Protein AF-0000000067813697 (afdb_homodimer)

Structure (mmCIF, N/CA/C/O backbone):
data_AF-0000000067813697-model_v1
#
loop_
_entity.id
_entity.type
_entity.pdbx_description
1 polymer 'Organic solute transporter alpha-like protein'
#
loop_
_atom_site.group_PDB
_atom_site.id
_atom_site.type_symbol
_atom_site.label_atom_id
_atom_site.label_alt_id
_atom_site.label_comp_id
_atom_site.label_asym_id
_atom_site.label_entity_id
_atom_site.label_seq_id
_atom_site.pdbx_PDB_ins_code
_atom_site.Cartn_x
_atom_site.Cartn_y
_atom_site.Cartn_z
_atom_site.occupancy
_atom_site.B_iso_or_equiv
_atom_site.auth_seq_id
_atom_site.auth_comp_id
_atom_site.auth_asym_id
_atom_site.auth_atom_id
_atom_site.pdbx_PDB_model_num
ATOM 1 N N . MET A 1 1 ? 22.531 -57.906 7.117 1 17.55 1 MET A N 1
ATOM 2 C CA . MET A 1 1 ? 21.922 -58.031 5.801 1 17.55 1 MET A CA 1
ATOM 3 C C . MET A 1 1 ? 20.828 -57 5.613 1 17.55 1 MET A C 1
ATOM 5 O O . MET A 1 1 ? 20.312 -56.812 4.508 1 17.55 1 MET A O 1
ATOM 9 N N . ASN A 1 2 ? 20.125 -56.25 6.594 1 17.3 2 ASN A N 1
ATOM 10 C CA . ASN A 1 2 ? 18.922 -55.75 7.266 1 17.3 2 ASN A CA 1
ATOM 11 C C . ASN A 1 2 ? 18.562 -54.344 6.824 1 17.3 2 ASN A C 1
ATOM 13 O O . ASN A 1 2 ? 17.484 -53.844 7.16 1 17.3 2 ASN A O 1
ATOM 17 N N . LEU A 1 3 ? 19.25 -53.344 6.809 1 18.72 3 LEU A N 1
ATOM 18 C CA . LEU A 1 3 ? 18.547 -52.094 6.641 1 18.72 3 LEU A CA 1
ATOM 19 C C . LEU A 1 3 ? 17.75 -52.062 5.344 1 18.72 3 LEU A C 1
ATOM 21 O O . LEU A 1 3 ? 17.531 -51 4.754 1 18.72 3 LEU A O 1
ATOM 25 N N . SER A 1 4 ? 17.453 -53.219 4.527 1 19.92 4 SER A N 1
ATOM 26 C CA . SER A 1 4 ? 16.812 -53.812 3.367 1 19.92 4 SER A CA 1
ATOM 27 C C . SER A 1 4 ? 15.289 -53.75 3.492 1 19.92 4 SER A C 1
ATOM 29 O O . SER A 1 4 ? 14.57 -54.438 2.752 1 19.92 4 SER A O 1
ATOM 31 N N . GLY A 1 5 ? 14.844 -53.625 4.676 1 22.17 5 GLY A N 1
ATOM 32 C CA . GLY A 1 5 ? 13.461 -54.062 4.797 1 22.17 5 GLY A CA 1
ATOM 33 C C . GLY A 1 5 ? 12.523 -53.344 3.838 1 22.17 5 GLY A C 1
ATOM 34 O O . GLY A 1 5 ? 12.875 -52.312 3.281 1 22.17 5 GLY A O 1
ATOM 35 N N . GLU A 1 6 ? 11.195 -53.625 3.752 1 22.59 6 GLU A N 1
ATOM 36 C CA . GLU A 1 6 ? 10.055 -53.594 2.846 1 22.59 6 GLU A CA 1
ATOM 37 C C . GLU A 1 6 ? 9.703 -52.156 2.465 1 22.59 6 GLU A C 1
ATOM 39 O O . GLU A 1 6 ? 9.531 -51.281 3.338 1 22.59 6 GLU A O 1
ATOM 44 N N . ALA A 1 7 ? 9.844 -51.594 1.177 1 24.41 7 ALA A N 1
ATOM 45 C CA . ALA A 1 7 ? 9.766 -50.625 0.086 1 24.41 7 ALA A CA 1
ATOM 46 C C . ALA A 1 7 ? 8.352 -50.062 -0.049 1 24.41 7 ALA A C 1
ATOM 48 O O . ALA A 1 7 ? 7.641 -50.406 -1 1 24.41 7 ALA A O 1
ATOM 49 N N . SER A 1 8 ? 7.457 -50.188 0.995 1 22.78 8 SER A N 1
ATOM 50 C CA . SER A 1 8 ? 6.062 -49.875 0.677 1 22.78 8 SER A CA 1
ATOM 51 C C . SER A 1 8 ? 5.918 -48.469 0.104 1 22.78 8 SER A C 1
ATOM 53 O O . SER A 1 8 ? 6.492 -47.531 0.632 1 22.78 8 SER A O 1
ATOM 55 N N . SER A 1 9 ? 5.43 -48.312 -1.157 1 23.55 9 SER A N 1
ATOM 56 C CA . SER A 1 9 ? 5.176 -47.469 -2.305 1 23.55 9 SER A CA 1
ATOM 57 C C . SER A 1 9 ? 4.203 -46.344 -1.948 1 23.55 9 SER A C 1
ATOM 59 O O . SER A 1 9 ? 3.012 -46.406 -2.252 1 23.55 9 SER A O 1
ATOM 61 N N . GLY A 1 10 ? 4.027 -45.938 -0.74 1 24.36 10 GLY A N 1
ATOM 62 C CA . GLY A 1 10 ? 2.861 -45.094 -0.57 1 24.36 10 GLY A CA 1
ATOM 63 C C . GLY A 1 10 ? 2.85 -43.906 -1.509 1 24.36 10 GLY A C 1
ATOM 64 O O . GLY A 1 10 ? 3.895 -43.5 -2.031 1 24.36 10 GLY A O 1
ATOM 65 N N . PRO A 1 11 ? 1.588 -43.688 -2.141 1 23.92 11 PRO A N 1
ATOM 66 C CA . PRO A 1 11 ? 1.279 -42.75 -3.234 1 23.92 11 PRO A CA 1
ATOM 67 C C . PRO A 1 11 ? 1.659 -41.312 -2.912 1 23.92 11 PRO A C 1
ATOM 69 O O . PRO A 1 11 ? 1.279 -40.781 -1.861 1 23.92 11 PRO A O 1
ATOM 72 N N . ARG A 1 12 ? 2.793 -40.969 -3.17 1 27.22 12 ARG A N 1
ATOM 73 C CA . ARG A 1 12 ? 3.248 -39.594 -3.131 1 27.22 12 ARG A CA 1
ATOM 74 C C . ARG A 1 12 ? 2.312 -38.688 -3.926 1 27.22 12 ARG A C 1
ATOM 76 O O . ARG A 1 12 ? 2.254 -38.781 -5.156 1 27.22 12 ARG A O 1
ATOM 83 N N . VAL A 1 13 ? 1.025 -38.531 -3.389 1 24.64 13 VAL A N 1
ATOM 84 C CA . VAL A 1 13 ? 0.105 -37.625 -4.074 1 24.64 13 VAL A CA 1
ATOM 85 C C . VAL A 1 13 ? 0.775 -36.281 -4.293 1 24.64 13 VAL A C 1
ATOM 87 O O . VAL A 1 13 ? 1.085 -35.562 -3.332 1 24.64 13 VAL A O 1
ATOM 90 N N . LEU A 1 14 ? 1.676 -36.375 -5.176 1 24.73 14 LEU A N 1
ATOM 91 C CA . LEU A 1 14 ? 2.291 -35.188 -5.777 1 24.73 14 LEU A CA 1
ATOM 92 C C . LEU A 1 14 ? 1.232 -34.188 -6.195 1 24.73 14 LEU A C 1
ATOM 94 O O . LEU A 1 14 ? 0.343 -34.5 -6.988 1 24.73 14 LEU A O 1
ATOM 98 N N . THR A 1 15 ? 0.686 -33.469 -5.277 1 25.2 15 THR A N 1
ATOM 99 C CA . THR A 1 15 ? -0.407 -32.562 -5.57 1 25.2 15 THR A CA 1
ATOM 100 C C . THR A 1 15 ? -0.08 -31.688 -6.789 1 25.2 15 THR A C 1
ATOM 102 O O . THR A 1 15 ? 0.97 -31.047 -6.836 1 25.2 15 THR A O 1
ATOM 105 N N . ALA A 1 16 ? -0.652 -32.188 -7.941 1 25.67 16 ALA A N 1
ATOM 106 C CA . ALA A 1 16 ? -0.717 -31.672 -9.305 1 25.67 16 ALA A CA 1
ATOM 107 C C . ALA A 1 16 ? -1.112 -30.203 -9.32 1 25.67 16 ALA A C 1
ATOM 109 O O . ALA A 1 16 ? -2.129 -29.812 -8.734 1 25.67 16 ALA A O 1
ATOM 110 N N . ARG A 1 17 ? -0.302 -29.422 -9.453 1 29.8 17 ARG A N 1
ATOM 111 C CA . ARG A 1 17 ? -0.852 -28.156 -9.891 1 29.8 17 ARG A CA 1
ATOM 112 C C . ARG A 1 17 ? -1.782 -28.328 -11.086 1 29.8 17 ARG A C 1
ATOM 114 O O . ARG A 1 17 ? -2.986 -28.078 -10.984 1 29.8 17 ARG A O 1
ATOM 121 N N . HIS A 1 18 ? -1.394 -28 -12.445 1 27.27 18 HIS A N 1
ATOM 122 C CA . HIS A 1 18 ? -2.293 -27.953 -13.594 1 27.27 18 HIS A CA 1
ATOM 123 C C . HIS A 1 18 ? -2.57 -29.359 -14.125 1 27.27 18 HIS A C 1
ATOM 125 O O . HIS A 1 18 ? -1.678 -30 -14.68 1 27.27 18 HIS A O 1
ATOM 131 N N . ILE A 1 19 ? -3.215 -30.312 -13.609 1 26.94 19 ILE A N 1
ATOM 132 C CA . ILE A 1 19 ? -3.627 -31.5 -14.352 1 26.94 19 ILE A CA 1
ATOM 133 C C . ILE A 1 19 ? -4.598 -31.094 -15.461 1 26.94 19 ILE A C 1
ATOM 135 O O . ILE A 1 19 ? -5.68 -30.578 -15.188 1 26.94 19 ILE A O 1
ATOM 139 N N . SER A 1 20 ? -4.125 -30.703 -16.688 1 27.98 20 SER A N 1
ATOM 140 C CA . SER A 1 20 ? -5.02 -30.922 -17.812 1 27.98 20 SER A CA 1
ATOM 141 C C . SER A 1 20 ? -5.527 -32.344 -17.844 1 27.98 20 SER A C 1
ATOM 143 O O . SER A 1 20 ? -4.758 -33.281 -18.094 1 27.98 20 SER A O 1
ATOM 145 N N . ALA A 1 21 ? -6.418 -32.75 -17 1 28.11 21 ALA A N 1
ATOM 146 C CA . ALA A 1 21 ? -7.035 -34.062 -17.203 1 28.11 21 ALA A CA 1
ATOM 147 C C . ALA A 1 21 ? -7.734 -34.125 -18.562 1 28.11 21 ALA A C 1
ATOM 149 O O . ALA A 1 21 ? -8.773 -33.5 -18.766 1 28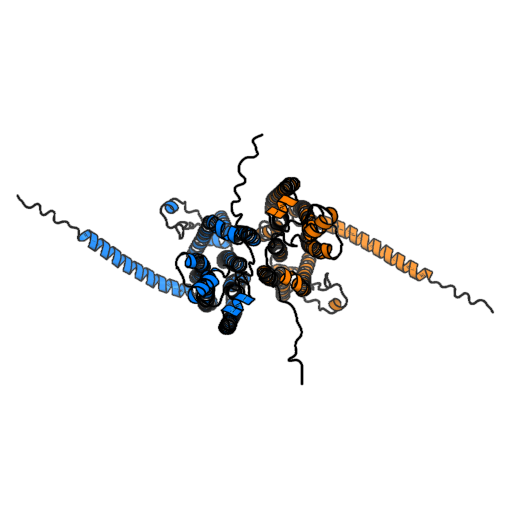.11 21 ALA A O 1
ATOM 150 N N . ASP A 1 22 ? -7.059 -34.156 -19.703 1 28.73 22 ASP A N 1
ATOM 151 C CA . ASP A 1 22 ? -7.668 -34.781 -20.875 1 28.73 22 ASP A CA 1
ATOM 152 C C . ASP A 1 22 ? -8.133 -36.188 -20.578 1 28.73 22 ASP A C 1
ATOM 154 O O . ASP A 1 22 ? -7.543 -37.156 -21.047 1 28.73 22 ASP A O 1
ATOM 158 N N . ILE A 1 23 ? -8.508 -36.594 -19.375 1 30.86 23 ILE A N 1
ATOM 159 C CA . ILE A 1 23 ? -9.07 -37.938 -19.484 1 30.86 23 ILE A CA 1
ATOM 160 C C . ILE A 1 23 ? -10.297 -37.938 -20.391 1 30.86 23 ILE A C 1
ATOM 162 O O . ILE A 1 23 ? -11.273 -37.25 -20.094 1 30.86 23 ILE A O 1
ATOM 166 N N . SER A 1 24 ? -10.117 -38.188 -21.656 1 28.62 24 SER A N 1
ATOM 167 C CA . SER A 1 24 ? -11.18 -38.75 -22.484 1 28.62 24 SER A CA 1
ATOM 168 C C . SER A 1 24 ? -12.047 -39.719 -21.688 1 28.62 24 SER A C 1
ATOM 170 O O . SER A 1 24 ? -11.703 -40.906 -21.531 1 28.62 24 SER A O 1
ATOM 172 N N . LEU A 1 25 ? -12.562 -39.375 -20.516 1 31.81 25 LEU A N 1
ATOM 173 C CA . LEU A 1 25 ? -13.484 -40.406 -20.047 1 31.81 25 LEU A CA 1
ATOM 174 C C . LEU A 1 25 ? -14.555 -40.719 -21.094 1 31.81 25 LEU A C 1
ATOM 176 O O . LEU A 1 25 ? -14.992 -39.812 -21.812 1 31.81 25 LEU A O 1
ATOM 180 N N . PRO A 1 26 ? -14.797 -42 -21.344 1 29.08 26 PRO A N 1
ATOM 181 C CA . PRO A 1 26 ? -15.836 -42.5 -22.266 1 29.08 26 PRO A CA 1
ATOM 182 C C . PRO A 1 26 ? -17.172 -41.781 -22.078 1 29.08 26 PRO A C 1
ATOM 184 O O . PRO A 1 26 ? -17.406 -41.188 -21.016 1 29.08 26 PRO A O 1
ATOM 187 N N . GLU A 1 27 ? -18.219 -41.656 -23.125 1 32.56 27 GLU A N 1
ATOM 188 C CA . GLU A 1 27 ? -19.547 -41.156 -23.406 1 32.56 27 GLU A CA 1
ATOM 189 C C . GLU A 1 27 ? -20.5 -41.375 -22.234 1 32.56 27 GLU A C 1
ATOM 191 O O . GLU A 1 27 ? -21.578 -40.781 -22.172 1 32.56 27 GLU A O 1
ATOM 196 N N . THR A 1 28 ? -20.578 -42.562 -21.594 1 30.47 28 THR A N 1
ATOM 197 C CA . THR A 1 28 ? -21.781 -43 -20.906 1 30.47 28 THR A CA 1
ATOM 198 C C . THR A 1 28 ? -22.141 -42.094 -19.75 1 30.47 28 THR A C 1
ATOM 200 O O . THR A 1 28 ? -23.297 -41.75 -19.562 1 30.47 28 THR A O 1
ATOM 203 N N . ASN A 1 29 ? -21.719 -42.406 -18.391 1 31.47 29 ASN A N 1
ATOM 204 C CA . ASN A 1 29 ? -22.422 -41.906 -17.203 1 31.47 29 ASN A CA 1
ATOM 205 C C . ASN A 1 29 ? -22.188 -40.438 -17 1 31.47 29 ASN A C 1
ATOM 207 O O . ASN A 1 29 ? -21.109 -40 -16.609 1 31.47 29 ASN A O 1
ATOM 211 N N . ASN A 1 30 ? -22.828 -39.469 -17.688 1 33.41 30 ASN A N 1
ATOM 212 C CA . ASN A 1 30 ? -23.031 -38.062 -17.922 1 33.41 30 ASN A CA 1
ATOM 213 C C . ASN A 1 30 ? -23.047 -37.281 -16.625 1 33.41 30 ASN A C 1
ATOM 215 O O . ASN A 1 30 ? -22.625 -36.125 -16.578 1 33.41 30 ASN A O 1
ATOM 219 N N . GLU A 1 31 ? -23.984 -37.594 -15.734 1 36.78 31 GLU A N 1
ATOM 220 C CA . GLU A 1 31 ? -24.281 -36.969 -14.445 1 36.78 31 GLU A CA 1
ATOM 221 C C . GLU A 1 31 ? -23.062 -36.969 -13.539 1 36.78 31 GLU A C 1
ATOM 223 O O . GLU A 1 31 ? -22.828 -36 -12.805 1 36.78 31 GLU A O 1
ATOM 228 N N . ILE A 1 32 ? -22.453 -38.125 -13.281 1 36.19 32 ILE A N 1
ATOM 229 C CA . ILE A 1 32 ? -21.281 -38.312 -12.438 1 36.19 32 ILE A CA 1
ATOM 230 C C . ILE A 1 32 ? -20.141 -37.438 -12.938 1 36.19 32 ILE A C 1
ATOM 232 O O . ILE A 1 32 ? -19.312 -36.969 -12.141 1 36.19 32 ILE A O 1
ATOM 236 N N . ASN A 1 33 ? -19.984 -37.25 -14.258 1 35.66 33 ASN A N 1
ATOM 237 C CA . ASN A 1 33 ? -18.938 -36.5 -14.945 1 35.66 33 ASN A CA 1
ATOM 238 C C . ASN A 1 33 ? -19.062 -35 -14.68 1 35.66 33 ASN A C 1
ATOM 240 O O . ASN A 1 33 ? -18.047 -34.281 -14.656 1 35.66 33 ASN A O 1
ATOM 244 N N . SER A 1 34 ? -20.281 -34.594 -14.734 1 38.66 34 SER A N 1
ATOM 245 C CA . SER A 1 34 ? -20.484 -33.188 -14.422 1 38.66 34 SER A CA 1
ATOM 246 C C . SER A 1 34 ? -20.031 -32.844 -13.008 1 38.66 34 SER A C 1
ATOM 248 O O . SER A 1 34 ? -19.547 -31.75 -12.742 1 38.66 34 SER A O 1
ATOM 250 N N . THR A 1 35 ? -20.453 -33.656 -12.039 1 41.22 35 THR A N 1
ATOM 251 C CA . THR A 1 35 ? -20.031 -33.5 -10.648 1 41.22 35 THR A CA 1
ATOM 252 C C . THR A 1 35 ? -18.516 -33.656 -10.539 1 41.22 35 THR A C 1
ATOM 254 O O . THR A 1 35 ? -17.875 -32.969 -9.719 1 41.22 35 THR A O 1
ATOM 257 N N . LEU A 1 36 ? -17.953 -34.656 -11.156 1 41.72 36 LEU A N 1
ATOM 258 C CA . LEU A 1 36 ? -16.516 -34.875 -11.148 1 41.72 36 LEU A CA 1
ATOM 259 C C . LEU A 1 36 ? -15.781 -33.75 -11.844 1 41.72 36 LEU A C 1
ATOM 261 O O . LEU A 1 36 ? -14.672 -33.375 -11.438 1 41.72 36 LEU A O 1
ATOM 265 N N . LEU A 1 37 ? -16.328 -33.344 -12.953 1 43.16 37 LEU A N 1
ATOM 266 C CA . LEU A 1 37 ? -15.734 -32.25 -13.688 1 43.16 37 LEU A CA 1
ATOM 267 C C . LEU A 1 37 ? -15.766 -30.953 -12.859 1 43.16 37 LEU A C 1
ATOM 269 O O . LEU A 1 37 ? -14.836 -30.141 -12.938 1 43.16 37 LEU A O 1
ATOM 273 N N . CYS A 1 38 ? -16.953 -30.75 -12.336 1 49.84 38 CYS A N 1
ATOM 274 C CA . CYS A 1 38 ? -17.031 -29.609 -11.43 1 49.84 38 CYS A CA 1
ATOM 275 C C . CYS A 1 38 ? -15.961 -29.703 -10.344 1 49.84 38 CYS A C 1
ATOM 277 O O . CYS A 1 38 ? -15.383 -28.688 -9.945 1 49.84 38 CYS A O 1
ATOM 279 N N . HIS A 1 39 ? -16.016 -30.938 -9.734 1 45.53 39 HIS A N 1
ATOM 280 C CA . HIS A 1 39 ? -15.047 -31.109 -8.656 1 45.53 39 HIS A CA 1
ATOM 281 C C . HIS A 1 39 ? -13.617 -31.109 -9.18 1 45.53 39 HIS A C 1
ATOM 283 O O . HIS A 1 39 ? -12.672 -30.969 -8.406 1 45.53 39 HIS A O 1
ATOM 289 N N . SER A 1 40 ? -13.602 -31.672 -10.359 1 42.97 40 SER A N 1
ATOM 290 C CA . SER A 1 40 ? -12.234 -31.688 -10.875 1 42.97 40 SER A CA 1
ATOM 291 C C . SER A 1 40 ? -11.719 -30.281 -11.125 1 42.97 40 SER A C 1
ATOM 293 O O . SER A 1 40 ? -10.523 -30.078 -11.344 1 42.97 40 SER A O 1
ATOM 295 N N . TYR A 1 41 ? -12.75 -29.359 -11.523 1 48.66 41 TYR A N 1
ATOM 296 C CA . TYR A 1 41 ? -12.18 -28.047 -11.781 1 48.66 41 TYR A CA 1
ATOM 297 C C . TYR A 1 41 ? -11.688 -27.406 -10.492 1 48.66 41 TYR A C 1
ATOM 299 O O . TYR A 1 41 ? -12.367 -27.453 -9.461 1 48.66 41 TYR A O 1
ATOM 307 N N . ASP A 1 42 ? -10.391 -27.109 -10.594 1 59.94 42 ASP A N 1
ATOM 308 C CA . ASP A 1 42 ? -9.391 -26.609 -9.656 1 59.94 42 ASP A CA 1
ATOM 309 C C . ASP A 1 42 ? -9.906 -25.375 -8.906 1 59.94 42 ASP A C 1
ATOM 311 O O . ASP A 1 42 ? -10.727 -24.625 -9.438 1 59.94 42 ASP A O 1
ATOM 315 N N . GLN A 1 43 ? -10.125 -25.516 -7.605 1 65.19 43 GLN A N 1
ATOM 316 C CA . GLN A 1 43 ? -10.359 -24.406 -6.703 1 65.19 43 GLN A CA 1
ATOM 317 C C . GLN A 1 43 ? -9.711 -23.125 -7.223 1 65.19 43 GLN A C 1
ATOM 319 O O . GLN A 1 43 ? -10.055 -22.016 -6.797 1 65.19 43 GLN A O 1
ATOM 324 N N . ASP A 1 44 ? -9.023 -23.359 -8.359 1 72.38 44 ASP A N 1
ATOM 325 C CA . ASP A 1 44 ? -8.32 -22.234 -8.938 1 72.38 44 ASP A CA 1
ATOM 326 C C . ASP A 1 44 ? -8.242 -22.344 -10.461 1 72.38 44 ASP A C 1
ATOM 328 O O . ASP A 1 44 ? -7.164 -22.547 -11.023 1 72.38 44 ASP A O 1
ATOM 332 N N . PRO A 1 45 ? -9.461 -22.094 -11.07 1 78 45 PRO A N 1
ATOM 333 C CA . PRO A 1 45 ? -9.484 -22.266 -12.523 1 78 45 PRO A CA 1
ATOM 334 C C . PRO A 1 45 ? -8.742 -21.156 -13.258 1 78 45 PRO A C 1
ATOM 336 O O . PRO A 1 45 ? -8.664 -20.031 -12.766 1 78 45 PRO A O 1
ATOM 339 N N . ASP A 1 46 ? -8.227 -21.531 -14.453 1 82 46 ASP A N 1
ATOM 340 C CA . ASP A 1 46 ? -7.625 -20.531 -15.32 1 82 46 ASP A CA 1
ATOM 341 C C . ASP A 1 46 ? -8.695 -19.719 -16.047 1 82 46 ASP A C 1
ATOM 343 O O . ASP A 1 46 ? -9.867 -20.109 -16.062 1 82 46 ASP A O 1
ATOM 347 N N . PHE A 1 47 ? -8.297 -18.656 -16.641 1 85.44 47 PHE A N 1
ATOM 348 C CA . PHE A 1 47 ? -9.219 -17.719 -17.266 1 85.44 47 PHE A CA 1
ATOM 349 C C . PHE A 1 47 ? -9.969 -18.375 -18.422 1 85.44 47 PHE A C 1
ATOM 351 O O . PHE A 1 47 ? -11.172 -18.172 -18.578 1 85.44 47 PHE A O 1
ATOM 358 N N . GLU A 1 48 ? -9.289 -19.141 -19.203 1 81.12 48 GLU A N 1
ATOM 359 C CA . GLU A 1 48 ? -9.906 -19.734 -20.391 1 81.12 48 GLU A CA 1
ATOM 360 C C . GLU A 1 48 ? -10.992 -20.734 -20 1 81.12 48 GLU A C 1
ATOM 362 O O . GLU A 1 48 ? -12.086 -20.719 -20.562 1 81.12 48 GLU A O 1
ATOM 367 N N . THR A 1 49 ? -10.617 -21.578 -19.047 1 80.81 49 THR A N 1
ATOM 368 C CA . THR A 1 49 ? -11.578 -22.562 -18.594 1 80.81 49 THR A CA 1
ATOM 369 C C . THR A 1 49 ? -12.758 -21.891 -17.891 1 80.81 49 THR A C 1
ATOM 371 O O . THR A 1 49 ? -13.906 -22.297 -18.062 1 80.81 49 THR A O 1
ATOM 374 N N . TYR A 1 50 ? -12.438 -20.891 -17.141 1 85.88 50 TYR A N 1
ATOM 375 C CA . TYR A 1 50 ? -13.453 -20.125 -16.438 1 85.88 50 TYR A CA 1
ATOM 376 C C . TYR A 1 50 ? -14.383 -19.422 -17.422 1 85.88 50 TYR A C 1
ATOM 378 O O . TYR A 1 50 ? -15.602 -19.453 -17.266 1 85.88 50 TYR A O 1
ATOM 386 N N . PHE A 1 51 ? -13.805 -18.828 -18.453 1 85.88 51 PHE A N 1
ATOM 387 C CA . PHE A 1 51 ? -14.578 -18.125 -19.469 1 85.88 51 PHE A CA 1
ATOM 388 C C . PHE A 1 51 ? -15.453 -19.078 -20.25 1 85.88 51 PHE A C 1
ATOM 390 O O . PHE A 1 51 ? -16.609 -18.766 -20.578 1 85.88 51 PHE A O 1
ATOM 397 N N . ALA A 1 52 ? -14.883 -20.234 -20.516 1 81.81 52 ALA A N 1
ATOM 398 C CA . ALA A 1 52 ? -15.633 -21.25 -21.25 1 81.81 52 ALA A CA 1
ATOM 399 C C . ALA A 1 52 ? -16.797 -21.781 -20.406 1 81.81 52 ALA A C 1
ATOM 401 O O . ALA A 1 52 ? -17.859 -22.125 -20.953 1 81.81 52 ALA A O 1
ATOM 402 N N . ALA A 1 53 ? -16.562 -21.844 -19.156 1 81.31 53 ALA A N 1
ATOM 403 C CA . ALA A 1 53 ? -17.609 -22.328 -18.266 1 81.31 53 ALA A CA 1
ATOM 404 C C . ALA A 1 53 ? -18.75 -21.328 -18.156 1 81.31 53 ALA A C 1
ATOM 406 O O . ALA A 1 53 ? -19.922 -21.719 -18.062 1 81.31 53 ALA A O 1
ATOM 407 N N . LEU A 1 54 ? -18.453 -20.078 -18.156 1 85.94 54 LEU A N 1
ATOM 408 C CA . LEU A 1 54 ? -19.469 -19.031 -18.016 1 85.94 54 LEU A CA 1
ATOM 409 C C . LEU A 1 54 ? -20.141 -18.75 -19.344 1 85.94 54 LEU A C 1
ATOM 411 O O . LEU A 1 54 ? -21.281 -18.25 -19.375 1 85.94 54 LEU A O 1
ATOM 415 N N . GLN A 1 55 ? -19.469 -19.047 -20.422 1 82.94 55 GLN A N 1
ATOM 416 C CA . GLN A 1 55 ? -19.969 -18.844 -21.766 1 82.94 55 GLN A CA 1
ATOM 417 C C . GLN A 1 55 ? -20.453 -17.406 -21.969 1 82.94 55 GLN A C 1
ATOM 419 O O . GLN A 1 55 ? -19.703 -16.453 -21.75 1 82.94 55 GLN A O 1
ATOM 424 N N . THR A 1 56 ? -21.766 -17.281 -22.438 1 80.12 56 THR A N 1
ATOM 425 C CA . THR A 1 56 ? -22.297 -15.969 -22.781 1 80.12 56 THR A CA 1
ATOM 426 C C . THR A 1 56 ? -22.5 -15.133 -21.516 1 80.12 56 THR A C 1
ATOM 428 O O . THR A 1 56 ? -22.438 -13.898 -21.562 1 80.12 56 THR A O 1
ATOM 431 N N . TYR A 1 57 ? -22.625 -15.734 -20.422 1 86.5 57 TYR A N 1
ATOM 432 C CA . TYR A 1 57 ? -22.859 -15.008 -19.188 1 86.5 57 TYR A CA 1
ATOM 433 C C . TYR A 1 57 ? -21.625 -14.25 -18.75 1 86.5 57 TYR A C 1
ATOM 435 O O . TYR A 1 57 ? -21.703 -13.273 -18 1 86.5 57 TYR A O 1
ATOM 443 N N . ALA A 1 58 ? -20.484 -14.695 -19.234 1 88.81 58 ALA A N 1
ATOM 444 C CA . ALA A 1 58 ? -19.234 -14.055 -18.844 1 88.81 58 ALA A CA 1
ATOM 445 C C . ALA A 1 58 ? -19.203 -12.602 -19.312 1 88.81 58 ALA A C 1
ATOM 447 O O . ALA A 1 58 ? -18.922 -11.695 -18.531 1 88.81 58 ALA A O 1
ATOM 448 N N . TRP A 1 59 ? -19.594 -12.344 -20.562 1 90.75 59 TRP A N 1
ATOM 449 C CA . TRP A 1 59 ? -19.531 -11 -21.125 1 90.75 59 TRP A CA 1
ATOM 450 C C . TRP A 1 59 ? -20.531 -10.07 -20.438 1 90.75 59 TRP A C 1
ATOM 452 O O . TRP A 1 59 ? -20.234 -8.891 -20.219 1 90.75 59 TRP A O 1
ATOM 462 N N . VAL A 1 60 ? -21.625 -10.562 -20.109 1 91.75 60 VAL A N 1
ATOM 463 C CA . VAL A 1 60 ? -22.641 -9.758 -19.438 1 91.75 60 VAL A CA 1
ATOM 464 C C . VAL A 1 60 ? -22.172 -9.391 -18.031 1 91.75 60 VAL A C 1
ATOM 466 O O . VAL A 1 60 ? -22.25 -8.227 -17.641 1 91.75 60 VAL A O 1
ATOM 469 N N . ILE A 1 61 ? -21.641 -10.352 -17.344 1 93.31 61 ILE A N 1
ATOM 470 C CA . ILE A 1 61 ? -21.188 -10.133 -15.977 1 93.31 61 ILE A CA 1
ATOM 471 C C . ILE A 1 61 ? -20.016 -9.148 -15.969 1 93.31 61 ILE A C 1
ATOM 473 O O . ILE A 1 61 ? -19.969 -8.219 -15.164 1 93.31 61 ILE A O 1
ATOM 477 N N . PHE A 1 62 ? -19.062 -9.352 -16.922 1 95.06 62 PHE A N 1
ATOM 478 C CA . PHE A 1 62 ? -17.891 -8.492 -17 1 95.06 62 PHE A CA 1
ATOM 479 C C . PHE A 1 62 ? -18.281 -7.07 -17.375 1 95.06 62 PHE A C 1
ATOM 481 O O . PHE A 1 62 ? -17.797 -6.105 -16.781 1 95.06 62 PHE A O 1
ATOM 488 N N . ALA A 1 63 ? -19.188 -6.945 -18.312 1 94.56 63 ALA A N 1
ATOM 489 C CA . ALA A 1 63 ? -19.641 -5.629 -18.75 1 94.56 63 ALA A CA 1
ATOM 490 C C . ALA A 1 63 ? -20.406 -4.906 -17.656 1 94.56 63 ALA A C 1
ATOM 492 O O . ALA A 1 63 ? -20.188 -3.717 -17.406 1 94.56 63 ALA A O 1
ATOM 493 N N . CYS A 1 64 ? -21.297 -5.586 -17.047 1 94.81 64 CYS A N 1
ATOM 494 C CA . CYS A 1 64 ? -22.047 -5 -15.953 1 94.81 64 CYS A CA 1
ATOM 495 C C . CYS A 1 64 ? -21.109 -4.566 -14.828 1 94.81 64 CYS A C 1
ATOM 497 O O . CYS A 1 64 ? -21.281 -3.494 -14.242 1 94.81 64 CYS A O 1
ATOM 499 N N . GLY A 1 65 ? -20.172 -5.445 -14.516 1 96.56 65 GLY A N 1
ATOM 500 C CA . GLY A 1 65 ? -19.188 -5.086 -13.5 1 96.56 65 GLY A CA 1
ATOM 501 C C . GLY A 1 65 ? -18.406 -3.836 -13.844 1 96.56 65 GLY A C 1
ATOM 502 O O . GLY A 1 65 ? -18.172 -2.984 -12.984 1 96.56 65 GLY A O 1
ATOM 503 N N . LEU A 1 66 ? -18.047 -3.764 -15.078 1 97.06 66 LEU A N 1
ATOM 504 C CA . LEU A 1 66 ? -17.297 -2.605 -15.539 1 97.06 66 LEU A CA 1
ATOM 505 C C . LEU A 1 66 ? -18.141 -1.337 -15.453 1 97.06 66 LEU A C 1
ATOM 507 O O . LEU A 1 66 ? -17.641 -0.282 -15.055 1 97.06 66 LEU A O 1
ATOM 511 N N . VAL A 1 67 ? -19.328 -1.409 -15.836 1 97.12 67 VAL A N 1
ATOM 512 C CA . VAL A 1 67 ? -20.234 -0.263 -15.781 1 97.12 67 VAL A CA 1
ATOM 513 C C . VAL A 1 67 ? -20.391 0.199 -14.336 1 97.12 67 VAL A C 1
ATOM 515 O O . VAL A 1 67 ? -20.328 1.396 -14.047 1 97.12 67 VAL A O 1
ATOM 518 N N . VAL A 1 68 ? -20.594 -0.762 -13.453 1 97.56 68 VAL A N 1
ATOM 519 C CA . VAL A 1 68 ? -20.75 -0.432 -12.039 1 97.56 68 VAL A CA 1
ATOM 520 C C . VAL A 1 68 ? -19.484 0.249 -11.523 1 97.56 68 VAL A C 1
ATOM 522 O O . VAL A 1 68 ? -19.562 1.244 -10.797 1 97.56 68 VAL A O 1
ATOM 525 N N . LEU A 1 69 ? -18.344 -0.276 -11.891 1 97.88 69 LEU A N 1
ATOM 526 C CA . LEU A 1 69 ? -17.078 0.322 -11.477 1 97.88 69 LEU A CA 1
ATOM 527 C C . LEU A 1 69 ? -16.953 1.746 -12.008 1 97.88 69 LEU A C 1
ATOM 529 O O . LEU A 1 69 ? -16.516 2.648 -11.281 1 97.88 69 LEU A O 1
ATOM 533 N N . LEU A 1 70 ? -17.328 1.963 -13.234 1 97.88 70 LEU A N 1
ATOM 534 C CA . LEU A 1 70 ? -17.234 3.293 -13.82 1 97.88 70 LEU A CA 1
ATOM 535 C C . LEU A 1 70 ? -18.172 4.27 -13.109 1 97.88 70 LEU A C 1
ATOM 537 O O . LEU A 1 70 ? -17.828 5.434 -12.914 1 97.88 70 LEU A O 1
ATOM 541 N N . ILE A 1 71 ? -19.312 3.799 -12.742 1 97.75 71 ILE A N 1
ATOM 542 C CA . ILE A 1 71 ? -20.25 4.633 -11.992 1 97.75 71 ILE A CA 1
ATOM 543 C C . ILE A 1 71 ? -19.641 5.004 -10.641 1 97.75 71 ILE A C 1
ATOM 545 O O . ILE A 1 71 ? -19.734 6.156 -10.211 1 97.75 71 ILE A O 1
ATOM 549 N N . ILE A 1 72 ? -19.016 4.07 -9.992 1 98.12 72 ILE A N 1
ATOM 550 C CA . ILE A 1 72 ? -18.406 4.316 -8.695 1 98.12 72 ILE A CA 1
ATOM 551 C C . ILE A 1 72 ? -17.266 5.305 -8.844 1 98.12 72 ILE A C 1
ATOM 553 O O . ILE A 1 72 ? -17.078 6.191 -8 1 98.12 72 ILE A O 1
ATOM 557 N N . CYS A 1 73 ? -16.469 5.133 -9.898 1 97.38 73 CYS A N 1
ATOM 558 C CA . CYS A 1 73 ? -15.391 6.074 -10.164 1 97.38 73 CYS A CA 1
ATOM 559 C C . CYS A 1 73 ? -15.938 7.477 -10.406 1 97.38 73 CYS A C 1
ATOM 561 O O . CYS A 1 73 ? -15.383 8.461 -9.922 1 97.38 73 CYS A O 1
ATOM 563 N N . ALA A 1 74 ? -17.016 7.57 -11.141 1 97 74 ALA A N 1
ATOM 564 C CA . ALA A 1 74 ? -17.656 8.867 -11.375 1 97 74 ALA A CA 1
ATOM 565 C C . ALA A 1 74 ? -18.156 9.477 -10.078 1 97 74 ALA A C 1
ATOM 567 O O . ALA A 1 74 ? -17.984 10.672 -9.828 1 97 74 ALA A O 1
ATOM 568 N N . LEU A 1 75 ? -18.766 8.688 -9.305 1 96.88 75 LEU A N 1
ATOM 569 C CA . LEU A 1 75 ? -19.266 9.164 -8.016 1 96.88 75 LEU A CA 1
ATOM 570 C C . LEU A 1 75 ? -18.109 9.633 -7.133 1 96.88 75 LEU A C 1
ATOM 572 O O . LEU A 1 75 ? -18.266 10.586 -6.367 1 96.88 75 LEU A O 1
ATOM 576 N N . TYR A 1 76 ? -17 8.953 -7.184 1 96.81 76 TYR A N 1
ATOM 577 C CA . TYR A 1 76 ? -15.805 9.359 -6.434 1 96.81 76 TYR A CA 1
ATOM 578 C C . TYR A 1 76 ? -15.383 10.773 -6.812 1 96.81 76 TYR A C 1
ATOM 580 O O . TYR A 1 76 ? -15.148 11.609 -5.938 1 96.81 76 TYR A O 1
ATOM 588 N N . ILE A 1 77 ? -15.359 11.016 -8.102 1 95.06 77 ILE A N 1
ATOM 589 C CA . ILE A 1 77 ? -14.938 12.32 -8.586 1 95.06 77 ILE A CA 1
ATOM 590 C C . ILE A 1 77 ? -15.945 13.383 -8.156 1 95.06 77 ILE A C 1
ATOM 592 O O . ILE A 1 77 ? -15.562 14.461 -7.695 1 95.06 77 ILE A O 1
ATOM 596 N N . ILE A 1 78 ? -17.219 13.125 -8.25 1 94.56 78 ILE A N 1
ATOM 597 C CA . ILE A 1 78 ? -18.281 14.062 -7.887 1 94.56 78 ILE A CA 1
ATOM 598 C C . ILE A 1 78 ? -18.234 14.336 -6.387 1 94.56 78 ILE A C 1
ATOM 600 O O . ILE A 1 78 ? -18.359 15.484 -5.953 1 94.56 78 ILE A O 1
ATOM 604 N N . THR A 1 79 ? -18.047 13.305 -5.645 1 94.62 79 THR A N 1
ATOM 605 C CA . THR A 1 79 ? -18 13.453 -4.191 1 94.62 79 THR A CA 1
ATOM 606 C C . THR A 1 79 ? -16.766 14.25 -3.773 1 94.62 79 THR A C 1
ATOM 608 O O . THR A 1 79 ? -16.844 15.078 -2.861 1 94.62 79 THR A O 1
ATOM 611 N N . LEU A 1 80 ? -15.664 14 -4.434 1 93.31 80 LEU A N 1
ATOM 612 C CA . LEU A 1 80 ? -14.445 14.734 -4.125 1 93.31 80 LEU A CA 1
ATOM 613 C C . LEU A 1 80 ? -14.609 16.219 -4.438 1 93.31 80 LEU A C 1
ATOM 615 O O . LEU A 1 80 ? -14.148 17.078 -3.674 1 93.31 80 LEU A O 1
ATOM 619 N N . ARG A 1 81 ? -15.242 16.531 -5.469 1 91.19 81 ARG A N 1
ATOM 620 C CA . ARG A 1 81 ? -15.492 17.922 -5.836 1 91.19 81 ARG A CA 1
ATOM 621 C C . ARG A 1 81 ? -16.375 18.609 -4.797 1 91.19 81 ARG A C 1
ATOM 623 O O . ARG A 1 81 ? -16.141 19.766 -4.449 1 91.19 81 ARG A O 1
ATOM 630 N N . SER A 1 82 ? -17.25 17.922 -4.352 1 90.06 82 SER A N 1
ATOM 631 C CA . SER A 1 82 ? -18.125 18.469 -3.326 1 90.06 82 SER A CA 1
ATOM 632 C C . SER A 1 82 ? -17.406 18.609 -1.992 1 90.06 82 SER A C 1
ATOM 634 O O . SER A 1 82 ? -17.625 19.578 -1.26 1 90.06 82 SER A O 1
ATOM 636 N N . ALA A 1 83 ? -16.562 17.688 -1.688 1 90.25 83 ALA A N 1
ATOM 637 C CA . ALA A 1 83 ? -15.844 17.688 -0.415 1 90.25 83 ALA A CA 1
ATOM 638 C C . ALA A 1 83 ? -14.805 18.797 -0.372 1 90.25 83 ALA A C 1
ATOM 640 O O . ALA A 1 83 ? -14.469 19.312 0.701 1 90.25 83 ALA A O 1
ATOM 641 N N . VAL A 1 84 ? -14.273 19.141 -1.525 1 86.75 84 VAL A N 1
ATOM 642 C CA . VAL A 1 84 ? -13.25 20.172 -1.591 1 86.75 84 VAL A CA 1
ATOM 643 C C . VAL A 1 84 ? -13.828 21.5 -1.097 1 86.75 84 VAL A C 1
ATOM 645 O O . VAL A 1 84 ? -13.109 22.328 -0.522 1 86.75 84 VAL A O 1
ATOM 648 N N . LYS A 1 85 ? -15.062 21.734 -1.176 1 83.88 85 LYS A N 1
ATOM 649 C CA . LYS A 1 85 ? -15.711 22.984 -0.764 1 83.88 85 LYS A CA 1
ATOM 650 C C . LYS A 1 85 ? -15.734 23.109 0.756 1 83.88 85 LYS A C 1
ATOM 652 O O . LYS A 1 85 ? -15.609 24.219 1.292 1 83.88 85 LYS A O 1
ATOM 657 N N . HIS A 1 86 ? -15.797 21.969 1.391 1 80.94 86 HIS A N 1
ATOM 658 C CA . HIS A 1 86 ? -16.016 22.016 2.832 1 80.94 86 HIS A CA 1
ATOM 659 C C . HIS A 1 86 ? -14.773 21.562 3.59 1 80.94 86 HIS A C 1
ATOM 661 O O . HIS A 1 86 ? -14.586 21.922 4.758 1 80.94 86 HIS A O 1
ATOM 667 N N . TRP A 1 87 ? -13.93 20.766 2.973 1 80.62 87 TRP A N 1
ATOM 668 C CA . TRP A 1 87 ? -12.797 20.156 3.656 1 80.62 87 TRP A CA 1
ATOM 669 C C . TRP A 1 87 ? -11.492 20.484 2.951 1 80.62 87 TRP A C 1
ATOM 671 O O . TRP A 1 87 ? -10.625 19.625 2.789 1 80.62 87 TRP A O 1
ATOM 681 N N . ARG A 1 88 ? -11.234 21.609 2.635 1 76.88 88 ARG A N 1
ATOM 682 C CA . ARG A 1 88 ? -10.102 22.031 1.818 1 76.88 88 ARG A CA 1
ATOM 683 C C . ARG A 1 88 ? -8.773 21.719 2.514 1 76.88 88 ARG A C 1
ATOM 685 O O . ARG A 1 88 ? -7.832 21.25 1.881 1 76.88 88 ARG A O 1
ATOM 692 N N . ASP A 1 89 ? -8.688 21.922 3.83 1 73.44 89 ASP A N 1
ATOM 693 C CA . ASP A 1 89 ? -7.426 21.766 4.551 1 73.44 89 ASP A CA 1
ATOM 694 C C . ASP A 1 89 ? -7.062 20.297 4.727 1 73.44 89 ASP A C 1
ATOM 696 O O . ASP A 1 89 ? -5.891 19.969 4.91 1 73.44 89 ASP A O 1
ATOM 700 N N . GLN A 1 90 ? -8.086 19.438 4.617 1 80.25 90 GLN A N 1
ATOM 701 C CA . GLN A 1 90 ? -7.84 18.016 4.844 1 80.25 90 GLN A CA 1
ATOM 702 C C . GLN A 1 90 ? -8.266 17.188 3.637 1 80.25 90 GLN A C 1
ATOM 704 O O . GLN A 1 90 ? -8.656 16.016 3.781 1 80.25 90 GLN A O 1
ATOM 709 N N . ILE A 1 91 ? -8.18 17.719 2.502 1 83.5 91 ILE A N 1
ATOM 710 C CA . ILE A 1 91 ? -8.734 17.078 1.31 1 83.5 91 ILE A CA 1
ATOM 711 C C . ILE A 1 91 ? -7.922 15.828 0.975 1 83.5 91 ILE A C 1
ATOM 713 O O . ILE A 1 91 ? -8.469 14.852 0.451 1 83.5 91 ILE A O 1
ATOM 717 N N . HIS A 1 92 ? -6.633 15.805 1.3 1 80.38 92 HIS A N 1
ATOM 718 C CA . HIS A 1 92 ? -5.801 14.648 0.998 1 80.38 92 HIS A CA 1
ATOM 719 C C . HIS A 1 92 ? -6.246 13.43 1.798 1 80.38 92 HIS A C 1
ATOM 721 O O . HIS A 1 92 ? -6.258 12.305 1.277 1 80.38 92 HIS A O 1
ATOM 727 N N . HIS A 1 93 ? -6.598 13.625 3 1 87.69 93 HIS A N 1
ATOM 728 C CA . HIS A 1 93 ? -7.078 12.523 3.828 1 87.69 93 HIS A CA 1
ATOM 729 C C . HIS A 1 93 ? -8.453 12.055 3.371 1 87.69 93 HIS A C 1
ATOM 731 O O . HIS A 1 93 ? -8.719 10.852 3.312 1 87.69 93 HIS A O 1
ATOM 737 N N . VAL A 1 94 ? -9.258 13.016 3.002 1 91.19 94 VAL A N 1
ATOM 738 C CA . VAL A 1 94 ? -10.609 12.688 2.562 1 91.19 94 VAL A CA 1
ATOM 739 C C . VAL A 1 94 ? -10.555 11.945 1.231 1 91.19 94 VAL A C 1
ATOM 741 O O . VAL A 1 94 ? -11.305 10.984 1.017 1 91.19 94 VAL A O 1
ATOM 744 N N . ALA A 1 95 ? -9.664 12.359 0.422 1 92.06 95 ALA A N 1
ATOM 745 C CA . ALA A 1 95 ? -9.508 11.703 -0.875 1 92.06 95 ALA A CA 1
ATOM 746 C C . ALA A 1 95 ? -9.125 10.234 -0.71 1 92.06 95 ALA A C 1
ATOM 748 O O . ALA A 1 95 ? -9.625 9.367 -1.43 1 92.06 95 ALA A O 1
ATOM 749 N N . VAL A 1 96 ? -8.258 9.945 0.211 1 92 96 VAL A N 1
ATOM 750 C CA . VAL A 1 96 ? -7.824 8.57 0.449 1 92 96 VAL A CA 1
ATOM 751 C C . VAL A 1 96 ? -8.977 7.754 1.028 1 92 96 VAL A C 1
ATOM 753 O O . VAL A 1 96 ? -9.195 6.609 0.631 1 92 96 VAL A O 1
ATOM 756 N N . VAL A 1 97 ? -9.719 8.352 1.874 1 94.94 97 VAL A N 1
ATOM 757 C CA . VAL A 1 97 ? -10.836 7.656 2.508 1 94.94 97 VAL A CA 1
ATOM 758 C C . VAL A 1 97 ? -11.898 7.324 1.464 1 94.94 97 VAL A C 1
ATOM 760 O O . VAL A 1 97 ? -12.414 6.207 1.431 1 94.94 97 VAL A O 1
ATOM 763 N N . LEU A 1 98 ? -12.141 8.25 0.605 1 95.88 98 LEU A N 1
ATOM 764 C CA . LEU A 1 98 ? -13.18 8.047 -0.402 1 95.88 98 LEU A CA 1
ATOM 765 C C . LEU A 1 98 ? -12.703 7.098 -1.494 1 95.88 98 LEU A C 1
ATOM 767 O O . LEU A 1 98 ? -13.516 6.527 -2.227 1 95.88 98 LEU A O 1
ATOM 771 N N . SER A 1 99 ? -11.414 6.879 -1.616 1 95.81 99 SER A N 1
ATOM 772 C CA . SER A 1 99 ? -10.867 6.023 -2.666 1 95.81 99 SER A CA 1
ATOM 773 C C . SER A 1 99 ? -11.109 4.551 -2.357 1 95.81 99 SER A C 1
ATOM 775 O O . SER A 1 99 ? -10.906 3.689 -3.215 1 95.81 99 SER A O 1
ATOM 777 N N . ILE A 1 100 ? -11.594 4.223 -1.164 1 96.38 100 ILE A N 1
ATOM 778 C CA . ILE A 1 100 ? -11.82 2.836 -0.778 1 96.38 100 ILE A CA 1
ATOM 779 C C . ILE A 1 100 ? -12.898 2.225 -1.674 1 96.38 100 ILE A C 1
ATOM 781 O O . ILE A 1 100 ? -12.805 1.054 -2.051 1 96.38 100 ILE A O 1
ATOM 785 N N . TYR A 1 101 ? -13.844 3.014 -2.076 1 96.81 101 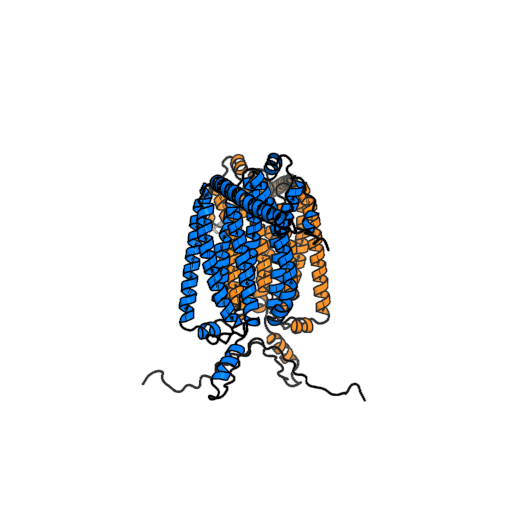TYR A N 1
ATOM 786 C CA . TYR A 1 101 ? -14.992 2.488 -2.809 1 96.81 101 TYR A CA 1
ATOM 787 C C . TYR A 1 101 ? -14.586 2.025 -4.203 1 96.81 101 TYR A C 1
ATOM 789 O O . TYR A 1 101 ? -14.789 0.865 -4.562 1 96.81 101 TYR A O 1
ATOM 797 N N . PRO A 1 102 ? -13.914 2.867 -4.934 1 96.88 102 PRO A N 1
ATOM 798 C CA . PRO A 1 102 ? -13.484 2.375 -6.246 1 96.88 102 PRO A CA 1
ATOM 799 C C . PRO A 1 102 ? -12.406 1.3 -6.148 1 96.88 102 PRO A C 1
ATOM 801 O O . PRO A 1 102 ? -12.352 0.396 -6.984 1 96.88 102 PRO A O 1
ATOM 804 N N . ILE A 1 103 ? -11.531 1.347 -5.195 1 96.88 103 ILE A N 1
ATOM 805 C CA . ILE A 1 103 ? -10.469 0.362 -5.066 1 96.88 103 ILE A CA 1
ATOM 806 C C . ILE A 1 103 ? -11.062 -1.004 -4.73 1 96.88 103 ILE A C 1
ATOM 808 O O . ILE A 1 103 ? -10.695 -2.012 -5.34 1 96.88 103 ILE A O 1
ATOM 812 N N . VAL A 1 104 ? -11.953 -1.029 -3.781 1 96.94 104 VAL A N 1
ATOM 813 C CA . VAL A 1 104 ? -12.586 -2.287 -3.393 1 96.94 104 VAL A CA 1
ATOM 814 C C . VAL A 1 104 ? -13.422 -2.828 -4.551 1 96.94 104 VAL A C 1
ATOM 816 O O . VAL A 1 104 ? -13.398 -4.027 -4.828 1 96.94 104 VAL A O 1
ATOM 819 N N . ALA A 1 105 ? -14.094 -1.966 -5.215 1 97.62 105 ALA A N 1
ATOM 820 C CA . ALA A 1 105 ? -14.891 -2.387 -6.359 1 97.62 105 ALA A CA 1
ATOM 821 C C . ALA A 1 105 ? -14.008 -2.916 -7.484 1 97.62 105 ALA A C 1
ATOM 823 O O . ALA A 1 105 ? -14.336 -3.924 -8.117 1 97.62 105 ALA A O 1
ATOM 824 N N . ALA A 1 106 ? -12.953 -2.242 -7.719 1 97 106 ALA A N 1
ATOM 825 C CA . ALA A 1 106 ? -12.023 -2.697 -8.742 1 97 106 ALA A CA 1
ATOM 826 C C . ALA A 1 106 ? -11.43 -4.059 -8.391 1 97 106 ALA A C 1
ATOM 828 O O . ALA A 1 106 ? -11.289 -4.926 -9.25 1 97 106 ALA A O 1
ATOM 829 N N . SER A 1 107 ? -11.047 -4.227 -7.156 1 96.69 107 SER A N 1
ATOM 830 C CA . SER A 1 107 ? -10.523 -5.512 -6.699 1 96.69 107 SER A CA 1
ATOM 831 C C . SER A 1 107 ? -11.555 -6.621 -6.863 1 96.69 107 SER A C 1
ATOM 833 O O . SER A 1 107 ? -11.219 -7.73 -7.277 1 96.69 107 SER A O 1
ATOM 835 N N . ALA A 1 108 ? -12.781 -6.281 -6.547 1 96.25 108 ALA A N 1
ATOM 836 C CA . ALA A 1 108 ? -13.852 -7.258 -6.711 1 96.25 108 ALA A CA 1
ATOM 837 C C . ALA A 1 108 ? -14.047 -7.625 -8.18 1 96.25 108 ALA A C 1
ATOM 839 O O . ALA A 1 108 ? -14.25 -8.797 -8.516 1 96.25 108 ALA A O 1
ATOM 840 N N . LEU A 1 109 ? -13.953 -6.688 -8.992 1 96.81 109 LEU A N 1
ATOM 841 C CA . LEU A 1 109 ? -14.094 -6.953 -10.414 1 96.81 109 LEU A CA 1
ATOM 842 C C . LEU A 1 109 ? -12.969 -7.852 -10.914 1 96.81 109 LEU A C 1
ATOM 844 O O . LEU A 1 109 ? -13.203 -8.766 -11.703 1 96.81 109 LEU A O 1
ATOM 848 N N . VAL A 1 110 ? -11.789 -7.598 -10.453 1 95.38 110 VAL A N 1
ATOM 849 C CA . VAL A 1 110 ? -10.648 -8.422 -10.852 1 95.38 110 VAL A CA 1
ATOM 850 C C . VAL A 1 110 ? -10.859 -9.859 -10.383 1 95.38 110 VAL A C 1
ATOM 852 O O . VAL A 1 110 ? -10.539 -10.805 -11.102 1 95.38 110 VAL A O 1
ATOM 855 N N . MET A 1 111 ? -11.43 -10 -9.203 1 93.69 111 MET A N 1
ATOM 856 C CA . MET A 1 111 ? -11.695 -11.336 -8.688 1 93.69 111 MET A CA 1
ATOM 857 C C . MET A 1 111 ? -12.773 -12.031 -9.5 1 93.69 111 MET A C 1
ATOM 859 O O . MET A 1 111 ? -12.773 -13.258 -9.625 1 93.69 111 MET A O 1
ATOM 863 N N . ILE A 1 112 ? -13.664 -11.266 -10.039 1 93.44 112 ILE A N 1
ATOM 864 C CA . ILE A 1 112 ? -14.727 -11.812 -10.875 1 93.44 112 ILE A CA 1
ATOM 865 C C . ILE A 1 112 ? -14.148 -12.266 -12.211 1 93.44 112 ILE A C 1
ATOM 867 O O . ILE A 1 112 ? -14.5 -13.336 -12.719 1 93.44 112 ILE A O 1
ATOM 871 N N . VAL A 1 113 ? -13.242 -11.484 -12.734 1 93.12 113 VAL A N 1
ATOM 872 C CA . VAL A 1 113 ? -12.727 -11.742 -14.078 1 93.12 113 VAL A CA 1
ATOM 873 C C . VAL A 1 113 ? -11.625 -12.805 -14.008 1 93.12 113 VAL A C 1
ATOM 875 O O . VAL A 1 113 ? -11.57 -13.695 -14.859 1 93.12 113 VAL A O 1
ATOM 878 N N . VAL A 1 114 ? -10.766 -12.703 -13.031 1 92.5 114 VAL A N 1
ATOM 879 C CA . VAL A 1 114 ? -9.641 -13.617 -12.875 1 92.5 114 VAL A CA 1
ATOM 880 C C . VAL A 1 114 ? -9.688 -14.258 -11.492 1 92.5 114 VAL A C 1
ATOM 882 O O . VAL A 1 114 ? -9.047 -13.773 -10.555 1 92.5 114 VAL A O 1
ATOM 885 N N . PRO A 1 115 ? -10.305 -15.383 -11.43 1 88.75 115 PRO A N 1
ATOM 886 C CA . PRO A 1 115 ? -10.461 -16.031 -10.125 1 88.75 115 PRO A CA 1
ATOM 887 C C . PRO A 1 115 ? -9.117 -16.406 -9.492 1 88.75 115 PRO A C 1
ATOM 889 O O . PRO A 1 115 ? -9 -16.453 -8.266 1 88.75 115 PRO A O 1
ATOM 892 N N . ARG A 1 116 ? -8.086 -16.594 -10.219 1 88.88 116 ARG A N 1
ATOM 893 C CA . ARG A 1 116 ? -6.781 -16.984 -9.695 1 88.88 116 ARG A CA 1
ATOM 894 C C . ARG A 1 116 ? -6.125 -15.828 -8.953 1 88.88 116 ARG A C 1
ATOM 896 O O . ARG A 1 116 ? -5.176 -16.031 -8.188 1 88.88 116 ARG A O 1
ATOM 903 N N . SER A 1 117 ? -6.621 -14.68 -9.188 1 90.5 117 SER A N 1
ATOM 904 C CA . SER A 1 117 ? -6.055 -13.508 -8.539 1 90.5 117 SER A CA 1
ATOM 905 C C . SER A 1 117 ? -6.859 -13.117 -7.305 1 90.5 117 SER A C 1
ATOM 907 O O . SER A 1 117 ? -6.777 -11.977 -6.836 1 90.5 117 SER A O 1
ATOM 909 N N . ARG A 1 118 ? -7.516 -13.984 -6.727 1 90.06 118 ARG A N 1
ATOM 910 C CA . ARG A 1 118 ? -8.406 -13.695 -5.605 1 90.06 118 ARG A CA 1
ATOM 911 C C . ARG A 1 118 ? -7.617 -13.18 -4.402 1 90.06 118 ARG A C 1
ATOM 913 O O . ARG A 1 118 ? -7.977 -12.164 -3.811 1 90.06 118 ARG A O 1
ATOM 920 N N . LEU A 1 119 ? -6.523 -13.844 -4.059 1 90.81 119 LEU A N 1
ATOM 921 C CA . LEU A 1 119 ? -5.797 -13.484 -2.846 1 90.81 119 LEU A CA 1
ATOM 922 C C . LEU A 1 119 ? -5.125 -12.125 -2.998 1 90.81 119 LEU A C 1
ATOM 924 O O . LEU A 1 119 ? -5.27 -11.258 -2.135 1 90.81 119 LEU A O 1
ATOM 928 N N . PRO A 1 120 ? -4.43 -11.875 -4.082 1 92.56 120 PRO A N 1
ATOM 929 C CA . PRO A 1 120 ? -3.83 -10.547 -4.219 1 92.56 120 PRO A CA 1
ATOM 930 C C . PRO A 1 120 ? -4.875 -9.43 -4.285 1 92.56 120 PRO A C 1
ATOM 932 O O . PRO A 1 120 ? -4.66 -8.344 -3.738 1 92.56 120 PRO A O 1
ATOM 935 N N . ALA A 1 121 ? -5.934 -9.672 -4.953 1 94.38 121 ALA A N 1
ATOM 936 C CA . ALA A 1 121 ? -6.984 -8.664 -5.039 1 94.38 121 ALA A CA 1
ATOM 937 C C . ALA A 1 121 ? -7.633 -8.43 -3.678 1 94.38 121 ALA A C 1
ATOM 939 O O . ALA A 1 121 ? -7.941 -7.293 -3.318 1 94.38 121 ALA A O 1
ATOM 940 N N . GLU A 1 122 ? -7.84 -9.453 -2.98 1 93.25 122 GLU A N 1
ATOM 941 C CA . GLU A 1 122 ? -8.352 -9.336 -1.618 1 93.25 122 GLU A CA 1
ATOM 942 C C . GLU A 1 122 ? -7.391 -8.547 -0.737 1 93.25 122 GLU A C 1
ATOM 944 O O . GLU A 1 122 ? -7.816 -7.711 0.065 1 93.25 122 GLU A O 1
ATOM 949 N N . ALA A 1 123 ? -6.137 -8.867 -0.879 1 94.19 123 ALA A N 1
ATOM 950 C CA . ALA A 1 123 ? -5.117 -8.172 -0.102 1 94.19 123 ALA A CA 1
ATOM 951 C C . ALA A 1 123 ? -5.16 -6.668 -0.369 1 94.19 123 ALA A C 1
ATOM 953 O O . ALA A 1 123 ? -5.059 -5.859 0.559 1 94.19 123 ALA A O 1
ATOM 954 N N . VAL A 1 124 ? -5.324 -6.305 -1.613 1 94.81 124 VAL A N 1
ATOM 955 C CA . VAL A 1 124 ? -5.363 -4.895 -1.985 1 94.81 124 VAL A CA 1
ATOM 956 C C . VAL A 1 124 ? -6.613 -4.238 -1.396 1 94.81 124 VAL A C 1
ATOM 958 O O . VAL A 1 124 ? -6.543 -3.133 -0.855 1 94.81 124 VAL A O 1
ATOM 961 N N . ALA A 1 125 ? -7.723 -4.887 -1.488 1 95.44 125 ALA A N 1
ATOM 962 C CA . ALA A 1 125 ? -8.969 -4.355 -0.952 1 95.44 125 ALA A CA 1
ATOM 963 C C . ALA A 1 125 ? -8.883 -4.164 0.56 1 95.44 125 ALA A C 1
ATOM 965 O O . ALA A 1 125 ? -9.234 -3.102 1.08 1 95.44 125 ALA A O 1
ATOM 966 N N . GLN A 1 126 ? -8.383 -5.137 1.221 1 93.81 126 GLN A N 1
ATOM 967 C CA . GLN A 1 126 ? -8.281 -5.078 2.676 1 93.81 126 GLN A CA 1
ATOM 968 C C . GLN A 1 126 ? -7.297 -3.998 3.115 1 93.81 126 GLN A C 1
ATOM 970 O O . GLN A 1 126 ? -7.562 -3.258 4.062 1 93.81 126 GLN A O 1
ATOM 975 N N . GLU A 1 127 ? -6.223 -3.951 2.455 1 94.5 127 GLU A N 1
ATOM 976 C CA . GLU A 1 127 ? -5.219 -2.953 2.816 1 94.5 127 GLU A CA 1
ATOM 977 C C . GLU A 1 127 ? -5.734 -1.539 2.566 1 94.5 127 GLU A C 1
ATOM 979 O O . GLU A 1 127 ? -5.418 -0.616 3.318 1 94.5 127 GLU A O 1
ATOM 984 N N . ALA A 1 128 ? -6.457 -1.389 1.477 1 95.25 128 ALA A N 1
ATOM 985 C CA . ALA A 1 128 ? -7.02 -0.074 1.18 1 95.25 128 ALA A CA 1
ATOM 986 C C . ALA A 1 128 ? -7.934 0.397 2.307 1 95.25 128 ALA A C 1
ATOM 988 O O . ALA A 1 128 ? -7.902 1.568 2.693 1 95.25 128 ALA A O 1
ATOM 989 N N . VAL A 1 129 ? -8.695 -0.479 2.852 1 95.62 129 VAL A N 1
ATOM 990 C CA . VAL A 1 129 ? -9.617 -0.124 3.926 1 95.62 129 VAL A CA 1
ATOM 991 C C . VAL A 1 129 ? -8.836 0.213 5.191 1 95.62 129 VAL A C 1
ATOM 993 O O . VAL A 1 129 ? -9.172 1.161 5.902 1 95.62 129 VAL A O 1
ATOM 996 N N . MET A 1 130 ? -7.781 -0.527 5.457 1 95.5 130 MET A N 1
ATOM 997 C CA . MET A 1 130 ? -6.973 -0.281 6.648 1 95.5 130 MET A CA 1
ATOM 998 C C . MET A 1 130 ? -6.266 1.066 6.555 1 95.5 130 MET A C 1
ATOM 1000 O O . MET A 1 130 ? -6.195 1.804 7.539 1 95.5 130 MET A O 1
ATOM 1004 N N . VAL A 1 131 ? -5.777 1.345 5.379 1 93.5 131 VAL A N 1
ATOM 1005 C CA . VAL A 1 131 ? -5.117 2.631 5.172 1 93.5 131 VAL A CA 1
ATOM 1006 C C . VAL A 1 131 ? -6.137 3.76 5.297 1 93.5 131 VAL A C 1
ATOM 1008 O O . VAL A 1 131 ? -5.84 4.812 5.863 1 93.5 131 VAL A O 1
ATOM 1011 N N . ALA A 1 132 ? -7.293 3.531 4.812 1 95.44 132 ALA A N 1
ATOM 1012 C CA . ALA A 1 132 ? -8.352 4.539 4.895 1 95.44 132 ALA A CA 1
ATOM 1013 C C . ALA A 1 132 ? -8.734 4.809 6.348 1 95.44 132 ALA A C 1
ATOM 1015 O O . ALA A 1 132 ? -9.023 5.949 6.719 1 95.44 132 ALA A O 1
ATOM 1016 N N . LEU A 1 133 ? -8.75 3.795 7.145 1 94.38 133 LEU A N 1
ATOM 1017 C CA . LEU A 1 133 ? -9.07 3.967 8.555 1 94.38 133 LEU A CA 1
ATOM 1018 C C . LEU A 1 133 ? -8.055 4.875 9.242 1 94.38 133 LEU A C 1
ATOM 1020 O O . LEU A 1 133 ? -8.422 5.715 10.07 1 94.38 133 LEU A O 1
ATOM 1024 N N . TYR A 1 134 ? -6.863 4.77 8.883 1 92.94 134 TYR A N 1
ATOM 1025 C CA . TYR A 1 134 ? -5.828 5.629 9.453 1 92.94 134 TYR A CA 1
ATOM 1026 C C . TYR A 1 134 ? -6.008 7.07 8.984 1 92.94 134 TYR A C 1
ATOM 1028 O O . TYR A 1 134 ? -5.871 8.008 9.773 1 92.94 134 TYR A O 1
ATOM 1036 N N . HIS A 1 135 ? -6.27 7.207 7.711 1 92.62 135 HIS A N 1
ATOM 1037 C CA . HIS A 1 135 ? -6.465 8.555 7.191 1 92.62 135 HIS A CA 1
ATOM 1038 C C . HIS A 1 135 ? -7.734 9.188 7.754 1 92.62 135 HIS A C 1
ATOM 1040 O O . HIS A 1 135 ? -7.805 10.406 7.918 1 92.62 135 HIS A O 1
ATOM 1046 N N . PHE A 1 136 ? -8.727 8.398 8.062 1 94.19 136 PHE A N 1
ATOM 1047 C CA . PHE A 1 136 ? -9.906 8.914 8.75 1 94.19 136 PHE A CA 1
ATOM 1048 C C . PHE A 1 136 ? -9.555 9.438 10.133 1 94.19 136 PHE A C 1
ATOM 1050 O O . PHE A 1 136 ? -9.992 10.523 10.523 1 94.19 136 PHE A O 1
ATOM 1057 N N . PHE A 1 137 ? -8.734 8.656 10.812 1 92.62 137 PHE A N 1
ATOM 1058 C CA . PHE A 1 137 ? -8.25 9.086 12.117 1 92.62 137 PHE A CA 1
ATOM 1059 C C . PHE A 1 137 ? -7.527 10.422 12.008 1 92.62 137 PHE A C 1
ATOM 1061 O O . PHE A 1 137 ? -7.789 11.336 12.789 1 92.62 137 PHE A O 1
ATOM 1068 N N . CYS A 1 138 ? -6.703 10.539 11.023 1 88.75 138 CYS A N 1
ATOM 1069 C CA . CYS A 1 138 ? -5.957 11.781 10.828 1 88.75 138 CYS A CA 1
ATOM 1070 C C . CYS A 1 138 ? -6.895 12.93 10.461 1 88.75 138 CYS A C 1
ATOM 1072 O O . CYS A 1 138 ? -6.672 14.07 10.875 1 88.75 138 CYS A O 1
ATOM 1074 N N . SER A 1 139 ? -7.906 12.602 9.695 1 90.44 139 SER A N 1
ATOM 1075 C CA . SER A 1 139 ? -8.875 13.625 9.305 1 90.44 139 SER A CA 1
ATOM 1076 C C . SER A 1 139 ? -9.648 14.148 10.508 1 90.44 139 SER A C 1
ATOM 1078 O O . SER A 1 139 ? -9.922 15.344 10.602 1 90.44 139 SER A O 1
ATOM 1080 N N . VAL A 1 140 ? -9.969 13.289 11.414 1 90.25 140 VAL A N 1
ATOM 1081 C CA . VAL A 1 140 ? -10.703 13.688 12.609 1 90.25 140 VAL A CA 1
ATOM 1082 C C . VAL A 1 140 ? -9.828 14.57 13.492 1 90.25 140 VAL A C 1
ATOM 1084 O O . VAL A 1 140 ? -10.289 15.586 14.016 1 90.25 140 VAL A O 1
ATOM 1087 N N . ILE A 1 141 ? -8.578 14.227 13.578 1 88.12 141 ILE A N 1
ATOM 1088 C CA . ILE A 1 141 ? -7.656 15.023 14.375 1 88.12 141 ILE A CA 1
ATOM 1089 C C . ILE A 1 141 ? -7.469 16.391 13.727 1 88.12 141 ILE A C 1
ATOM 1091 O O . ILE A 1 141 ? -7.43 17.422 14.422 1 88.12 141 ILE A O 1
ATOM 1095 N N . ALA A 1 142 ? -7.406 16.391 12.445 1 84.88 142 ALA A N 1
ATOM 1096 C CA . ALA A 1 142 ? -7.238 17.641 11.719 1 84.88 142 ALA A CA 1
ATOM 1097 C C . ALA A 1 142 ? -8.477 18.516 11.852 1 84.88 142 ALA A C 1
ATOM 1099 O O . ALA A 1 142 ? -8.375 19.75 11.93 1 84.88 142 ALA A O 1
ATOM 1100 N N . GLU A 1 143 ? -9.609 17.969 11.867 1 84.88 143 GLU A N 1
ATOM 1101 C CA . GLU A 1 143 ? -10.859 18.703 12.031 1 84.88 143 GLU A CA 1
ATOM 1102 C C . GLU A 1 143 ? -10.93 19.359 13.406 1 84.88 143 GLU A C 1
ATOM 1104 O O . GLU A 1 143 ? -11.578 20.406 13.562 1 84.88 143 GLU A O 1
ATOM 1109 N N . CYS A 1 144 ? -10.289 18.75 14.336 1 85.94 144 CYS A N 1
ATOM 1110 C CA . CYS A 1 144 ? -10.266 19.312 15.688 1 85.94 144 CYS A CA 1
ATOM 1111 C C . CYS A 1 144 ? -9.148 20.344 15.828 1 85.94 144 CYS A C 1
ATOM 1113 O O . CYS A 1 144 ? -8.875 20.812 16.938 1 85.94 144 CYS A O 1
ATOM 1115 N N . GLY A 1 145 ? -8.484 20.766 14.766 1 79.88 145 GLY A N 1
ATOM 1116 C CA . GLY A 1 145 ? -7.473 21.812 14.789 1 79.88 145 GLY A CA 1
ATOM 1117 C C . GLY A 1 145 ? -6.07 21.281 15.008 1 79.88 145 GLY A C 1
ATOM 1118 O O . GLY A 1 145 ? -5.141 22.062 15.258 1 79.88 145 GLY A O 1
ATOM 1119 N N . GLY A 1 146 ? -5.918 20 14.93 1 79.88 146 GLY A N 1
ATOM 1120 C CA . GLY A 1 146 ? -4.609 19.422 15.203 1 79.88 146 GLY A CA 1
ATOM 1121 C C . GLY A 1 146 ? -4.496 18.844 16.609 1 79.88 146 GLY A C 1
ATOM 1122 O O . GLY A 1 146 ? -5.441 18.922 17.391 1 79.88 146 GLY A O 1
ATOM 1123 N N . THR A 1 147 ? -3.412 18.297 16.922 1 82.06 147 THR A N 1
ATOM 1124 C CA . THR A 1 147 ? -3.209 17.594 18.188 1 82.06 147 THR A CA 1
ATOM 1125 C C . THR A 1 147 ? -3.197 18.594 19.359 1 82.06 147 THR A C 1
ATOM 1127 O O . THR A 1 147 ? -3.805 18.328 20.391 1 82.06 147 THR A O 1
ATOM 1130 N N . GLU A 1 148 ? -2.609 19.703 19.125 1 81.81 148 GLU A N 1
ATOM 1131 C CA . GLU A 1 148 ? -2.473 20.672 20.219 1 81.81 148 GLU A CA 1
ATOM 1132 C C . GLU A 1 148 ? -3.814 21.312 20.547 1 81.81 148 GLU A C 1
ATOM 1134 O O . GLU A 1 148 ? -4.191 21.391 21.719 1 81.81 148 GLU A O 1
ATOM 1139 N N . GLN A 1 149 ? -4.496 21.703 19.547 1 84.5 149 GLN A N 1
ATOM 1140 C CA . GLN A 1 149 ? -5.793 22.328 19.781 1 84.5 149 GLN A CA 1
ATOM 1141 C C . GLN A 1 149 ? -6.809 21.328 20.312 1 84.5 149 GLN A C 1
ATOM 1143 O O . GLN A 1 149 ? -7.668 21.688 21.125 1 84.5 149 GLN A O 1
ATOM 1148 N N . PHE A 1 150 ? -6.691 20.172 19.875 1 87.56 150 PHE A N 1
ATOM 1149 C CA . PHE A 1 150 ? -7.582 19.109 20.328 1 87.56 150 PHE A CA 1
ATOM 1150 C C . PHE A 1 150 ? -7.434 18.891 21.828 1 87.56 150 PHE A C 1
ATOM 1152 O O . PHE A 1 150 ? -8.43 18.797 22.562 1 87.56 150 PHE A O 1
ATOM 1159 N N . VAL A 1 151 ? -6.238 18.891 22.312 1 86.06 151 VAL A N 1
ATOM 1160 C CA . VAL A 1 151 ? -5.957 18.656 23.719 1 86.06 151 VAL A CA 1
ATOM 1161 C C . VAL A 1 151 ? -6.418 19.875 24.531 1 86.06 151 VAL A C 1
ATOM 1163 O O . VAL A 1 151 ? -6.973 19.719 25.625 1 86.06 151 VAL A O 1
ATOM 1166 N N . ARG A 1 152 ? -6.25 21 23.969 1 85.69 152 ARG A N 1
ATOM 1167 C CA . ARG A 1 152 ? -6.656 22.219 24.656 1 85.69 152 ARG A CA 1
ATOM 1168 C C . ARG A 1 152 ? -8.172 22.312 24.75 1 85.69 152 ARG A C 1
ATOM 1170 O O . ARG A 1 152 ? -8.711 22.688 25.797 1 85.69 152 ARG A O 1
ATOM 1177 N N . SER A 1 153 ? -8.703 21.953 23.688 1 83.94 153 SER A N 1
ATOM 1178 C CA . SER A 1 153 ? -10.156 22.062 23.656 1 83.94 153 SER A CA 1
ATOM 1179 C C . SER A 1 153 ? -10.812 21.016 24.547 1 83.94 153 SER A C 1
ATOM 1181 O O . SER A 1 153 ? -11.922 21.219 25.031 1 83.94 153 SER A O 1
ATOM 1183 N N . ALA A 1 154 ? -10.172 19.922 24.656 1 81.69 154 ALA A N 1
ATOM 1184 C CA . ALA A 1 154 ? -10.734 18.844 25.469 1 81.69 154 ALA A CA 1
ATOM 1185 C C . ALA A 1 154 ? -10.609 19.156 26.953 1 81.69 154 ALA A C 1
ATOM 1187 O O . ALA A 1 154 ? -11.336 18.578 27.781 1 81.69 154 ALA A O 1
ATOM 1188 N N . GLY A 1 155 ? -9.977 20.172 27.328 1 71.88 155 GLY A N 1
ATOM 1189 C CA . GLY A 1 155 ? -9.922 20.703 28.688 1 71.88 155 GLY A CA 1
ATOM 1190 C C . GLY A 1 155 ? -9.602 19.641 29.734 1 71.88 155 GLY A C 1
ATOM 1191 O O . GLY A 1 155 ? -10.188 19.641 30.812 1 71.88 155 GLY A O 1
ATOM 1192 N N . GLY A 1 156 ? -8.875 18.672 29.328 1 68.69 156 GLY A N 1
ATOM 1193 C CA . GLY A 1 156 ? -8.531 17.672 30.312 1 68.69 156 GLY A CA 1
ATOM 1194 C C . GLY A 1 156 ? -9.555 16.562 30.422 1 68.69 156 GLY A C 1
ATOM 1195 O O . GLY A 1 156 ? -9.648 15.883 31.453 1 68.69 156 GLY A O 1
ATOM 1196 N N . ALA A 1 157 ? -10.406 16.484 29.5 1 73.62 157 ALA A N 1
ATOM 1197 C CA . ALA A 1 157 ? -11.414 15.422 29.5 1 73.62 157 ALA A CA 1
ATOM 1198 C C . ALA A 1 157 ? -10.766 14.047 29.375 1 73.62 157 ALA A C 1
ATOM 1200 O O . ALA A 1 157 ? -9.633 13.938 28.891 1 73.62 157 ALA A O 1
ATOM 1201 N N . ASP A 1 158 ? -11.492 13.102 29.984 1 76.38 158 ASP A N 1
ATOM 1202 C CA . ASP A 1 158 ? -10.992 11.727 29.938 1 76.38 158 ASP A CA 1
ATOM 1203 C C . ASP A 1 158 ? -11.352 11.047 28.625 1 76.38 158 ASP A C 1
ATOM 1205 O O . ASP A 1 158 ? -12.398 11.336 28.031 1 76.38 158 ASP A O 1
ATOM 1209 N N . LEU A 1 159 ? -10.359 10.32 28.172 1 79 159 LEU A N 1
ATOM 1210 C CA . LEU A 1 159 ? -10.633 9.477 27.016 1 79 159 LEU A CA 1
ATOM 1211 C C . LEU A 1 159 ? -11.555 8.312 27.391 1 79 159 LEU A C 1
ATOM 1213 O O . LEU A 1 159 ? -11.312 7.625 28.375 1 79 159 LEU A O 1
ATOM 1217 N N . GLU A 1 160 ? -12.664 8.164 26.719 1 72.62 160 GLU A N 1
ATOM 1218 C CA . GLU A 1 160 ? -13.578 7.062 26.984 1 72.62 160 GLU A CA 1
ATOM 1219 C C . GLU A 1 160 ? -13.055 5.754 26.391 1 72.62 160 GLU A C 1
ATOM 1221 O O . GLU A 1 160 ? -13.094 5.559 25.172 1 72.62 160 GLU A O 1
ATOM 1226 N N . THR A 1 161 ? -12.43 4.992 27.188 1 74.06 161 THR A N 1
ATOM 1227 C CA . THR A 1 161 ? -11.852 3.73 26.734 1 74.06 161 THR A CA 1
ATOM 1228 C C . THR A 1 161 ? -12.914 2.635 26.703 1 74.06 161 THR A C 1
ATOM 1230 O O . THR A 1 161 ? -12.711 1.579 26.094 1 74.06 161 THR A O 1
ATOM 1233 N N . ARG A 1 162 ? -14.031 2.922 27.375 1 68.62 162 ARG A N 1
ATOM 1234 C CA . ARG A 1 162 ? -15.086 1.921 27.453 1 68.62 162 ARG A CA 1
ATOM 1235 C C . ARG A 1 162 ? -16.031 2.039 26.25 1 68.62 162 ARG A C 1
ATOM 1237 O O . ARG A 1 162 ? -17.219 2.32 26.406 1 68.62 162 ARG A O 1
ATOM 1244 N N . VAL A 1 163 ? -15.375 1.928 25.141 1 66 163 VAL A N 1
ATOM 1245 C CA . VAL A 1 163 ? -16.141 2.029 23.906 1 66 163 VAL A CA 1
ATOM 1246 C C . VAL A 1 163 ? -16.016 0.733 23.109 1 66 163 VAL A C 1
ATOM 1248 O O . VAL A 1 163 ? -15.18 -0.116 23.422 1 66 163 VAL A O 1
ATOM 1251 N N . MET A 1 164 ? -16.984 0.473 22.25 1 65.44 164 MET A N 1
ATOM 1252 C CA . MET A 1 164 ? -16.875 -0.684 21.375 1 65.44 164 MET A CA 1
ATOM 1253 C C . MET A 1 164 ? -15.539 -0.67 20.625 1 65.44 164 MET A C 1
ATOM 1255 O O . MET A 1 164 ? -15.039 0.395 20.266 1 65.44 164 MET A O 1
ATOM 1259 N N . PRO A 1 165 ? -14.891 -1.767 20.453 1 58.34 165 PRO A N 1
ATOM 1260 C CA . PRO A 1 165 ? -15.305 -3.16 20.625 1 58.34 165 PRO A CA 1
ATOM 1261 C C . PRO A 1 165 ? -15.055 -3.666 22.047 1 58.34 165 PRO A C 1
ATOM 1263 O O . PRO A 1 165 ? -15.453 -4.785 22.391 1 58.34 165 PRO A O 1
ATOM 1266 N N . CYS A 1 166 ? -14.305 -2.924 22.859 1 56.22 166 CYS A N 1
ATOM 1267 C CA . CYS A 1 166 ? -14.023 -3.387 24.219 1 56.22 166 CYS A CA 1
ATOM 1268 C C . CYS A 1 166 ? -15.211 -3.141 25.125 1 56.22 166 CYS A C 1
ATOM 1270 O O . CYS A 1 166 ? -15.273 -2.115 25.812 1 56.22 166 CYS A O 1
ATOM 1272 N N . CYS A 1 167 ? -16.344 -3.359 24.734 1 50.5 167 CYS A N 1
ATOM 1273 C CA . CYS A 1 167 ? -17.438 -3.012 25.641 1 50.5 167 CYS A CA 1
ATOM 1274 C C . CYS A 1 167 ? -17.438 -3.938 26.859 1 50.5 167 CYS A C 1
ATOM 1276 O O . CYS A 1 167 ? -18.344 -3.852 27.703 1 50.5 167 CYS A O 1
ATOM 1278 N N . CYS A 1 168 ? -16.578 -4.926 26.859 1 47.59 168 CYS A N 1
ATOM 1279 C CA . CYS A 1 168 ? -16.828 -5.961 27.859 1 47.59 168 CYS A CA 1
ATOM 1280 C C . CYS A 1 168 ? -16.266 -5.566 29.219 1 47.59 168 CYS A C 1
ATOM 1282 O O . CYS A 1 168 ? -15.508 -4.605 29.312 1 47.59 168 CYS A O 1
ATOM 1284 N N . TRP A 1 169 ? -16.641 -6.434 30.141 1 47 169 TRP A N 1
ATOM 1285 C CA . TRP A 1 169 ? -16.328 -6.41 31.562 1 47 169 TRP A CA 1
ATOM 1286 C C . TRP A 1 169 ? -14.844 -6.141 31.797 1 47 169 TRP A C 1
ATOM 1288 O O . TRP A 1 169 ? -14.477 -5.293 32.625 1 47 169 TRP A O 1
ATOM 1298 N N . PRO A 1 170 ? -14.055 -6.828 31.109 1 47.97 170 PRO A N 1
ATOM 1299 C CA . PRO A 1 170 ? -12.648 -6.586 31.453 1 47.97 170 PRO A CA 1
ATOM 1300 C C . PRO A 1 170 ? -12.164 -5.203 31.016 1 47.97 170 PRO A C 1
ATOM 1302 O O . PRO A 1 170 ? -11.094 -4.758 31.438 1 47.97 170 PRO A O 1
ATOM 1305 N N . CYS A 1 171 ? -12.734 -4.652 30.047 1 54.78 171 CYS A N 1
ATOM 1306 C CA . CYS A 1 171 ? -12.359 -3.322 29.578 1 54.78 171 CYS A CA 1
ATOM 1307 C C . CYS A 1 171 ? -12.727 -2.256 30.609 1 54.78 171 CYS A C 1
ATOM 1309 O O . CYS A 1 171 ? -12.344 -1.095 30.469 1 54.78 171 CYS A O 1
ATOM 1311 N N . CYS A 1 172 ? -13.688 -2.713 31.438 1 52.44 172 CYS A N 1
ATOM 1312 C CA . CYS A 1 172 ? -14.07 -1.802 32.531 1 52.44 172 CYS A CA 1
ATOM 1313 C C . CYS A 1 172 ? -12.867 -1.459 33.375 1 52.44 172 CYS A C 1
ATOM 1315 O O . CYS A 1 172 ? -12.891 -0.475 34.125 1 52.44 172 CYS A O 1
ATOM 1317 N N . VAL A 1 173 ? -11.906 -2.402 33.344 1 55.03 173 VAL A N 1
ATOM 1318 C CA . VAL A 1 173 ? -10.789 -2.18 34.25 1 55.03 173 VAL A CA 1
ATOM 1319 C C . VAL A 1 173 ? -9.766 -1.261 33.594 1 55.03 173 VAL A C 1
ATOM 1321 O O . VAL A 1 173 ? -8.836 -0.782 34.25 1 55.03 173 VAL A O 1
ATOM 1324 N N . ILE A 1 174 ? -10.047 -0.901 32.375 1 60.59 174 ILE A N 1
ATOM 1325 C CA . ILE A 1 174 ? -9.016 -0.109 31.719 1 60.59 174 ILE A CA 1
ATOM 1326 C C . ILE A 1 174 ? -9.156 1.356 32.125 1 60.59 174 ILE A C 1
ATOM 1328 O O . ILE A 1 174 ? -10.234 1.939 32 1 60.59 174 ILE A O 1
ATOM 1332 N N . PRO A 1 175 ? -8.125 1.848 32.812 1 65.38 175 PRO A N 1
ATOM 1333 C CA . PRO A 1 175 ? -8.156 3.246 33.25 1 65.38 175 PRO A CA 1
ATOM 1334 C C . PRO A 1 175 ? -8.445 4.211 32.125 1 65.38 175 PRO A C 1
ATOM 1336 O O . PRO A 1 175 ? -8.219 3.879 30.953 1 65.38 175 PRO A O 1
ATOM 1339 N N . ARG A 1 176 ? -9.258 5.203 32.375 1 71.38 176 ARG A N 1
ATOM 1340 C CA . ARG A 1 176 ? -9.539 6.281 31.438 1 71.38 176 ARG A CA 1
ATOM 1341 C C . ARG A 1 176 ? -8.438 7.336 31.453 1 71.38 176 ARG A C 1
ATOM 1343 O O . ARG A 1 176 ? -8.406 8.188 32.344 1 71.38 176 ARG A O 1
ATOM 1350 N N . PRO A 1 177 ? -7.59 7.215 30.5 1 74.81 177 PRO A N 1
ATOM 1351 C CA . PRO A 1 177 ? -6.52 8.211 30.484 1 74.81 177 PRO A CA 1
ATOM 1352 C C . PRO A 1 177 ? -7.008 9.602 30.062 1 74.81 177 PRO A C 1
ATOM 1354 O O . PRO A 1 177 ? -8.055 9.719 29.438 1 74.81 177 PRO A O 1
ATOM 1357 N N . LYS A 1 178 ? -6.352 10.602 30.594 1 79.5 178 LYS A N 1
ATOM 1358 C CA . LYS A 1 178 ? -6.641 11.977 30.188 1 79.5 178 LYS A CA 1
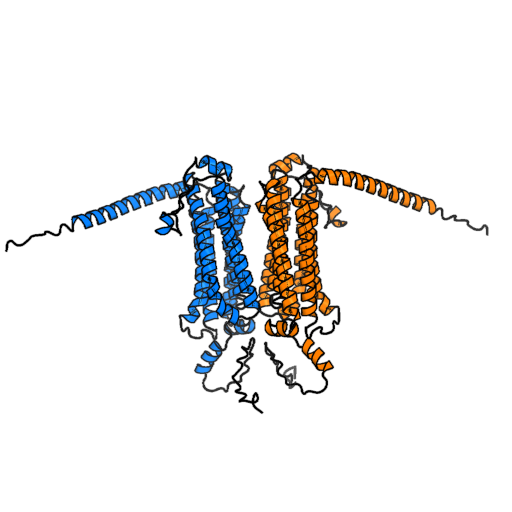ATOM 1359 C C . LYS A 1 178 ? -6.23 12.227 28.734 1 79.5 178 LYS A C 1
ATOM 1361 O O . LYS A 1 178 ? -5.316 11.578 28.234 1 79.5 178 LYS A O 1
ATOM 1366 N N . LEU A 1 179 ? -6.973 12.961 28.172 1 82.44 179 LEU A N 1
ATOM 1367 C CA . LEU A 1 179 ? -6.652 13.336 26.797 1 82.44 179 LEU A CA 1
ATOM 1368 C C . LEU A 1 179 ? -5.465 14.297 26.766 1 82.44 179 LEU A C 1
ATOM 1370 O O . LEU A 1 179 ? -5.625 15.492 26.984 1 82.44 179 LEU A O 1
ATOM 1374 N N . HIS A 1 180 ? -4.336 13.781 26.656 1 84.62 180 HIS A N 1
ATOM 1375 C CA . HIS A 1 180 ? -3.109 14.562 26.531 1 84.62 180 HIS A CA 1
ATOM 1376 C C . HIS A 1 180 ? -2.354 14.188 25.25 1 84.62 180 HIS A C 1
ATOM 1378 O O . HIS A 1 180 ? -2.787 13.305 24.516 1 84.62 180 HIS A O 1
ATOM 1384 N N . LYS A 1 181 ? -1.355 14.898 25.031 1 81.56 181 LYS A N 1
ATOM 1385 C CA . LYS A 1 181 ? -0.556 14.672 23.828 1 81.56 181 LYS A CA 1
ATOM 1386 C C . LYS A 1 181 ? -0.03 13.242 23.781 1 81.56 181 LYS A C 1
ATOM 1388 O O . LYS A 1 181 ? -0.025 12.617 22.719 1 81.56 181 LYS A O 1
ATOM 1393 N N . GLY A 1 182 ? 0.311 12.711 24.891 1 82 182 GLY A N 1
ATOM 1394 C CA . GLY A 1 182 ? 0.802 11.344 24.969 1 82 182 GLY A CA 1
ATOM 1395 C C . GLY A 1 182 ? -0.262 10.312 24.656 1 82 182 GLY A C 1
ATOM 1396 O O . GLY A 1 182 ? 0.006 9.328 23.969 1 82 182 GLY A O 1
ATOM 1397 N N . SER A 1 183 ? -1.387 10.547 25.188 1 85 183 SER A N 1
ATOM 1398 C CA . SER A 1 183 ? -2.484 9.617 24.938 1 85 183 SER A CA 1
ATOM 1399 C C . SER A 1 183 ? -2.896 9.633 23.469 1 85 183 SER A C 1
ATOM 1401 O O . SER A 1 183 ? -3.248 8.594 22.906 1 85 183 SER A O 1
ATOM 1403 N N . LEU A 1 184 ? -2.85 10.758 22.922 1 85.62 184 LEU A N 1
ATOM 1404 C CA . LEU A 1 184 ? -3.193 10.852 21.5 1 85.62 184 LEU A CA 1
ATOM 1405 C C . LEU A 1 184 ? -2.146 10.156 20.641 1 85.62 184 LEU A C 1
ATOM 1407 O O . LEU A 1 184 ? -2.479 9.562 19.609 1 85.62 184 LEU A O 1
ATOM 1411 N N . MET A 1 185 ? -0.971 10.227 21.078 1 84.25 185 MET A N 1
ATOM 1412 C CA . MET A 1 185 ? 0.094 9.523 20.375 1 84.25 185 MET A CA 1
ATOM 1413 C C . MET A 1 185 ? -0.108 8.016 20.453 1 84.25 185 MET A C 1
ATOM 1415 O O . MET A 1 185 ? 0.063 7.312 19.453 1 84.25 185 MET A O 1
ATOM 1419 N N . TRP A 1 186 ? -0.466 7.559 21.578 1 84.12 186 TRP A N 1
ATOM 1420 C CA . TRP A 1 186 ? -0.737 6.133 21.734 1 84.12 186 TRP A CA 1
ATOM 1421 C C . TRP A 1 186 ? -1.938 5.707 20.906 1 84.12 186 TRP A C 1
ATOM 1423 O O . TRP A 1 186 ? -1.956 4.609 20.344 1 84.12 186 TRP A O 1
ATOM 1433 N N . LEU A 1 187 ? -2.881 6.566 20.859 1 87.38 187 LEU A N 1
ATOM 1434 C CA . LEU A 1 187 ? -4.039 6.293 20.016 1 87.38 187 LEU A CA 1
ATOM 1435 C C . LEU A 1 187 ? -3.633 6.219 18.547 1 87.38 187 LEU A C 1
ATOM 1437 O O . LEU A 1 187 ? -4.105 5.348 17.812 1 87.38 187 LEU A O 1
ATOM 1441 N N . ARG A 1 188 ? -2.793 7.055 18.188 1 89.31 188 ARG A N 1
ATOM 1442 C CA . ARG A 1 188 ? -2.311 7.051 16.812 1 89.31 188 ARG A CA 1
ATOM 1443 C C . ARG A 1 188 ? -1.595 5.742 16.484 1 89.31 188 ARG A C 1
ATOM 1445 O O . ARG A 1 188 ? -1.787 5.172 15.406 1 89.31 188 ARG A O 1
ATOM 1452 N N . TYR A 1 189 ? -0.817 5.281 17.406 1 88.19 189 TYR A N 1
ATOM 1453 C CA . TYR A 1 189 ? -0.093 4.035 17.188 1 88.19 189 TYR A CA 1
ATOM 1454 C C . TYR A 1 189 ? -1.053 2.852 17.125 1 88.19 189 TYR A C 1
ATOM 1456 O O . TYR A 1 189 ? -0.838 1.913 16.359 1 88.19 189 TYR A O 1
ATOM 1464 N N . LEU A 1 190 ? -2.025 2.943 17.891 1 89 190 LEU A N 1
ATOM 1465 C CA . LEU A 1 190 ? -3.029 1.884 17.891 1 89 190 LEU A CA 1
ATOM 1466 C C . LEU A 1 190 ? -3.738 1.791 16.547 1 89 190 LEU A C 1
ATOM 1468 O O . LEU A 1 190 ? -4.031 0.693 16.078 1 89 190 LEU A O 1
ATOM 1472 N N . VAL A 1 191 ? -3.969 2.906 15.977 1 92.19 191 VAL A N 1
ATOM 1473 C CA . VAL A 1 191 ? -4.668 2.918 14.703 1 92.19 191 VAL A CA 1
ATOM 1474 C C . VAL A 1 191 ? -3.684 2.633 13.57 1 92.19 191 VAL A C 1
ATOM 1476 O O . VAL A 1 191 ? -4.004 1.902 12.625 1 92.19 191 VAL A O 1
ATOM 1479 N N . LEU A 1 192 ? -2.492 3.117 13.633 1 91.81 192 LEU A N 1
ATOM 1480 C CA . LEU A 1 192 ? -1.474 2.969 12.602 1 91.81 192 LEU A CA 1
ATOM 1481 C C . LEU A 1 192 ? -1.029 1.515 12.477 1 91.81 192 LEU A C 1
ATOM 1483 O O . LEU A 1 192 ? -0.651 1.063 11.398 1 91.81 192 LEU A O 1
ATOM 1487 N N . GLN A 1 193 ? -1.086 0.754 13.516 1 93 193 GLN A N 1
ATOM 1488 C CA . GLN A 1 193 ? -0.625 -0.63 13.477 1 93 193 GLN A CA 1
ATOM 1489 C C . GLN A 1 193 ? -1.513 -1.479 12.57 1 93 193 GLN A C 1
ATOM 1491 O O . GLN A 1 193 ? -1.082 -2.52 12.07 1 93 193 GLN A O 1
ATOM 1496 N N . ILE A 1 194 ? -2.736 -1.076 12.281 1 93.94 194 ILE A N 1
ATOM 1497 C CA . ILE A 1 194 ? -3.67 -1.884 11.508 1 93.94 194 ILE A CA 1
ATOM 1498 C C . ILE A 1 194 ? -3.137 -2.068 10.086 1 93.94 194 ILE A C 1
ATOM 1500 O O . ILE A 1 194 ? -2.943 -3.197 9.633 1 93.94 194 ILE A O 1
ATOM 1504 N N . PRO A 1 195 ? -2.846 -0.95 9.383 1 92.81 195 PRO A N 1
ATOM 1505 C CA . PRO A 1 195 ? -2.342 -1.141 8.023 1 92.81 195 PRO A CA 1
ATOM 1506 C C . PRO A 1 195 ? -0.971 -1.813 7.988 1 92.81 195 PRO A C 1
ATOM 1508 O O . PRO A 1 195 ? -0.667 -2.557 7.051 1 92.81 195 PRO A O 1
ATOM 1511 N N . ILE A 1 196 ? -0.177 -1.692 8.984 1 92.12 196 ILE A N 1
ATOM 1512 C CA . ILE A 1 196 ? 1.167 -2.262 9.008 1 92.12 196 ILE A CA 1
ATOM 1513 C C . ILE A 1 196 ? 1.087 -3.766 9.266 1 92.12 196 ILE A C 1
ATOM 1515 O O . ILE A 1 196 ? 1.642 -4.562 8.5 1 92.12 196 ILE A O 1
ATOM 1519 N N . ILE A 1 197 ? 0.388 -4.098 10.297 1 94.25 197 ILE A N 1
ATOM 1520 C CA . ILE A 1 197 ? 0.289 -5.504 10.672 1 94.25 197 ILE A CA 1
ATOM 1521 C C . ILE A 1 197 ? -0.476 -6.27 9.594 1 94.25 197 ILE A C 1
ATOM 1523 O O . ILE A 1 197 ? -0.076 -7.367 9.203 1 94.25 197 ILE A O 1
ATOM 1527 N N . GLN A 1 198 ? -1.528 -5.758 9.156 1 95.06 198 GLN A N 1
ATOM 1528 C CA . GLN A 1 198 ? -2.279 -6.418 8.094 1 95.06 198 GLN A CA 1
ATOM 1529 C C . GLN A 1 198 ? -1.448 -6.527 6.82 1 95.06 198 GLN A C 1
ATOM 1531 O O . GLN A 1 198 ? -1.518 -7.535 6.113 1 95.06 198 GLN A O 1
ATOM 1536 N N . GLY A 1 199 ? -0.719 -5.465 6.512 1 93.25 199 GLY A N 1
ATOM 1537 C CA . GLY A 1 199 ? 0.171 -5.516 5.363 1 93.25 199 GLY A CA 1
ATOM 1538 C C . GLY A 1 199 ? 1.199 -6.629 5.457 1 93.25 199 GLY A C 1
ATOM 1539 O O . GLY A 1 199 ? 1.436 -7.348 4.48 1 93.25 199 GLY A O 1
ATOM 1540 N N . ILE A 1 200 ? 1.741 -6.84 6.578 1 93.81 200 ILE A N 1
ATOM 1541 C CA . ILE A 1 200 ? 2.744 -7.875 6.801 1 93.81 200 ILE A CA 1
ATOM 1542 C C . ILE A 1 200 ? 2.096 -9.25 6.688 1 93.81 200 ILE A C 1
ATOM 1544 O O . ILE A 1 200 ? 2.646 -10.156 6.051 1 93.81 200 ILE A O 1
ATOM 1548 N N . ILE A 1 201 ? 0.951 -9.367 7.266 1 94.75 201 ILE A N 1
ATOM 1549 C CA . ILE A 1 201 ? 0.253 -10.648 7.25 1 94.75 201 ILE A CA 1
ATOM 1550 C C . ILE A 1 201 ? -0.093 -11.031 5.812 1 94.75 201 ILE A C 1
ATOM 1552 O O . ILE A 1 201 ? 0.158 -12.156 5.387 1 94.75 201 ILE A O 1
ATOM 1556 N N . TYR A 1 202 ? -0.626 -10.141 5.082 1 94.12 202 TYR A N 1
ATOM 1557 C CA . TYR A 1 202 ? -1.013 -10.453 3.713 1 94.12 202 TYR A CA 1
ATOM 1558 C C . TYR A 1 202 ? 0.214 -10.672 2.836 1 94.12 202 TYR A C 1
ATOM 1560 O O . TYR A 1 202 ? 0.174 -11.453 1.884 1 94.12 202 TYR A O 1
ATOM 1568 N N . PHE A 1 203 ? 1.273 -10.008 3.164 1 93.81 203 PHE A N 1
ATOM 1569 C CA . PHE A 1 203 ? 2.512 -10.273 2.439 1 93.81 203 PHE A CA 1
ATOM 1570 C C . PHE A 1 203 ? 2.971 -11.711 2.654 1 93.81 203 PHE A C 1
ATOM 1572 O O . PHE A 1 203 ? 3.381 -12.383 1.707 1 93.81 203 PHE A O 1
ATOM 1579 N N . ILE A 1 204 ? 2.877 -12.148 3.861 1 93.69 204 ILE A N 1
ATOM 1580 C CA . ILE A 1 204 ? 3.238 -13.523 4.188 1 93.69 204 ILE A CA 1
ATOM 1581 C C . ILE A 1 204 ? 2.285 -14.492 3.486 1 93.69 204 ILE A C 1
ATOM 1583 O O . ILE A 1 204 ? 2.721 -15.484 2.896 1 93.69 204 ILE A O 1
ATOM 1587 N N . LEU A 1 205 ? 1.048 -14.172 3.492 1 93.69 205 LEU A N 1
ATOM 1588 C CA . LEU A 1 205 ? 0.044 -15.031 2.883 1 93.69 205 LEU A CA 1
ATOM 1589 C C . LEU A 1 205 ? 0.247 -15.125 1.374 1 93.69 205 LEU A C 1
ATOM 1591 O O . LEU A 1 205 ? 0.106 -16.203 0.787 1 93.69 205 LEU A O 1
ATOM 1595 N N . ILE A 1 206 ? 0.563 -13.992 0.751 1 93.88 206 ILE A N 1
ATOM 1596 C CA . ILE A 1 206 ? 0.796 -13.984 -0.689 1 93.88 206 ILE A CA 1
ATOM 1597 C C . ILE A 1 206 ? 2.045 -14.797 -1.017 1 93.88 206 ILE A C 1
ATOM 1599 O O . ILE A 1 206 ? 2.094 -15.492 -2.035 1 93.88 206 ILE A O 1
ATOM 1603 N N . THR A 1 207 ? 2.994 -14.797 -0.13 1 92.06 207 THR A N 1
ATOM 1604 C CA . THR A 1 207 ? 4.211 -15.586 -0.323 1 92.06 207 THR A CA 1
ATOM 1605 C C . THR A 1 207 ? 3.908 -17.078 -0.231 1 92.06 207 THR A C 1
ATOM 1607 O O . THR A 1 207 ? 4.371 -17.859 -1.062 1 92.06 207 THR A O 1
ATOM 1610 N N . ILE A 1 208 ? 3.107 -17.391 0.742 1 91.12 208 ILE A N 1
ATOM 1611 C CA . ILE A 1 208 ? 2.73 -18.797 0.908 1 91.12 208 ILE A CA 1
ATOM 1612 C C . ILE A 1 208 ? 1.86 -19.234 -0.266 1 91.12 208 ILE A C 1
ATOM 1614 O O . ILE A 1 208 ? 2.027 -20.344 -0.787 1 91.12 208 ILE A O 1
ATOM 1618 N N . TRP A 1 209 ? 0.982 -18.312 -0.656 1 89 209 TRP A N 1
ATOM 1619 C CA . TRP A 1 209 ? 0.094 -18.578 -1.782 1 89 209 TRP A CA 1
ATOM 1620 C C . TRP A 1 209 ? 0.888 -18.75 -3.074 1 89 209 TRP A C 1
ATOM 1622 O O . TRP A 1 209 ? 0.535 -19.578 -3.926 1 89 209 TRP A O 1
ATOM 1632 N N . SER A 1 210 ? 1.916 -18 -3.26 1 86.56 210 SER A N 1
ATOM 1633 C CA . SER A 1 210 ? 2.742 -18.109 -4.457 1 86.56 210 SER A CA 1
ATOM 1634 C C . SER A 1 210 ? 3.461 -19.453 -4.527 1 86.56 210 SER A C 1
ATOM 1636 O O . SER A 1 210 ? 3.764 -19.938 -5.613 1 86.56 210 SER A O 1
ATOM 1638 N N . GLU A 1 211 ? 3.729 -20.016 -3.4 1 86.44 211 GLU A N 1
ATOM 1639 C CA . GLU A 1 211 ? 4.383 -21.328 -3.361 1 86.44 211 GLU A CA 1
ATOM 1640 C C . GLU A 1 211 ? 3.393 -22.453 -3.654 1 86.44 211 GLU A C 1
ATOM 1642 O O . GLU A 1 211 ? 3.654 -23.312 -4.496 1 86.44 211 GLU A O 1
ATOM 1647 N N . ASP A 1 212 ? 2.348 -22.422 -2.873 1 82.12 212 ASP A N 1
ATOM 1648 C CA . ASP A 1 212 ? 1.351 -23.469 -3.025 1 82.12 212 ASP A CA 1
ATOM 1649 C C . ASP A 1 212 ? -0.016 -23.016 -2.52 1 82.12 212 ASP A C 1
ATOM 1651 O O . ASP A 1 212 ? -0.154 -22.609 -1.362 1 82.12 212 ASP A O 1
ATOM 1655 N N . PHE A 1 213 ? -0.96 -23.172 -3.396 1 80.06 213 PHE A N 1
ATOM 1656 C CA . PHE A 1 213 ? -2.318 -22.766 -3.053 1 80.06 213 PHE A CA 1
ATOM 1657 C C . PHE A 1 213 ? -2.848 -23.578 -1.88 1 80.06 213 PHE A C 1
ATOM 1659 O O . PHE A 1 213 ? -3.529 -23.047 -1.003 1 80.06 213 PHE A O 1
ATOM 1666 N N . MET A 1 214 ? -2.531 -24.891 -1.866 1 78.62 214 MET A N 1
ATOM 1667 C CA . MET A 1 214 ? -3.033 -25.75 -0.802 1 78.62 214 MET A CA 1
ATOM 1668 C C . MET A 1 214 ? -2.385 -25.406 0.533 1 78.62 214 MET A C 1
ATOM 1670 O O . MET A 1 214 ? -3.027 -25.484 1.581 1 78.62 214 MET A O 1
ATOM 1674 N N . LEU A 1 215 ? -1.08 -25.031 0.451 1 82.88 215 LEU A N 1
ATOM 1675 C CA . LEU A 1 215 ? -0.399 -24.578 1.655 1 82.88 215 LEU A CA 1
ATOM 1676 C C . LEU A 1 215 ? -1.062 -23.312 2.205 1 82.88 215 LEU A C 1
ATOM 1678 O O . LEU A 1 215 ? -1.215 -23.172 3.42 1 82.88 215 LEU A O 1
ATOM 1682 N N . TYR A 1 216 ? -1.492 -22.484 1.282 1 85.88 216 TYR A N 1
ATOM 1683 C CA . TYR A 1 216 ? -2.191 -21.266 1.678 1 85.88 216 TYR A CA 1
ATOM 1684 C C . TYR A 1 216 ? -3.527 -21.594 2.334 1 85.88 216 TYR A C 1
ATOM 1686 O O . TYR A 1 216 ? -3.848 -21.062 3.402 1 85.88 216 TYR A O 1
ATOM 1694 N N . GLN A 1 217 ? -4.305 -22.453 1.775 1 80.19 217 GLN A N 1
ATOM 1695 C CA . GLN A 1 217 ? -5.621 -22.797 2.301 1 80.19 217 GLN A CA 1
ATOM 1696 C C . GLN A 1 217 ? -5.512 -23.438 3.686 1 80.19 217 GLN A C 1
ATOM 1698 O O . GLN A 1 217 ? -6.355 -23.188 4.551 1 80.19 217 GLN A O 1
ATOM 1703 N N . GLY A 1 218 ? -4.418 -24.172 3.914 1 81.31 218 GLY A N 1
ATOM 1704 C CA . GLY A 1 218 ? -4.227 -24.828 5.191 1 81.31 218 GLY A CA 1
ATOM 1705 C C . GLY A 1 218 ? -3.723 -23.906 6.281 1 81.31 218 GLY A C 1
ATOM 1706 O O . GLY A 1 218 ? -3.986 -24.141 7.465 1 81.31 218 GLY A O 1
ATOM 1707 N N . ASN A 1 219 ? -3.057 -22.875 5.934 1 87.56 219 ASN A N 1
ATOM 1708 C CA . ASN A 1 219 ? -2.42 -22.016 6.934 1 87.56 219 ASN A CA 1
ATOM 1709 C C . ASN A 1 219 ? -3.182 -20.703 7.117 1 87.56 219 ASN A C 1
ATOM 1711 O O . ASN A 1 219 ? -2.922 -19.969 8.062 1 87.56 219 ASN A O 1
ATOM 1715 N N . PHE A 1 220 ? -4.113 -20.438 6.27 1 86.69 220 PHE A N 1
ATOM 1716 C CA . PHE A 1 220 ? -4.859 -19.188 6.312 1 86.69 220 PHE A CA 1
ATOM 1717 C C . PHE A 1 220 ? -5.59 -19.031 7.641 1 86.69 220 PHE A C 1
ATOM 1719 O O . PHE A 1 220 ? -5.633 -17.938 8.211 1 86.69 220 PHE A O 1
ATOM 1726 N N . VAL A 1 221 ? -6.066 -20.094 8.227 1 85.12 221 VAL A N 1
ATOM 1727 C CA . VAL A 1 221 ? -6.895 -20.062 9.422 1 85.12 221 VAL A CA 1
ATOM 1728 C C . VAL A 1 221 ? -6.047 -19.656 10.625 1 85.12 221 VAL A C 1
ATOM 1730 O O . VAL A 1 221 ? -6.539 -19 11.547 1 85.12 221 VAL A O 1
ATOM 1733 N N . TYR A 1 222 ? -4.785 -19.906 10.609 1 89.69 222 TYR A N 1
ATOM 1734 C CA . TYR A 1 222 ? -3.906 -19.594 11.727 1 89.69 222 TYR A CA 1
ATOM 1735 C C . TYR A 1 222 ? -3.615 -18.094 11.805 1 89.69 222 TYR A C 1
ATOM 1737 O O . TYR A 1 222 ? -3.178 -17.594 12.836 1 89.69 222 TYR A O 1
ATOM 1745 N N . PHE A 1 223 ? -3.869 -17.406 10.742 1 92.5 223 PHE A N 1
ATOM 1746 C CA . PHE A 1 223 ? -3.582 -15.984 10.719 1 92.5 223 PHE A CA 1
ATOM 1747 C C . PHE A 1 223 ? -4.824 -15.172 11.086 1 92.5 223 PHE A C 1
ATOM 1749 O O . PHE A 1 223 ? -4.73 -13.977 11.359 1 92.5 223 PHE A O 1
ATOM 1756 N N . GLN A 1 224 ? -5.973 -15.75 11.203 1 89.5 224 GLN A N 1
ATOM 1757 C CA . GLN A 1 224 ? -7.238 -15.047 11.406 1 89.5 224 GLN A CA 1
ATOM 1758 C C . GLN A 1 224 ? -7.289 -14.398 12.781 1 89.5 224 GLN A C 1
ATOM 1760 O O . GLN A 1 224 ? -7.742 -13.258 12.922 1 89.5 224 GLN A O 1
ATOM 1765 N N . PRO A 1 225 ? -6.781 -15.07 13.773 1 90.69 225 PRO A N 1
ATOM 1766 C CA . PRO A 1 225 ? -6.797 -14.414 15.086 1 90.69 225 PRO A CA 1
ATOM 1767 C C . PRO A 1 225 ? -5.922 -13.172 15.133 1 90.69 225 PRO A C 1
ATOM 1769 O O . PRO A 1 225 ? -6.254 -12.203 15.82 1 90.69 225 PRO A O 1
ATOM 1772 N N . PHE A 1 226 ? -4.863 -13.211 14.461 1 92.62 226 PHE A N 1
ATOM 1773 C CA . PHE A 1 226 ? -3.988 -12.039 14.438 1 92.62 226 PHE A CA 1
ATOM 1774 C C . PHE A 1 226 ? -4.637 -10.898 13.672 1 92.62 226 PHE A C 1
ATOM 1776 O O . PHE A 1 226 ? -4.516 -9.734 14.062 1 92.62 226 PHE A O 1
ATOM 1783 N N . ILE A 1 227 ? -5.316 -11.227 12.594 1 92.44 227 ILE A N 1
ATOM 1784 C CA . ILE A 1 227 ? -6.02 -10.219 11.805 1 92.44 227 ILE A CA 1
ATOM 1785 C C . ILE A 1 227 ? -7.137 -9.594 12.633 1 92.44 227 ILE A C 1
ATOM 1787 O O . ILE A 1 227 ? -7.266 -8.367 12.695 1 92.44 227 ILE A O 1
ATOM 1791 N N . ALA A 1 228 ? -7.836 -10.438 13.344 1 89.19 228 ALA A N 1
ATOM 1792 C CA . ALA A 1 228 ? -8.953 -9.961 14.156 1 89.19 228 ALA A CA 1
ATOM 1793 C C . ALA A 1 228 ? -8.453 -9.094 15.312 1 89.19 228 ALA A C 1
ATOM 1795 O O . ALA A 1 228 ? -9.031 -8.039 15.594 1 89.19 228 ALA A O 1
ATOM 1796 N N . ALA A 1 229 ? -7.422 -9.562 15.93 1 91.12 229 ALA A N 1
ATOM 1797 C CA . ALA A 1 229 ? -6.871 -8.797 17.047 1 91.12 229 ALA A CA 1
ATOM 1798 C C . ALA A 1 229 ? -6.395 -7.422 16.594 1 91.12 229 ALA A C 1
ATOM 1800 O O . ALA A 1 229 ? -6.605 -6.422 17.281 1 91.12 229 ALA A O 1
ATOM 1801 N N . SER A 1 230 ? -5.805 -7.406 15.477 1 92.75 230 SER A N 1
ATOM 1802 C CA . SER A 1 230 ? -5.309 -6.141 14.945 1 92.75 230 SER A CA 1
ATOM 1803 C C . SER A 1 230 ? -6.453 -5.199 14.594 1 92.75 230 SER A C 1
ATOM 1805 O O . SER A 1 230 ? -6.41 -4.012 14.93 1 92.75 230 SER A O 1
ATOM 1807 N N . ILE A 1 231 ? -7.449 -5.66 13.969 1 90.62 231 ILE A N 1
ATOM 1808 C CA . ILE A 1 231 ? -8.578 -4.84 13.555 1 90.62 231 ILE A CA 1
ATOM 1809 C C . ILE A 1 231 ? -9.328 -4.332 14.781 1 90.62 231 ILE A C 1
ATOM 1811 O O . ILE A 1 231 ? -9.688 -3.154 14.859 1 90.62 231 ILE A O 1
ATOM 1815 N N . LEU A 1 232 ? -9.5 -5.219 15.75 1 88.38 232 LEU A N 1
ATOM 1816 C CA . LEU A 1 232 ? -10.25 -4.832 16.938 1 88.38 232 LEU A CA 1
ATOM 1817 C C . LEU A 1 232 ? -9.5 -3.775 17.734 1 88.38 232 LEU A C 1
ATOM 1819 O O . LEU A 1 232 ? -10.109 -2.82 18.234 1 88.38 232 LEU A O 1
ATOM 1823 N N . SER A 1 233 ? -8.25 -3.973 17.844 1 88.56 233 SER A N 1
ATOM 1824 C CA . SER A 1 233 ? -7.449 -2.986 18.562 1 88.56 233 SER A CA 1
ATOM 1825 C C . SER A 1 233 ? -7.445 -1.645 17.844 1 88.56 233 SER A C 1
ATOM 1827 O O . SER A 1 233 ? -7.52 -0.59 18.469 1 88.56 233 SER A O 1
ATOM 1829 N N . GLY A 1 234 ? -7.328 -1.68 16.562 1 89.75 234 GLY A N 1
ATOM 1830 C CA . GLY A 1 234 ? -7.363 -0.449 15.789 1 89.75 234 GLY A CA 1
ATOM 1831 C C . GLY A 1 234 ? -8.711 0.245 15.836 1 89.75 234 GLY A C 1
ATOM 1832 O O . GLY A 1 234 ? -8.781 1.469 15.969 1 89.75 234 GLY A O 1
ATOM 1833 N N . MET A 1 235 ? -9.719 -0.498 15.766 1 88.44 235 MET A N 1
ATOM 1834 C CA . MET A 1 235 ? -11.07 0.058 15.836 1 88.44 235 MET A CA 1
ATOM 1835 C C . MET A 1 235 ? -11.336 0.675 17.203 1 88.44 235 MET A C 1
ATOM 1837 O O . MET A 1 235 ? -12.031 1.688 17.312 1 88.44 235 MET A O 1
ATOM 1841 N N . TRP A 1 236 ? -10.805 0.046 18.141 1 87.5 236 TRP A N 1
ATOM 1842 C CA . TRP A 1 236 ? -10.906 0.608 19.484 1 87.5 236 TRP A CA 1
ATOM 1843 C C . TRP A 1 236 ? -10.32 2.014 19.531 1 87.5 236 TRP A C 1
ATOM 1845 O O . TRP A 1 236 ? -10.922 2.928 20.109 1 87.5 236 TRP A O 1
ATOM 1855 N N . GLY A 1 237 ? -9.25 2.182 18.922 1 87.56 237 GLY A N 1
ATOM 1856 C CA . GLY A 1 237 ? -8.625 3.492 18.875 1 87.56 237 GLY A CA 1
ATOM 1857 C C . GLY A 1 237 ? -9.43 4.516 18.109 1 87.56 237 GLY A C 1
ATOM 1858 O O . GLY A 1 237 ? -9.562 5.664 18.531 1 87.56 237 GLY A O 1
ATOM 1859 N N . VAL A 1 238 ? -9.961 4.145 17.047 1 89.44 238 VAL A N 1
ATOM 1860 C CA . VAL A 1 238 ? -10.734 5.066 16.219 1 89.44 238 VAL A CA 1
ATOM 1861 C C . VAL A 1 238 ? -12.016 5.473 16.938 1 89.44 238 VAL A C 1
ATOM 1863 O O . VAL A 1 238 ? -12.391 6.648 16.938 1 89.44 238 VAL A O 1
ATOM 1866 N N . VAL A 1 239 ? -12.625 4.508 17.578 1 87.56 239 VAL A N 1
ATOM 1867 C CA . VAL A 1 239 ? -13.875 4.789 18.281 1 87.56 239 VAL A CA 1
ATOM 1868 C C . VAL A 1 239 ? -13.609 5.746 19.438 1 87.56 239 VAL A C 1
ATOM 1870 O O . VAL A 1 239 ? -14.383 6.672 19.672 1 87.56 239 VAL A O 1
ATOM 1873 N N . MET A 1 240 ? -12.57 5.578 20.109 1 87 240 MET A N 1
ATOM 1874 C CA . MET A 1 240 ? -12.211 6.484 21.188 1 87 240 MET A CA 1
ATOM 1875 C C . MET A 1 240 ? -11.984 7.898 20.672 1 87 240 MET A C 1
ATOM 1877 O O . MET A 1 240 ? -12.398 8.875 21.297 1 87 240 MET A O 1
ATOM 1881 N N . CYS A 1 241 ? -11.359 7.961 19.578 1 87.25 241 CYS A N 1
ATOM 1882 C CA . CYS A 1 241 ? -11.086 9.258 18.984 1 87.25 241 CYS A CA 1
ATOM 1883 C C . CYS A 1 241 ? -12.375 9.938 18.531 1 87.25 241 CYS A C 1
ATOM 1885 O O . CYS A 1 241 ? -12.555 11.141 18.734 1 87.25 241 CYS A O 1
ATOM 1887 N N . VAL A 1 242 ? -13.242 9.18 17.969 1 87.62 242 VAL A N 1
ATOM 1888 C CA . VAL A 1 242 ? -14.516 9.719 17.5 1 87.62 242 VAL A CA 1
ATOM 1889 C C . VAL A 1 242 ? -15.336 10.219 18.688 1 87.62 242 VAL A C 1
ATOM 1891 O O . VAL A 1 242 ? -15.922 11.297 18.641 1 87.62 242 VAL A O 1
ATOM 1894 N N . ARG A 1 243 ? -15.266 9.492 19.703 1 86.12 243 ARG A N 1
ATOM 1895 C CA . ARG A 1 243 ? -15.992 9.898 20.906 1 86.12 243 ARG A CA 1
ATOM 1896 C C . ARG A 1 243 ? -15.383 11.164 21.5 1 86.12 243 ARG A C 1
ATOM 1898 O O . ARG A 1 243 ? -16.109 12.047 21.969 1 86.12 243 ARG A O 1
ATOM 1905 N N . ALA A 1 244 ? -14.172 11.195 21.516 1 86.25 244 ALA A N 1
ATOM 1906 C CA . ALA A 1 244 ? -13.5 12.391 22 1 86.25 244 ALA A CA 1
ATOM 1907 C C . ALA A 1 244 ? -13.812 13.602 21.141 1 86.25 244 ALA A C 1
ATOM 1909 O O . ALA A 1 244 ? -13.992 14.711 21.641 1 86.25 244 ALA A O 1
ATOM 1910 N N . ALA A 1 245 ? -13.867 13.43 19.875 1 88.44 245 ALA A N 1
ATOM 1911 C CA . ALA A 1 245 ? -14.172 14.523 18.953 1 88.44 245 ALA A CA 1
ATOM 1912 C C . ALA A 1 245 ? -15.609 15.008 19.141 1 88.44 245 ALA A C 1
ATOM 1914 O O . ALA A 1 245 ? -15.883 16.203 19.031 1 88.44 245 ALA A O 1
ATOM 1915 N N . ILE A 1 246 ? -16.484 14.086 19.422 1 84.5 246 ILE A N 1
ATOM 1916 C CA . ILE A 1 246 ? -17.875 14.438 19.672 1 84.5 246 ILE A CA 1
ATOM 1917 C C . ILE A 1 246 ? -17.969 15.289 20.938 1 84.5 246 ILE A C 1
ATOM 1919 O O . ILE A 1 246 ? -18.75 16.234 20.984 1 84.5 246 ILE A O 1
ATOM 1923 N N . SER A 1 247 ? -17.141 15 21.812 1 82.81 247 SER A N 1
ATOM 1924 C CA . SER A 1 247 ? -17.156 15.75 23.078 1 82.81 247 SER A CA 1
ATOM 1925 C C . SER A 1 247 ? -16.672 17.172 22.875 1 82.81 247 SER A C 1
ATOM 1927 O O . SER A 1 247 ? -17.047 18.078 23.625 1 82.81 247 SER A O 1
ATOM 1929 N N . VAL A 1 248 ? -15.938 17.422 21.859 1 83.06 248 VAL A N 1
ATOM 1930 C CA . VAL A 1 248 ? -15.422 18.766 21.594 1 83.06 248 VAL A CA 1
ATOM 1931 C C . VAL A 1 248 ? -16.328 19.484 20.594 1 83.06 248 VAL A C 1
ATOM 1933 O O . VAL A 1 248 ? -16.016 20.594 20.156 1 83.06 248 VAL A O 1
ATOM 1936 N N . GLY A 1 249 ? -17.438 18.875 20.172 1 79.5 249 GLY A N 1
ATOM 1937 C CA . GLY A 1 249 ? -18.438 19.547 19.359 1 79.5 249 GLY A CA 1
ATOM 1938 C C . GLY A 1 249 ? -18.344 19.203 17.891 1 79.5 249 GLY A C 1
ATOM 1939 O O . GLY A 1 249 ? -18.859 19.938 17.031 1 79.5 249 GLY A O 1
ATOM 1940 N N . ARG A 1 250 ? -17.609 18.219 17.547 1 83.44 250 ARG A N 1
ATOM 1941 C CA . ARG A 1 250 ? -17.547 17.781 16.156 1 83.44 250 ARG A CA 1
ATOM 1942 C C . ARG A 1 250 ? -18.438 16.578 15.906 1 83.44 250 ARG A C 1
ATOM 1944 O O . ARG A 1 250 ? -18.859 15.898 16.859 1 83.44 250 ARG A O 1
ATOM 1951 N N . ALA A 1 251 ? -18.875 16.375 14.672 1 81.56 251 ALA A N 1
ATOM 1952 C CA . ALA A 1 251 ? -19.797 15.273 14.375 1 81.56 251 ALA A CA 1
ATOM 1953 C C . ALA A 1 251 ? -19.219 14.344 13.305 1 81.56 251 ALA A C 1
ATOM 1955 O O . ALA A 1 251 ? -19.75 14.258 12.195 1 81.56 251 ALA A O 1
ATOM 1956 N N . PRO A 1 252 ? -18.25 13.555 13.664 1 88.12 252 PRO A N 1
ATOM 1957 C CA . PRO A 1 252 ? -17.672 12.633 12.688 1 88.12 252 PRO A CA 1
ATOM 1958 C C . PRO A 1 252 ? -18.438 11.312 12.594 1 88.12 252 PRO A C 1
ATOM 1960 O O . PRO A 1 252 ? -18.047 10.422 11.836 1 88.12 252 PRO A O 1
ATOM 1963 N N . ARG A 1 253 ? -19.578 11.078 13.188 1 84.88 253 ARG A N 1
ATOM 1964 C CA . ARG A 1 253 ? -20.25 9.805 13.359 1 84.88 253 ARG A CA 1
ATOM 1965 C C . ARG A 1 253 ? -20.75 9.258 12.023 1 84.88 253 ARG A C 1
ATOM 1967 O O . ARG A 1 253 ? -20.5 8.094 11.688 1 84.88 253 ARG A O 1
ATOM 1974 N N . PRO A 1 254 ? -21.375 10.094 11.266 1 87.12 254 PRO A N 1
ATOM 1975 C CA . PRO A 1 254 ? -21.875 9.523 10 1 87.12 254 PRO A CA 1
ATOM 1976 C C . PRO A 1 254 ? -20.734 9.062 9.086 1 87.12 254 PRO A C 1
ATOM 1978 O O . PRO A 1 254 ? -20.875 8.047 8.406 1 87.12 254 PRO A O 1
ATOM 1981 N N . ARG A 1 255 ? -19.719 9.789 9.055 1 91.25 255 ARG A N 1
ATOM 1982 C CA . ARG A 1 255 ? -18.578 9.398 8.227 1 91.25 255 ARG A CA 1
ATOM 1983 C C . ARG A 1 255 ? -17.922 8.133 8.766 1 91.25 255 ARG A C 1
ATOM 1985 O O . ARG A 1 255 ? -17.453 7.293 7.988 1 91.25 255 ARG A O 1
ATOM 1992 N N . PHE A 1 256 ? -17.922 8.055 10.055 1 90.06 256 PHE A N 1
ATOM 1993 C CA . PHE A 1 256 ? -17.359 6.863 10.688 1 90.06 256 PHE A CA 1
ATOM 1994 C C . PHE A 1 256 ? -18.203 5.641 10.375 1 90.06 256 PHE A C 1
ATOM 1996 O O . PHE A 1 256 ? -17.672 4.559 10.109 1 90.06 256 PHE A O 1
ATOM 2003 N N . LEU A 1 257 ? -19.438 5.723 10.383 1 90.38 257 LEU A N 1
ATOM 2004 C CA . LEU A 1 257 ? -20.344 4.617 10.102 1 90.38 257 LEU A CA 1
ATOM 2005 C C . LEU A 1 257 ? -20.141 4.098 8.68 1 90.38 257 LEU A C 1
ATOM 2007 O O . LEU A 1 257 ? -20.156 2.885 8.453 1 90.38 257 LEU A O 1
ATOM 2011 N N . VAL A 1 258 ? -19.922 4.984 7.797 1 92.62 258 VAL A N 1
ATOM 2012 C CA . VAL A 1 258 ? -19.75 4.594 6.402 1 92.62 258 VAL A CA 1
ATOM 2013 C C . VAL A 1 258 ? -18.484 3.762 6.246 1 92.62 258 VAL A C 1
ATOM 2015 O O . VAL A 1 258 ? -18.5 2.709 5.605 1 92.62 258 VAL A O 1
ATOM 2018 N N . ILE A 1 259 ? -17.422 4.188 6.852 1 92.06 259 ILE A N 1
ATOM 2019 C CA . ILE A 1 259 ? -16.156 3.475 6.73 1 92.06 259 ILE A CA 1
ATOM 2020 C C . ILE A 1 259 ? -16.25 2.137 7.461 1 92.06 259 ILE A C 1
ATOM 2022 O O . ILE A 1 259 ? -15.695 1.135 7 1 92.06 259 ILE A O 1
ATOM 2026 N N . GLN A 1 260 ? -16.922 2.102 8.547 1 90.44 260 GLN A N 1
ATOM 2027 C CA . GLN A 1 260 ? -17.109 0.866 9.305 1 90.44 260 GLN A CA 1
ATOM 2028 C C . GLN A 1 260 ? -17.891 -0.162 8.5 1 90.44 260 GLN A C 1
ATOM 2030 O O . GLN A 1 260 ? -17.594 -1.355 8.531 1 90.44 260 GLN A O 1
ATOM 2035 N N . LEU A 1 261 ? -18.844 0.327 7.895 1 92.5 261 LEU A N 1
ATOM 2036 C CA . LEU A 1 261 ? -19.656 -0.567 7.074 1 92.5 261 LEU A CA 1
ATOM 2037 C C . LEU A 1 261 ? -18.828 -1.183 5.953 1 92.5 261 LEU A C 1
ATOM 2039 O O . LEU A 1 261 ? -18.953 -2.371 5.652 1 92.5 261 LEU A O 1
ATOM 2043 N N . VAL A 1 262 ? -18 -0.392 5.32 1 94.31 262 VAL A N 1
ATOM 2044 C CA . VAL A 1 262 ? -17.125 -0.914 4.27 1 94.31 262 VAL A CA 1
ATOM 2045 C C . VAL A 1 262 ? -16.219 -1.993 4.84 1 94.31 262 VAL A C 1
ATOM 2047 O O . VAL A 1 262 ? -16.016 -3.045 4.227 1 94.31 262 VAL A O 1
ATOM 2050 N N . LEU A 1 263 ? -15.664 -1.743 6.012 1 92.69 263 LEU A N 1
ATOM 2051 C CA . LEU A 1 263 ? -14.789 -2.711 6.664 1 92.69 263 LEU A CA 1
ATOM 2052 C C . LEU A 1 263 ? -15.523 -4.023 6.926 1 92.69 263 LEU A C 1
ATOM 2054 O O . LEU A 1 263 ? -15.008 -5.098 6.613 1 92.69 263 LEU A O 1
ATOM 2058 N N . ILE A 1 264 ? -16.688 -3.896 7.383 1 90.5 264 ILE A N 1
ATOM 2059 C CA . ILE A 1 264 ? -17.484 -5.074 7.711 1 90.5 264 ILE A CA 1
ATOM 2060 C C . ILE A 1 264 ? -17.828 -5.832 6.434 1 90.5 264 ILE A C 1
ATOM 2062 O O . ILE A 1 264 ? -17.719 -7.059 6.387 1 90.5 264 ILE A O 1
ATOM 2066 N N . ILE A 1 265 ? -18.188 -5.141 5.484 1 91.94 265 ILE A N 1
ATOM 2067 C CA . ILE A 1 265 ? -18.594 -5.766 4.23 1 91.94 265 ILE A CA 1
ATOM 2068 C C . ILE A 1 265 ? -17.406 -6.5 3.613 1 91.94 265 ILE A C 1
ATOM 2070 O O . ILE A 1 265 ? -17.531 -7.66 3.211 1 91.94 265 ILE A O 1
ATOM 2074 N N . VAL A 1 266 ? -16.281 -5.875 3.559 1 92.38 266 VAL A N 1
ATOM 2075 C CA . VAL A 1 266 ? -15.102 -6.469 2.918 1 92.38 266 VAL A CA 1
ATOM 2076 C C . VAL A 1 266 ? -14.656 -7.699 3.699 1 92.38 266 VAL A C 1
ATOM 2078 O O . VAL A 1 266 ? -14.344 -8.734 3.109 1 92.38 266 VAL A O 1
ATOM 2081 N N . LYS A 1 267 ? -14.688 -7.656 4.98 1 89.19 267 LYS A N 1
ATOM 2082 C CA . LYS A 1 267 ? -14.266 -8.797 5.797 1 89.19 267 LYS A CA 1
ATOM 2083 C C . LYS A 1 267 ? -15.305 -9.906 5.758 1 89.19 267 LYS A C 1
ATOM 2085 O O . LYS A 1 267 ? -14.961 -11.086 5.684 1 89.19 267 LYS A O 1
ATOM 2090 N N . LEU A 1 268 ? -16.516 -9.5 5.816 1 86.44 268 LEU A N 1
ATOM 2091 C CA . LEU A 1 268 ? -17.594 -10.484 5.801 1 86.44 268 LEU A CA 1
ATOM 2092 C C . LEU A 1 268 ? -17.656 -11.211 4.461 1 86.44 268 LEU A C 1
ATOM 2094 O O . LEU A 1 268 ? -17.75 -12.438 4.418 1 86.44 268 LEU A O 1
ATOM 2098 N N . GLN A 1 269 ? -17.594 -10.484 3.439 1 88.44 269 GLN A N 1
ATOM 2099 C CA . GLN A 1 269 ? -17.688 -11.094 2.119 1 88.44 269 GLN A CA 1
ATOM 2100 C C . GLN A 1 269 ? -16.5 -12.008 1.844 1 88.44 269 GLN A C 1
ATOM 2102 O O . GLN A 1 269 ? -16.656 -13.078 1.258 1 88.44 269 GLN A O 1
ATOM 2107 N N . CYS A 1 270 ? -15.352 -11.594 2.232 1 82.5 270 CYS A N 1
ATOM 2108 C CA . CYS A 1 270 ? -14.18 -12.445 2.064 1 82.5 270 CYS A CA 1
ATOM 2109 C C . CYS A 1 270 ? -14.281 -13.695 2.924 1 82.5 270 CYS A C 1
ATOM 2111 O O . CYS A 1 270 ? -13.898 -14.781 2.494 1 82.5 270 CYS A O 1
ATOM 2113 N N . GLY A 1 271 ? -14.852 -13.562 4.109 1 81.56 271 GLY A N 1
ATOM 2114 C CA . GLY A 1 271 ? -15.07 -14.711 4.973 1 81.56 271 GLY A CA 1
ATOM 2115 C C . GLY A 1 271 ? -16.109 -15.68 4.43 1 81.56 271 GLY A C 1
ATOM 2116 O O . GLY A 1 271 ? -15.906 -16.891 4.477 1 81.56 271 GLY A O 1
ATOM 2117 N N . LEU A 1 272 ? -17.109 -15.148 3.869 1 81 272 LEU A N 1
ATOM 2118 C CA . LEU A 1 272 ? -18.172 -15.977 3.305 1 81 272 LEU A CA 1
ATOM 2119 C C . LEU A 1 272 ? -17.672 -16.719 2.07 1 81 272 LEU A C 1
ATOM 2121 O O . LEU A 1 272 ? -18 -17.891 1.877 1 81 272 LEU A O 1
ATOM 2125 N N . ALA A 1 273 ? -16.938 -16.062 1.271 1 78.94 273 ALA A N 1
ATOM 2126 C CA . ALA A 1 273 ? -16.422 -16.703 0.058 1 78.94 273 ALA A CA 1
ATOM 2127 C C . ALA A 1 273 ? -15.523 -17.891 0.395 1 78.94 273 ALA A C 1
ATOM 2129 O O . ALA A 1 273 ? -15.492 -18.875 -0.34 1 78.94 273 ALA A O 1
ATOM 2130 N N . LYS A 1 274 ? -14.906 -17.844 1.471 1 78.69 274 LYS A N 1
ATOM 2131 C CA . LYS A 1 274 ? -13.969 -18.906 1.843 1 78.69 274 LYS A CA 1
ATOM 2132 C C . LYS A 1 274 ? -14.664 -19.984 2.65 1 78.69 274 LYS A C 1
ATOM 2134 O O . LYS A 1 274 ? -14.25 -21.156 2.627 1 78.69 274 LYS A O 1
ATOM 2139 N N . SER A 1 275 ? -15.773 -19.641 3.277 1 77.19 275 SER A N 1
ATOM 2140 C CA . SER A 1 275 ? -16.422 -20.594 4.184 1 77.19 275 SER A CA 1
ATOM 2141 C C . SER A 1 275 ? -17.609 -21.266 3.518 1 77.19 275 SER A C 1
ATOM 2143 O O . SER A 1 275 ? -17.938 -22.406 3.834 1 77.19 275 SER A O 1
ATOM 2145 N N . VAL A 1 276 ? -18.25 -20.672 2.627 1 74.56 276 VAL A N 1
ATOM 2146 C CA . VAL A 1 276 ? -19.516 -21.141 2.062 1 74.56 276 VAL A CA 1
ATOM 2147 C C . VAL A 1 276 ? -19.281 -22.469 1.337 1 74.56 276 VAL A C 1
ATOM 2149 O O . VAL A 1 276 ? -20.062 -23.406 1.499 1 74.56 276 VAL A O 1
ATOM 2152 N N . PRO A 1 277 ? -18.203 -22.562 0.582 1 69.88 277 PRO A N 1
ATOM 2153 C CA . PRO A 1 277 ? -18.047 -23.828 -0.127 1 69.88 277 PRO A CA 1
ATOM 2154 C C . PRO A 1 277 ? -17.875 -25.016 0.82 1 69.88 277 PRO A C 1
ATOM 2156 O O . PRO A 1 277 ? -18.234 -26.141 0.475 1 69.88 277 PRO A O 1
ATOM 2159 N N . ASN A 1 278 ? -17.375 -24.719 1.943 1 67.62 278 ASN A N 1
ATOM 2160 C CA . ASN A 1 278 ? -17.188 -25.797 2.912 1 67.62 278 ASN A CA 1
ATOM 2161 C C . ASN A 1 278 ? -18.469 -26.094 3.689 1 67.62 278 ASN A C 1
ATOM 2163 O O . ASN A 1 278 ? -18.672 -27.203 4.16 1 67.62 278 ASN A O 1
ATOM 2167 N N . MET A 1 279 ? -19.25 -25.109 3.766 1 64.44 279 MET A N 1
ATOM 2168 C CA . MET A 1 279 ? -20.438 -25.25 4.594 1 64.44 279 MET A CA 1
ATOM 2169 C C . MET A 1 279 ? -21.609 -25.812 3.785 1 64.44 279 MET A C 1
ATOM 2171 O O . MET A 1 279 ? -22.453 -26.531 4.32 1 64.44 279 MET A O 1
ATOM 2175 N N . ALA A 1 280 ? -21.672 -25.344 2.553 1 60.28 280 ALA A N 1
ATOM 2176 C CA . ALA A 1 280 ? -22.844 -25.734 1.789 1 60.28 280 ALA A CA 1
ATOM 2177 C C . ALA A 1 280 ? -22.484 -26.703 0.672 1 60.28 280 ALA A C 1
ATOM 2179 O O . ALA A 1 280 ? -21.438 -26.562 0.025 1 60.28 280 ALA A O 1
ATOM 2180 N N . ASN A 1 281 ? -22.703 -27.938 0.924 1 60.66 281 ASN A N 1
ATOM 2181 C CA . ASN A 1 281 ? -22.562 -28.891 -0.172 1 60.66 281 ASN A CA 1
ATOM 2182 C C . ASN A 1 281 ? -23.188 -28.375 -1.46 1 60.66 281 ASN A C 1
ATOM 2184 O O . ASN A 1 281 ? -24.281 -28.797 -1.849 1 60.66 281 ASN A O 1
ATOM 2188 N N . LEU A 1 282 ? -22.531 -27.375 -1.928 1 62.22 282 LEU A N 1
ATOM 2189 C CA . LEU A 1 282 ? -23.109 -26.766 -3.123 1 62.22 282 LEU A CA 1
ATOM 2190 C C . LEU A 1 282 ? -22.797 -27.594 -4.359 1 62.22 282 LEU A C 1
ATOM 2192 O O . LEU A 1 282 ? -21.719 -28.172 -4.477 1 62.22 282 LEU A O 1
ATOM 2196 N N . SER A 1 283 ? -23.875 -27.844 -5.09 1 64.88 283 SER A N 1
ATOM 2197 C CA . SER A 1 283 ? -23.719 -28.562 -6.348 1 64.88 283 SER A CA 1
ATOM 2198 C C . SER A 1 283 ? -22.938 -27.75 -7.363 1 64.88 283 SER A C 1
ATOM 2200 O O . SER A 1 283 ? -22.812 -26.531 -7.223 1 64.88 283 SER A O 1
ATOM 2202 N N . CYS A 1 284 ? -22.172 -28.344 -8.18 1 67.56 284 CYS A N 1
ATOM 2203 C CA . CYS A 1 284 ? -21.453 -27.703 -9.273 1 67.56 284 CYS A CA 1
ATOM 2204 C C . CYS A 1 284 ? -22.406 -26.953 -10.188 1 67.56 284 CYS A C 1
ATOM 2206 O O . CYS A 1 284 ? -23.359 -27.516 -10.719 1 67.56 284 CYS A O 1
ATOM 2208 N N . VAL A 1 285 ? -22.5 -25.688 -9.922 1 65.44 285 VAL A N 1
ATOM 2209 C CA . VAL A 1 285 ? -23.312 -24.828 -10.781 1 65.44 285 VAL A CA 1
ATOM 2210 C C . VAL A 1 285 ? -22.484 -24.328 -11.961 1 65.44 285 VAL A C 1
ATOM 2212 O O . VAL A 1 285 ? -21.344 -23.859 -11.781 1 65.44 285 VAL A O 1
ATOM 2215 N N . MET A 1 286 ? -23.047 -24.438 -13.172 1 65.44 286 MET A N 1
ATOM 2216 C CA . MET A 1 286 ? -22.438 -23.938 -14.406 1 65.44 286 MET A CA 1
ATOM 2217 C C . MET A 1 286 ? -21.094 -24.578 -14.656 1 65.44 286 MET A C 1
ATOM 2219 O O . MET A 1 286 ? -20.172 -23.953 -15.195 1 65.44 286 MET A O 1
ATOM 2223 N N . LYS A 1 287 ? -20.891 -25.703 -14.18 1 68.62 287 LYS A N 1
ATOM 2224 C CA . LYS A 1 287 ? -19.656 -26.469 -14.359 1 68.62 287 LYS A CA 1
ATOM 2225 C C . LYS A 1 287 ? -18.5 -25.812 -13.617 1 68.62 287 LYS A C 1
ATOM 2227 O O . LYS A 1 287 ? -17.344 -25.953 -14.016 1 68.62 287 LYS A O 1
ATOM 2232 N N . LEU A 1 288 ? -18.953 -24.969 -12.711 1 77.12 288 LEU A N 1
ATOM 2233 C CA . LEU A 1 288 ? -17.938 -24.328 -11.891 1 77.12 288 LEU A CA 1
ATOM 2234 C C . LEU A 1 288 ? -17.891 -24.953 -10.492 1 77.12 288 LEU A C 1
ATOM 2236 O O . LEU A 1 288 ? -18.922 -25.375 -9.969 1 77.12 288 LEU A O 1
ATOM 2240 N N . HIS A 1 289 ? -16.625 -25.031 -10.023 1 78.06 289 HIS A N 1
ATOM 2241 C CA . HIS A 1 289 ? -16.469 -25.422 -8.625 1 78.06 289 HIS A CA 1
ATOM 2242 C C . HIS A 1 289 ? -17.281 -24.516 -7.707 1 78.06 289 HIS A C 1
ATOM 2244 O O . HIS A 1 289 ? -17.312 -23.297 -7.91 1 78.06 289 HIS A O 1
ATOM 2250 N N . PRO A 1 290 ? -17.969 -25.078 -6.805 1 79.62 290 PRO A N 1
ATOM 2251 C CA . PRO A 1 290 ? -18.812 -24.281 -5.914 1 79.62 290 PRO A CA 1
ATOM 2252 C C . PRO A 1 290 ? -18.031 -23.141 -5.238 1 79.62 290 PRO A C 1
ATOM 2254 O O . PRO A 1 290 ? -18.594 -22.078 -4.992 1 79.62 290 PRO A O 1
ATOM 2257 N N . GLY A 1 291 ? -16.797 -23.312 -4.914 1 79.69 291 GLY A N 1
ATOM 2258 C CA . GLY A 1 291 ? -15.984 -22.25 -4.332 1 79.69 291 GLY A CA 1
ATOM 2259 C C . GLY A 1 291 ? -15.805 -21.062 -5.254 1 79.69 291 GLY A C 1
ATOM 2260 O O . GLY A 1 291 ? -15.836 -19.922 -4.809 1 79.69 291 GLY A O 1
ATOM 2261 N N . VAL A 1 292 ? -15.656 -21.391 -6.504 1 85.12 292 VAL A N 1
ATOM 2262 C CA . VAL A 1 292 ? -15.461 -20.328 -7.492 1 85.12 292 VAL A CA 1
ATOM 2263 C C . VAL A 1 292 ? -16.781 -19.609 -7.746 1 85.12 292 VAL A C 1
ATOM 2265 O O . VAL A 1 292 ? -16.812 -18.391 -7.887 1 85.12 292 VAL A O 1
ATOM 2268 N N . PHE A 1 293 ? -17.828 -20.359 -7.734 1 84.19 293 PHE A N 1
ATOM 2269 C CA . PHE A 1 293 ? -19.141 -19.781 -7.949 1 84.19 293 PHE A CA 1
ATOM 2270 C C . PHE A 1 293 ? -19.547 -18.891 -6.777 1 84.19 293 PHE A C 1
ATOM 2272 O O . PHE A 1 293 ? -20.062 -17.797 -6.973 1 84.19 293 PHE A O 1
ATOM 2279 N N . ALA A 1 294 ? -19.344 -19.359 -5.594 1 84.5 294 ALA A N 1
ATOM 2280 C CA . ALA A 1 294 ? -19.641 -18.547 -4.41 1 84.5 294 ALA A CA 1
ATOM 2281 C C . ALA A 1 294 ? -18.828 -17.25 -4.41 1 84.5 294 ALA A C 1
ATOM 2283 O O . ALA A 1 294 ? -19.344 -16.188 -4.059 1 84.5 294 ALA A O 1
ATOM 2284 N N . SER A 1 295 ? -17.578 -17.359 -4.777 1 89.25 295 SER A N 1
ATOM 2285 C CA . SER A 1 295 ? -16.719 -16.172 -4.848 1 89.25 295 SER A CA 1
ATOM 2286 C C . SER A 1 295 ? -17.234 -15.18 -5.887 1 89.25 295 SER A C 1
ATOM 2288 O O . SER A 1 295 ? -17.172 -13.969 -5.672 1 89.25 295 SER A O 1
ATOM 2290 N N . LEU A 1 296 ? -17.719 -15.688 -6.973 1 90.12 296 LEU A N 1
ATOM 2291 C CA . LEU A 1 296 ? -18.281 -14.844 -8.023 1 90.12 296 LEU A CA 1
ATOM 2292 C C . LEU A 1 296 ? -19.484 -14.062 -7.512 1 90.12 296 LEU A C 1
ATOM 2294 O O . LEU A 1 296 ? -19.562 -12.844 -7.688 1 90.12 296 LEU A O 1
ATOM 2298 N N . ILE A 1 297 ? -20.344 -14.711 -6.832 1 89 297 ILE A N 1
ATOM 2299 C CA . ILE A 1 297 ? -21.562 -14.086 -6.32 1 89 297 ILE A CA 1
ATOM 2300 C C . ILE A 1 297 ? -21.203 -13.078 -5.23 1 89 297 ILE A C 1
ATOM 2302 O O . ILE A 1 297 ? -21.734 -11.961 -5.211 1 89 297 ILE A O 1
ATOM 2306 N N . ASN A 1 298 ? -20.344 -13.508 -4.367 1 91.75 298 ASN A N 1
ATOM 2307 C CA . ASN A 1 298 ? -19.953 -12.633 -3.27 1 91.75 298 ASN A CA 1
ATOM 2308 C C . ASN A 1 298 ? -19.297 -11.344 -3.781 1 91.75 298 ASN A C 1
ATOM 2310 O O . ASN A 1 298 ? -19.531 -10.266 -3.23 1 91.75 298 ASN A O 1
ATOM 2314 N N . ASN A 1 299 ? -18.531 -11.453 -4.793 1 94.75 299 ASN A N 1
ATOM 2315 C CA . ASN A 1 299 ? -17.875 -10.273 -5.34 1 94.75 299 ASN A CA 1
ATOM 2316 C C . ASN A 1 299 ? -18.859 -9.383 -6.094 1 94.75 299 ASN A C 1
ATOM 2318 O O . ASN A 1 299 ? -18.719 -8.164 -6.105 1 94.75 299 ASN A O 1
ATOM 2322 N N . CYS A 1 300 ? -19.844 -9.953 -6.703 1 94.5 300 CYS A N 1
ATOM 2323 C CA . CYS A 1 300 ? -20.891 -9.164 -7.336 1 94.5 300 CYS A CA 1
ATOM 2324 C C . CYS A 1 300 ? -21.672 -8.367 -6.301 1 94.5 300 CYS A C 1
ATOM 2326 O O . CYS A 1 300 ? -21.938 -7.172 -6.488 1 94.5 300 CYS A O 1
ATOM 2328 N N . ILE A 1 301 ? -21.906 -9.016 -5.25 1 94.38 301 ILE A N 1
ATOM 2329 C CA . ILE A 1 301 ? -22.641 -8.367 -4.172 1 94.38 301 ILE A CA 1
ATOM 2330 C C . ILE A 1 301 ? -21.797 -7.25 -3.566 1 94.38 301 ILE A C 1
ATOM 2332 O O . ILE A 1 301 ? -22.297 -6.16 -3.289 1 94.38 301 ILE A O 1
ATOM 2336 N N . MET A 1 302 ? -20.562 -7.562 -3.389 1 95.5 302 MET A N 1
ATOM 2337 C CA . MET A 1 302 ? -19.656 -6.578 -2.812 1 95.5 302 MET A CA 1
ATOM 2338 C C . MET A 1 302 ? -19.578 -5.328 -3.684 1 95.5 302 MET A C 1
ATOM 2340 O O . MET A 1 302 ? -19.578 -4.207 -3.17 1 95.5 302 MET A O 1
ATOM 2344 N N . MET A 1 303 ? -19.562 -5.512 -4.961 1 96.88 303 MET A N 1
ATOM 2345 C CA . MET A 1 303 ? -19.516 -4.371 -5.871 1 96.88 303 MET A CA 1
ATOM 2346 C C . MET A 1 303 ? -20.797 -3.539 -5.75 1 96.88 303 MET A C 1
ATOM 2348 O O . MET A 1 303 ? -20.734 -2.309 -5.711 1 96.88 303 MET A O 1
ATOM 2352 N N . LEU A 1 304 ? -21.891 -4.16 -5.609 1 96.5 304 LEU A N 1
ATOM 2353 C CA . LEU A 1 304 ? -23.172 -3.455 -5.477 1 96.5 304 LEU A CA 1
ATOM 2354 C C . LEU A 1 304 ? -23.25 -2.738 -4.137 1 96.5 304 LEU A C 1
ATOM 2356 O O . LEU A 1 304 ? -23.766 -1.617 -4.059 1 96.5 304 LEU A O 1
ATOM 2360 N N . GLU A 1 305 ? -22.812 -3.375 -3.16 1 97.12 305 GLU A N 1
ATOM 2361 C CA . GLU A 1 305 ? -22.781 -2.748 -1.842 1 97.12 305 GLU A CA 1
ATOM 2362 C C . GLU A 1 305 ? -21.891 -1.508 -1.84 1 97.12 305 GLU A C 1
ATOM 2364 O O . GLU A 1 305 ? -22.234 -0.485 -1.25 1 97.12 305 GLU A O 1
ATOM 2369 N N . MET A 1 306 ? -20.719 -1.639 -2.508 1 97.12 306 MET A N 1
ATOM 2370 C CA . MET A 1 306 ? -19.828 -0.48 -2.592 1 97.12 306 MET A CA 1
ATOM 2371 C C . MET A 1 306 ? -20.5 0.667 -3.336 1 97.12 306 MET A C 1
ATOM 2373 O O . MET A 1 306 ? -20.297 1.835 -3.01 1 97.12 306 MET A O 1
ATOM 2377 N N . LEU A 1 307 ? -21.297 0.36 -4.309 1 97.25 307 LEU A N 1
ATOM 2378 C CA . LEU A 1 307 ? -22.047 1.385 -5.031 1 97.25 307 LEU A CA 1
ATOM 2379 C C . LEU A 1 307 ? -23.031 2.086 -4.109 1 97.25 307 LEU A C 1
ATOM 2381 O O . LEU A 1 307 ? -23.094 3.318 -4.074 1 97.25 307 LEU A O 1
ATOM 2385 N N . LEU A 1 308 ? -23.734 1.291 -3.373 1 96.69 308 LEU A N 1
ATOM 2386 C CA . LEU A 1 308 ? -24.734 1.85 -2.459 1 96.69 308 LEU A CA 1
ATOM 2387 C C . LEU A 1 308 ? -24.062 2.715 -1.396 1 96.69 308 LEU A C 1
ATOM 2389 O O . LEU A 1 308 ? -24.547 3.809 -1.089 1 96.69 308 LEU A O 1
ATOM 2393 N N . ILE A 1 309 ? -22.969 2.219 -0.876 1 96.62 309 ILE A N 1
ATOM 2394 C CA . ILE A 1 309 ? -22.281 2.963 0.171 1 96.62 309 ILE A CA 1
ATOM 2395 C C . ILE A 1 309 ? -21.672 4.234 -0.417 1 96.62 309 ILE A C 1
ATOM 2397 O O . ILE A 1 309 ? -21.625 5.27 0.247 1 96.62 309 ILE A O 1
ATOM 2401 N N . SER A 1 310 ? -21.219 4.137 -1.659 1 96.38 310 SER A N 1
ATOM 2402 C CA . SER A 1 310 ? -20.672 5.32 -2.312 1 96.38 310 SER A CA 1
ATOM 2403 C C . SER A 1 310 ? -21.734 6.41 -2.447 1 96.38 310 SER A C 1
ATOM 2405 O O . SER A 1 310 ? -21.438 7.598 -2.307 1 96.38 310 SER A O 1
ATOM 2407 N N . ILE A 1 311 ? -22.938 6.062 -2.674 1 95.44 311 ILE A N 1
ATOM 2408 C CA . ILE A 1 311 ? -24.031 7.027 -2.748 1 95.44 311 ILE A CA 1
ATOM 2409 C C . ILE A 1 311 ? -24.266 7.648 -1.373 1 95.44 311 ILE A C 1
ATOM 2411 O O . ILE A 1 311 ? -24.453 8.859 -1.259 1 95.44 311 ILE A O 1
ATOM 2415 N N . TRP A 1 312 ? -24.188 6.844 -0.395 1 94.25 312 TRP A N 1
ATOM 2416 C CA . TRP A 1 312 ? -24.328 7.336 0.971 1 94.25 312 TRP A CA 1
ATOM 2417 C C . TRP A 1 312 ? -23.188 8.273 1.339 1 94.25 312 TRP A C 1
ATOM 2419 O O . TRP A 1 312 ? -23.406 9.305 1.985 1 94.25 312 TRP A O 1
ATOM 2429 N N . ALA A 1 313 ? -22 7.934 0.961 1 93.94 313 ALA A N 1
ATOM 2430 C CA . ALA A 1 313 ? -20.844 8.781 1.229 1 93.94 313 ALA A CA 1
ATOM 2431 C C . ALA A 1 313 ? -20.984 10.133 0.527 1 93.94 313 ALA A C 1
ATOM 2433 O O . ALA A 1 313 ? -20.578 11.164 1.067 1 93.94 313 ALA A O 1
ATOM 2434 N N . TRP A 1 314 ? -21.516 10.117 -0.636 1 93.56 314 TRP A N 1
ATOM 2435 C CA . TRP A 1 314 ? -21.766 11.359 -1.357 1 93.56 314 TRP A CA 1
ATOM 2436 C C . TRP A 1 314 ? -22.672 12.281 -0.56 1 93.56 314 TRP A C 1
ATOM 2438 O O . TRP A 1 314 ? -22.422 13.477 -0.451 1 93.56 314 TRP A O 1
ATOM 2448 N N . ARG A 1 315 ? -23.672 11.789 0.049 1 91.12 315 ARG A N 1
ATOM 2449 C CA . ARG A 1 315 ? -24.609 12.586 0.844 1 91.12 315 ARG A CA 1
ATOM 2450 C C . ARG A 1 315 ? -23.922 13.133 2.096 1 91.12 315 ARG A C 1
ATOM 2452 O O . ARG A 1 315 ? -24.156 14.273 2.488 1 91.12 315 ARG A O 1
ATOM 2459 N N . VAL A 1 316 ? -23.062 12.32 2.664 1 90.31 316 VAL A N 1
ATOM 2460 C CA . VAL A 1 316 ? -22.422 12.68 3.922 1 90.31 316 VAL A CA 1
ATOM 2461 C C . VAL A 1 316 ? -21.359 13.75 3.674 1 90.31 316 VAL A C 1
ATOM 2463 O O . VAL A 1 316 ? -21.219 14.695 4.453 1 90.31 316 VAL A O 1
ATOM 2466 N N . TYR A 1 317 ? -20.609 13.664 2.564 1 89.81 317 TYR A N 1
ATOM 2467 C CA . TYR A 1 317 ? -19.484 14.57 2.32 1 89.81 317 TYR A CA 1
ATOM 2468 C C . TYR A 1 317 ? -19.938 15.789 1.521 1 89.81 317 TYR A C 1
ATOM 2470 O O . TYR A 1 317 ? -19.188 16.75 1.366 1 89.81 317 TYR A O 1
ATOM 2478 N N . SER A 1 318 ? -21.109 15.758 1.031 1 86.94 318 SER A N 1
ATOM 2479 C CA . SER A 1 318 ? -21.656 16.906 0.319 1 86.94 318 SER A CA 1
ATOM 2480 C C . SER A 1 318 ? -22.281 17.922 1.284 1 86.94 318 SER A C 1
ATOM 2482 O O . SER A 1 318 ? -22.516 19.078 0.92 1 86.94 318 SER A O 1
ATOM 2484 N N . SER A 1 319 ? -22.469 17.578 2.48 1 80.06 319 SER A N 1
ATOM 2485 C CA . SER A 1 319 ? -23.031 18.469 3.482 1 80.06 319 SER A CA 1
ATOM 2486 C C . SER A 1 319 ? -21.938 19.047 4.387 1 80.06 319 SER A C 1
ATOM 2488 O O . SER A 1 319 ? -20.938 18.391 4.645 1 80.06 319 SER A O 1
ATOM 2490 N N . PRO A 1 320 ? -22.016 20.406 4.676 1 74.12 320 PRO A N 1
ATOM 2491 C CA . PRO A 1 320 ? -21 21.031 5.539 1 74.12 320 PRO A CA 1
ATOM 2492 C C . PRO A 1 320 ? -20.844 20.312 6.875 1 74.12 320 PRO A C 1
ATOM 2494 O O . PRO A 1 320 ? -21.781 19.656 7.348 1 74.12 320 PRO A O 1
ATOM 2497 N N . PRO A 1 321 ? -19.547 20.453 7.266 1 62.31 321 PRO A N 1
ATOM 2498 C CA . PRO A 1 321 ? -19.25 19.844 8.562 1 62.31 321 PRO A CA 1
ATOM 2499 C C . PRO A 1 321 ? -20.078 20.453 9.695 1 62.31 321 PRO A C 1
ATOM 2501 O O . PRO A 1 321 ? -20.281 21.656 9.727 1 62.31 321 PRO A O 1
ATOM 2504 N N . GLY A 1 322 ? -21 19.812 10.398 1 57.94 322 GLY A N 1
ATOM 2505 C CA . GLY A 1 322 ? -21.812 20.344 11.484 1 57.94 322 GLY A CA 1
ATOM 2506 C C . GLY A 1 322 ? -23.297 20.219 11.242 1 57.94 322 GLY A C 1
ATOM 2507 O O . GLY A 1 322 ? -24.109 20.344 12.164 1 57.94 322 GLY A O 1
ATOM 2508 N N . LYS A 1 323 ? -23.547 20.422 10.023 1 51.81 323 LYS A N 1
ATOM 2509 C CA . LYS A 1 323 ? -25 20.359 9.867 1 51.81 323 LYS A CA 1
ATOM 2510 C C . LYS A 1 323 ? -25.547 19.031 10.367 1 51.81 323 LYS A C 1
ATOM 2512 O O . LYS A 1 323 ? -26.703 18.953 10.812 1 51.81 323 LYS A O 1
ATOM 2517 N N . ASP A 1 324 ? -24.781 18.109 10.234 1 47.44 324 ASP A N 1
ATOM 2518 C CA . ASP A 1 324 ? -25.281 16.828 10.758 1 47.44 324 ASP A CA 1
ATOM 2519 C C . ASP A 1 324 ? -25.391 16.875 12.281 1 47.44 324 ASP A C 1
ATOM 2521 O O . ASP A 1 324 ? -26.172 16.109 12.867 1 47.44 324 ASP A O 1
ATOM 2525 N N . MET A 1 325 ? -24.5 17.594 12.93 1 44.81 325 MET A N 1
ATOM 2526 C CA . MET A 1 325 ? -24.703 17.781 14.367 1 44.81 325 MET A CA 1
ATOM 2527 C C . MET A 1 325 ? -26.109 18.266 14.664 1 44.81 325 MET A C 1
ATOM 2529 O O . MET A 1 325 ? -26.719 17.875 15.664 1 44.81 325 MET A O 1
ATOM 2533 N N . GLU A 1 326 ? -26.469 19.141 13.852 1 45.59 326 GLU A N 1
ATOM 2534 C CA . GLU A 1 326 ? -27.828 19.609 14.109 1 45.59 326 GLU A CA 1
ATOM 2535 C C . GLU A 1 326 ? -28.844 18.484 13.93 1 45.59 326 GLU A C 1
ATOM 2537 O O . GLU A 1 326 ? -29.797 18.359 14.711 1 45.59 326 GLU A O 1
ATOM 2542 N N . ASN A 1 327 ? -28.578 17.672 13.016 1 44.84 327 ASN A N 1
ATOM 2543 C CA . ASN A 1 327 ? -29.516 16.578 12.836 1 44.84 327 ASN A CA 1
ATOM 2544 C C . ASN A 1 327 ? -29.312 15.477 13.875 1 44.84 327 ASN A C 1
ATOM 2546 O O . ASN A 1 327 ? -30.266 14.875 14.359 1 44.84 327 ASN A O 1
ATOM 2550 N N . VAL A 1 328 ? -28.031 15.188 14.148 1 44.38 328 VAL A N 1
ATOM 2551 C CA . VAL A 1 328 ? -27.734 14.211 15.195 1 44.38 328 VAL A CA 1
ATOM 2552 C C . VAL A 1 328 ? -28.141 14.773 16.547 1 44.38 328 VAL A C 1
ATOM 2554 O O . VAL A 1 328 ? -28.672 14.047 17.406 1 44.38 328 VAL A O 1
ATOM 2557 N N . GLN A 1 329 ? -27.891 15.969 16.859 1 43.34 329 GLN A N 1
ATOM 2558 C CA . GLN A 1 329 ? -28.453 16.578 18.062 1 43.34 329 GLN A CA 1
ATOM 2559 C C . GLN A 1 329 ? -29.984 16.531 18.031 1 43.34 329 GLN A C 1
ATOM 2561 O O . GLN A 1 329 ? -30.625 16.312 19.062 1 43.34 329 GLN A O 1
ATOM 2566 N N . ARG A 1 330 ? -30.484 16.734 16.953 1 44.84 330 ARG A N 1
ATOM 2567 C CA . ARG A 1 330 ? -31.922 16.547 16.844 1 44.84 330 ARG A CA 1
ATOM 2568 C C . ARG A 1 330 ? -32.312 15.078 17.016 1 44.84 330 ARG A C 1
ATOM 2570 O O . ARG A 1 330 ? -33.312 14.766 17.656 1 44.84 330 ARG A O 1
ATOM 2577 N N . ASP A 1 331 ? -31.484 14.242 16.453 1 43.59 331 ASP A N 1
ATOM 2578 C CA . ASP A 1 331 ? -31.781 12.82 16.562 1 43.59 331 ASP A CA 1
ATOM 2579 C C . ASP A 1 331 ? -31.359 12.289 17.938 1 43.59 331 ASP A C 1
ATOM 2581 O O . ASP A 1 331 ? -32 11.391 18.484 1 43.59 331 ASP A O 1
ATOM 2585 N N . ARG A 1 332 ? -30.297 12.711 18.531 1 43.09 332 ARG A N 1
ATOM 2586 C CA . ARG A 1 332 ? -30 12.43 19.938 1 43.09 332 ARG A CA 1
ATOM 2587 C C . ARG A 1 332 ? -31.125 12.953 20.844 1 43.09 332 ARG A C 1
ATOM 2589 O O . ARG A 1 332 ? -31.469 12.312 21.828 1 43.09 332 ARG A O 1
ATOM 2596 N N . ILE A 1 333 ? -31.547 14.062 20.484 1 42.72 333 ILE A N 1
ATOM 2597 C CA . ILE A 1 333 ? -32.75 14.5 21.188 1 42.72 333 ILE A CA 1
ATOM 2598 C C . ILE A 1 333 ? -33.875 13.508 20.922 1 42.72 333 ILE A C 1
ATOM 2600 O O . ILE A 1 333 ? -34.625 13.164 21.844 1 42.72 333 ILE A O 1
ATOM 2604 N N . VAL A 1 334 ? -33.844 12.961 19.781 1 41 334 VAL A N 1
ATOM 2605 C CA . VAL A 1 334 ? -34.844 11.945 19.5 1 41 334 VAL A CA 1
ATOM 2606 C C . VAL A 1 334 ? -34.438 10.617 20.125 1 41 334 VAL A C 1
ATOM 2608 O O . VAL A 1 334 ? -35.25 9.922 20.719 1 41 334 VAL A O 1
ATOM 2611 N N . VAL A 1 335 ? -33.188 10.25 20.016 1 42.53 335 VAL A N 1
ATOM 2612 C CA . VAL A 1 335 ? -32.75 9.008 20.641 1 42.53 335 VAL A CA 1
ATOM 2613 C C . VAL A 1 335 ? -32.688 9.188 22.156 1 42.53 335 VAL A C 1
ATOM 2615 O O . VAL A 1 335 ? -33.062 8.281 22.922 1 42.53 335 VAL A O 1
ATOM 2618 N N . ALA A 1 336 ? -32.156 10.258 22.656 1 42.31 336 ALA A N 1
ATOM 2619 C CA . ALA A 1 336 ? -32.312 10.547 24.078 1 42.31 336 ALA A CA 1
ATOM 2620 C C . ALA A 1 336 ? -33.781 10.562 24.484 1 42.31 336 ALA A C 1
ATOM 2622 O O . ALA A 1 336 ? -34.125 10.062 25.547 1 42.31 336 ALA A O 1
ATOM 2623 N N . VAL A 1 337 ? -34.531 11.062 23.641 1 42.34 337 VAL A N 1
ATOM 2624 C CA . VAL A 1 337 ? -35.969 10.992 23.859 1 42.34 337 VAL A CA 1
ATOM 2625 C C . VAL A 1 337 ? -36.438 9.547 23.719 1 42.34 337 VAL A C 1
ATOM 2627 O O . VAL A 1 337 ? -37.281 9.078 24.5 1 42.34 337 VAL A O 1
ATOM 2630 N N . LEU A 1 338 ? -35.812 8.875 22.812 1 39.47 338 LEU A N 1
ATOM 2631 C CA . LEU A 1 338 ? -36.188 7.477 22.641 1 39.47 338 LEU A CA 1
ATOM 2632 C C . LEU A 1 338 ? -35.562 6.613 23.734 1 39.47 338 LEU A C 1
ATOM 2634 O O . LEU A 1 338 ? -36.219 5.715 24.266 1 39.47 338 LEU A O 1
ATOM 2638 N N . GLU A 1 339 ? -34.312 6.812 24.047 1 40.72 339 GLU A N 1
ATOM 2639 C CA . GLU A 1 339 ? -33.75 6.133 25.188 1 40.72 339 GLU A CA 1
ATOM 2640 C C . GLU A 1 339 ? -34.406 6.555 26.5 1 40.72 339 GLU A C 1
ATOM 2642 O O . GLU A 1 339 ? -34.656 5.723 27.375 1 40.72 339 GLU A O 1
ATOM 2647 N N . ASP A 1 340 ? -34.656 7.738 26.594 1 40.38 340 ASP A N 1
ATOM 2648 C CA . ASP A 1 340 ? -35.469 8.172 27.719 1 40.38 340 ASP A CA 1
ATOM 2649 C C . ASP A 1 340 ? -36.844 7.496 27.672 1 40.38 340 ASP A C 1
ATOM 2651 O O . ASP A 1 340 ? -37.375 7.078 28.703 1 40.38 340 ASP A O 1
ATOM 2655 N N . ASN A 1 341 ? -37.312 7.383 26.484 1 38.56 341 ASN A N 1
ATOM 2656 C CA . ASN A 1 341 ? -38.562 6.645 26.375 1 38.56 341 ASN A CA 1
ATOM 2657 C C . ASN A 1 341 ? -38.375 5.148 26.578 1 38.56 341 ASN A C 1
ATOM 2659 O O . ASN A 1 341 ? -39.219 4.48 27.172 1 38.56 341 ASN A O 1
ATOM 2663 N N . MET A 1 342 ? -37.25 4.715 26.047 1 37.5 342 MET A N 1
ATOM 2664 C CA . MET A 1 342 ? -37 3.293 26.25 1 37.5 342 MET A CA 1
ATOM 2665 C C . MET A 1 342 ? -36.562 3.023 27.703 1 37.5 342 MET A C 1
ATOM 2667 O O . MET A 1 342 ? -36.938 1.991 28.266 1 37.5 342 MET A O 1
ATOM 2671 N N . ARG A 1 343 ? -35.719 3.846 28.234 1 42.22 343 ARG A N 1
ATOM 2672 C CA . ARG A 1 343 ? -35.469 3.754 29.656 1 42.22 343 ARG A CA 1
ATOM 2673 C C . ARG A 1 343 ? -36.75 3.947 30.469 1 42.22 343 ARG A C 1
ATOM 2675 O O . ARG A 1 343 ? -36.938 3.277 31.484 1 42.22 343 ARG A O 1
ATOM 2682 N N . SER A 1 344 ? -37.406 4.82 29.938 1 39.97 344 SER A N 1
ATOM 2683 C CA . SER A 1 344 ? -38.719 4.953 30.562 1 39.97 344 SER A CA 1
ATOM 2684 C C . SER A 1 344 ? -39.531 3.689 30.391 1 39.97 344 SER A C 1
ATOM 2686 O O . SER A 1 344 ? -40.281 3.287 31.297 1 39.97 344 SER A O 1
ATOM 2688 N N . ILE A 1 345 ? -39.344 3.084 29.219 1 41.19 345 ILE A N 1
ATOM 2689 C CA . ILE A 1 345 ? -40.031 1.821 28.984 1 41.19 345 ILE A CA 1
ATOM 2690 C C . ILE A 1 345 ? -39.344 0.706 29.766 1 41.19 345 ILE A C 1
ATOM 2692 O O . ILE A 1 345 ? -40.031 -0.139 30.359 1 41.19 345 ILE A O 1
ATOM 2696 N N . GLU A 1 346 ? -38 0.692 29.703 1 38.66 346 GLU A N 1
ATOM 2697 C CA . GLU A 1 346 ? -37.312 -0.324 30.484 1 38.66 346 GLU A CA 1
ATOM 2698 C C . GLU A 1 346 ? -37.469 -0.081 31.984 1 38.66 346 GLU A C 1
ATOM 2700 O O . GLU A 1 346 ? -37.656 -1.023 32.75 1 38.66 346 GLU A O 1
ATOM 2705 N N . VAL A 1 347 ? -37.219 1.146 32.312 1 38.34 347 VAL A N 1
ATOM 2706 C CA . VAL A 1 347 ? -37.469 1.471 33.719 1 38.34 347 VAL A CA 1
ATOM 2707 C C . VAL A 1 347 ? -38.906 1.142 34.062 1 38.34 347 VAL A C 1
ATOM 2709 O O . VAL A 1 347 ? -39.188 0.638 35.156 1 38.34 347 VAL A O 1
ATOM 2712 N N . LYS A 1 348 ? -39.781 1.444 33.188 1 42.34 348 LYS A N 1
ATOM 2713 C CA . LYS A 1 348 ? -41.156 1.077 33.438 1 42.34 348 LYS A CA 1
ATOM 2714 C C . LYS A 1 348 ? -41.344 -0.438 33.469 1 42.34 348 LYS A C 1
ATOM 2716 O O . LYS A 1 348 ? -42.094 -0.979 34.281 1 42.34 348 LYS A O 1
ATOM 2721 N N . SER A 1 349 ? -40.625 -0.984 32.469 1 38.47 349 SER A N 1
ATOM 2722 C CA . SER A 1 349 ? -40.781 -2.434 32.406 1 38.47 349 SER A CA 1
ATOM 2723 C C . SER A 1 349 ? -40.125 -3.115 33.562 1 38.47 349 SER A C 1
ATOM 2725 O O . SER A 1 349 ? -40.625 -4.102 34.094 1 38.47 349 SER A O 1
ATOM 2727 N N . ILE A 1 350 ? -38.906 -2.631 33.875 1 37.16 350 ILE A N 1
ATOM 2728 C CA . ILE A 1 350 ? -38.219 -3.213 35.031 1 37.16 350 ILE A CA 1
ATOM 2729 C C . ILE A 1 350 ? -38.969 -2.869 36.312 1 37.16 350 ILE A C 1
ATOM 2731 O O . ILE A 1 350 ? -39.094 -3.707 37.219 1 37.16 350 ILE A O 1
ATOM 2735 N N . LYS A 1 351 ? -39.344 -1.642 36.406 1 37.59 351 LYS A N 1
ATOM 2736 C CA . LYS A 1 351 ? -40.125 -1.281 37.594 1 37.59 351 LYS A CA 1
ATOM 2737 C C . LYS A 1 351 ? -41.375 -2.125 37.688 1 37.59 351 LYS A C 1
ATOM 2739 O O . LYS A 1 351 ? -41.781 -2.529 38.781 1 37.59 351 LYS A O 1
ATOM 2744 N N . GLU A 1 352 ? -41.938 -2.258 36.5 1 38.53 352 GLU A N 1
ATOM 2745 C CA . GLU A 1 352 ? -43.156 -3.072 36.531 1 38.53 352 GLU A CA 1
ATOM 2746 C C . GLU A 1 352 ? -42.812 -4.527 36.844 1 38.53 352 GLU A C 1
ATOM 2748 O O . GLU A 1 352 ? -43.625 -5.23 37.469 1 38.53 352 GLU A O 1
ATOM 2753 N N . GLY A 1 353 ? -41.625 -4.934 36.312 1 34.5 353 GLY A N 1
ATOM 2754 C CA . GLY A 1 353 ? -41.25 -6.297 36.625 1 34.5 353 GLY A CA 1
ATOM 2755 C C . GLY A 1 353 ? -40.969 -6.512 38.094 1 34.5 353 GLY A C 1
ATOM 2756 O O . GLY A 1 353 ? -41.219 -7.594 38.625 1 34.5 353 GLY A O 1
ATOM 2757 N N . ILE A 1 354 ? -40.188 -5.574 38.656 1 33.06 354 ILE A N 1
ATOM 2758 C CA . ILE A 1 354 ? -39.875 -5.723 40.062 1 33.06 354 ILE A CA 1
ATOM 2759 C C . ILE A 1 354 ? -41.156 -5.672 40.906 1 33.06 354 ILE A C 1
ATOM 2761 O O . ILE A 1 354 ? -41.281 -6.375 41.906 1 33.06 354 ILE A O 1
ATOM 2765 N N . ASP A 1 355 ? -41.938 -4.668 40.562 1 33.84 355 ASP A N 1
ATOM 2766 C CA . ASP A 1 355 ? -43.125 -4.535 41.406 1 33.84 355 ASP A CA 1
ATOM 2767 C C . ASP A 1 355 ? -43.969 -5.812 41.406 1 33.84 355 ASP A C 1
ATOM 2769 O O . ASP A 1 355 ? -44.75 -6.043 42.312 1 33.84 355 ASP A O 1
ATOM 2773 N N . ASN A 1 356 ? -43.969 -6.426 40.156 1 31.2 356 ASN A N 1
ATOM 2774 C CA . ASN A 1 356 ? -44.938 -7.496 40.188 1 31.2 356 ASN A CA 1
ATOM 2775 C C . ASN A 1 356 ? -44.5 -8.664 41.062 1 31.2 356 ASN A C 1
ATOM 2777 O O . ASN A 1 356 ? -45.156 -9.711 41.094 1 31.2 356 ASN A O 1
ATOM 2781 N N . LYS A 1 357 ? -43.188 -8.805 41.219 1 31.06 357 LYS A N 1
ATOM 2782 C CA . LYS A 1 357 ? -42.875 -10.031 41.969 1 31.06 357 LYS A CA 1
ATOM 2783 C C . LYS A 1 357 ? -43.312 -9.945 43.406 1 31.06 357 LYS A C 1
ATOM 2785 O O . LYS A 1 357 ? -42.5 -9.82 44.312 1 31.06 357 LYS A O 1
ATOM 2790 N N . SER A 1 358 ? -44.094 -8.992 43.781 1 28.72 358 SER A N 1
ATOM 2791 C CA . SER A 1 358 ? -44.625 -9.172 45.125 1 28.72 358 SER A CA 1
ATOM 2792 C C . SER A 1 358 ? -45.219 -10.57 45.312 1 28.72 358 SER A C 1
ATOM 2794 O O . SER A 1 358 ? -46.219 -10.906 44.688 1 28.72 358 SER A O 1
ATOM 2796 N N . PHE A 1 359 ? -44.312 -11.633 45.219 1 28.64 359 PHE A N 1
ATOM 2797 C CA . PHE A 1 359 ? -44.688 -12.961 45.656 1 28.64 359 PHE A CA 1
ATOM 2798 C C . PHE A 1 359 ? -45.5 -12.891 46.938 1 28.64 359 PHE A C 1
ATOM 2800 O O . PHE A 1 359 ? -45.031 -12.336 47.938 1 28.64 359 PHE A O 1
ATOM 2807 N N . ASN A 1 360 ? -46.75 -12.672 46.844 1 27.08 360 ASN A N 1
ATOM 2808 C CA . ASN A 1 360 ? -47.75 -12.82 47.906 1 27.08 360 ASN A CA 1
ATOM 2809 C C . ASN A 1 360 ? -47.5 -14.078 48.75 1 27.08 360 ASN A C 1
ATOM 2811 O O . ASN A 1 360 ? -47.562 -15.195 48.219 1 27.08 360 ASN A O 1
ATOM 2815 N N . ASN A 1 361 ? -46.344 -14.078 49.531 1 28.56 361 ASN A N 1
ATOM 2816 C CA . ASN A 1 361 ? -46.125 -15.055 50.594 1 28.56 361 ASN A CA 1
ATOM 2817 C C . ASN A 1 361 ? -47.406 -15.328 51.375 1 28.56 361 ASN A C 1
ATOM 2819 O O . ASN A 1 361 ? -47.719 -14.641 52.375 1 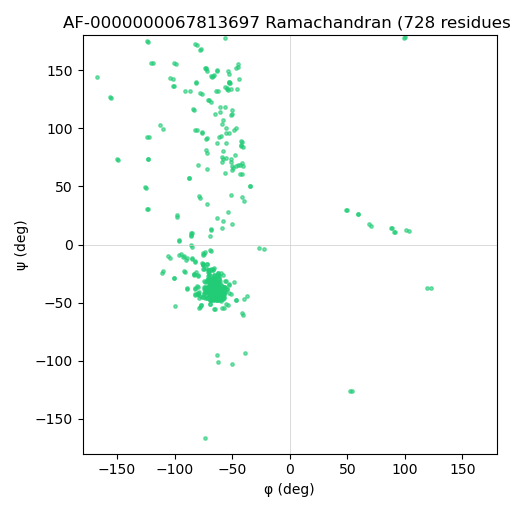28.56 361 ASN A O 1
ATOM 2823 N N . ASN A 1 362 ? -48.562 -15.375 50.719 1 28.16 362 ASN A N 1
ATOM 2824 C CA . ASN A 1 362 ? -49.688 -15.852 51.5 1 28.16 362 ASN A CA 1
ATOM 2825 C C . ASN A 1 362 ? -49.469 -17.234 52.062 1 28.16 362 ASN A C 1
ATOM 2827 O O . ASN A 1 362 ? -49.344 -18.219 51.312 1 28.16 362 ASN A O 1
ATOM 2831 N N . VAL A 1 363 ? -48.594 -17.312 53.094 1 30.45 363 VAL A N 1
ATOM 2832 C CA . VAL A 1 363 ? -48.531 -18.422 54.062 1 30.45 363 VAL A CA 1
ATOM 2833 C C . VAL A 1 363 ? -49.969 -18.828 54.438 1 30.45 363 VAL A C 1
ATOM 2835 O O . VAL A 1 363 ? -50.75 -18 54.938 1 30.45 363 VAL A O 1
ATOM 2838 N N . PRO A 1 364 ? -50.5 -19.75 53.625 1 29.19 364 PRO A N 1
ATOM 2839 C CA . PRO A 1 364 ? -51.75 -20.266 54.188 1 29.19 364 PRO A CA 1
ATOM 2840 C C . PRO A 1 364 ? -51.625 -20.719 55.625 1 29.19 364 PRO A C 1
ATOM 2842 O O . PRO A 1 364 ? -50.531 -21.141 56.062 1 29.19 364 PRO A O 1
ATOM 2845 N N . GLU A 1 365 ? -52.25 -20.016 56.594 1 28.64 365 GLU A N 1
ATOM 2846 C CA . GLU A 1 365 ? -52.5 -20.406 57.969 1 28.64 365 GLU A CA 1
ATOM 2847 C C . GLU A 1 365 ? -52.938 -21.859 58.062 1 28.64 365 GLU A C 1
ATOM 2849 O O . GLU A 1 365 ? -54 -22.234 57.562 1 28.64 365 GLU A O 1
ATOM 2854 N N . ILE A 1 366 ? -52.031 -22.828 57.594 1 23.72 366 ILE A N 1
ATOM 2855 C CA . ILE A 1 366 ? -52.312 -24.047 58.344 1 23.72 366 ILE A CA 1
ATOM 2856 C C . ILE A 1 366 ? -51.719 -23.922 59.75 1 23.72 366 ILE A C 1
ATOM 2858 O O . ILE A 1 366 ? -50.594 -23.438 59.938 1 23.72 366 ILE A O 1
ATOM 2862 N N . MET B 1 1 ? -12.508 -25.078 -55.156 1 19.67 1 MET B N 1
ATOM 2863 C CA . MET B 1 1 ? -12.367 -26.406 -54.594 1 19.67 1 MET B CA 1
ATOM 2864 C C . MET B 1 1 ? -11.422 -26.391 -53.375 1 19.67 1 MET B C 1
ATOM 2866 O O . MET B 1 1 ? -10.25 -26.75 -53.5 1 19.67 1 MET B O 1
ATOM 2870 N N . ASN B 1 2 ? -11.109 -25.281 -52.281 1 19.5 2 ASN B N 1
ATOM 2871 C CA . ASN B 1 2 ? -10.766 -24.109 -51.469 1 19.5 2 ASN B CA 1
ATOM 2872 C C . ASN B 1 2 ? -10.609 -24.438 -50 1 19.5 2 ASN B C 1
ATOM 2874 O O . ASN B 1 2 ? -11.234 -25.391 -49.5 1 19.5 2 ASN B O 1
ATOM 2878 N N . LEU B 1 3 ? -9.805 -24.078 -48.812 1 19.73 3 LEU B N 1
ATOM 2879 C CA . LEU B 1 3 ? -8.852 -24.609 -47.844 1 19.73 3 LEU B CA 1
ATOM 2880 C C . LEU B 1 3 ? -9.531 -25.562 -46.875 1 19.73 3 LEU B C 1
ATOM 2882 O O . LEU B 1 3 ? -9.844 -25.188 -45.75 1 19.73 3 LEU B O 1
ATOM 2886 N N . SER B 1 4 ? -10.609 -26.531 -46.969 1 21.95 4 SER B N 1
ATOM 2887 C CA . SER B 1 4 ? -11.367 -27.672 -46.469 1 21.95 4 SER B CA 1
ATOM 2888 C C . SER B 1 4 ? -10.445 -28.812 -46.062 1 21.95 4 SER B C 1
ATOM 2890 O O . SER B 1 4 ? -10.914 -29.875 -45.656 1 21.95 4 SER B O 1
ATOM 2892 N N . GLY B 1 5 ? -9.273 -29.047 -46.688 1 22.06 5 GLY B N 1
ATOM 2893 C CA . GLY B 1 5 ? -8.578 -30.297 -46.969 1 22.06 5 GLY B CA 1
ATOM 2894 C C . GLY B 1 5 ? -7.938 -30.922 -45.719 1 22.06 5 GLY B C 1
ATOM 2895 O O . GLY B 1 5 ? -7.801 -30.266 -44.688 1 22.06 5 GLY B O 1
ATOM 2896 N N . GLU B 1 6 ? -6.992 -31.953 -45.719 1 22.97 6 GLU B N 1
ATOM 2897 C CA . GLU B 1 6 ? -6.516 -33.188 -45.062 1 22.97 6 GLU B CA 1
ATOM 2898 C C . GLU B 1 6 ? -5.703 -32.844 -43.812 1 22.97 6 GLU B C 1
ATOM 2900 O O . GLU B 1 6 ? -5.328 -33.75 -43.062 1 22.97 6 GLU B O 1
ATOM 2905 N N . ALA B 1 7 ? -4.758 -31.797 -43.781 1 24.62 7 ALA B N 1
ATOM 2906 C CA . ALA B 1 7 ? -3.424 -31.828 -43.188 1 24.62 7 ALA B CA 1
ATOM 2907 C C . ALA B 1 7 ? -3.502 -32.062 -41.688 1 24.62 7 ALA B C 1
ATOM 2909 O O . ALA B 1 7 ? -4.398 -31.531 -41.031 1 24.62 7 ALA B O 1
ATOM 2910 N N . SER B 1 8 ? -2.707 -33.031 -40.969 1 23.72 8 SER B N 1
ATOM 2911 C CA . SER B 1 8 ? -2.375 -33.938 -39.875 1 23.72 8 SER B CA 1
ATOM 2912 C C . SER B 1 8 ? -2.029 -33.156 -38.594 1 23.72 8 SER B C 1
ATOM 2914 O O . SER B 1 8 ? -1.342 -33.688 -37.719 1 23.72 8 SER B O 1
ATOM 2916 N N . SER B 1 9 ? -2.186 -31.922 -38.562 1 23.95 9 SER B N 1
ATOM 2917 C CA . SER B 1 9 ? -1.678 -30.938 -37.594 1 23.95 9 SER B CA 1
ATOM 2918 C C . SER B 1 9 ? -2.027 -31.312 -36.156 1 23.95 9 SER B C 1
ATOM 2920 O O . SER B 1 9 ? -3.205 -31.406 -35.812 1 23.95 9 SER B O 1
ATOM 2922 N N . GLY B 1 10 ? -1.106 -31.953 -35.5 1 23.23 10 GLY B N 1
ATOM 2923 C CA . GLY B 1 10 ? -0.923 -32.656 -34.25 1 23.23 10 GLY B CA 1
ATOM 2924 C C . GLY B 1 10 ? -1.48 -31.875 -33.062 1 23.23 10 GLY B C 1
ATOM 2925 O O . GLY B 1 10 ? -1.71 -30.672 -33.125 1 23.23 10 GLY B O 1
ATOM 2926 N N . PRO B 1 11 ? -1.837 -32.75 -32.156 1 23.8 11 PRO B N 1
ATOM 2927 C CA . PRO B 1 11 ? -2.646 -32.5 -30.953 1 23.8 11 PRO B CA 1
ATOM 2928 C C . PRO B 1 11 ? -2.039 -31.453 -30.031 1 23.8 11 PRO B C 1
ATOM 2930 O O . PRO B 1 11 ? -0.816 -31.375 -29.891 1 23.8 11 PRO B O 1
ATOM 2933 N N . ARG B 1 12 ? -2.535 -30.344 -29.953 1 28.23 12 ARG B N 1
ATOM 2934 C CA . ARG B 1 12 ? -2.314 -29.266 -28.984 1 28.23 12 ARG B CA 1
ATOM 2935 C C . ARG B 1 12 ? -2.221 -29.828 -27.562 1 28.23 12 ARG B C 1
ATOM 2937 O O . ARG B 1 12 ? -3.219 -30.281 -27 1 28.23 12 ARG B O 1
ATOM 2944 N N . VAL B 1 13 ? -1.072 -30.578 -27.281 1 23.58 13 VAL B N 1
ATOM 2945 C CA . VAL B 1 13 ? -0.787 -30.984 -25.906 1 23.58 13 VAL B CA 1
ATOM 2946 C C . VAL B 1 13 ? -0.755 -29.766 -25 1 23.58 13 VAL B C 1
ATOM 2948 O O . VAL B 1 13 ? 0.104 -28.891 -25.156 1 23.58 13 VAL B O 1
ATOM 2951 N N . LEU B 1 14 ? -1.759 -29.344 -24.766 1 25.31 14 LEU B N 1
ATOM 2952 C CA . LEU B 1 14 ? -1.835 -28.328 -23.719 1 25.31 14 LEU B CA 1
ATOM 2953 C C . LEU B 1 14 ? -1.099 -28.781 -22.469 1 25.31 14 LEU B C 1
ATOM 2955 O O . LEU B 1 14 ? -1.506 -29.734 -21.812 1 25.31 14 LEU B O 1
ATOM 2959 N N . THR B 1 15 ? 0.32 -28.938 -22.578 1 22.69 15 THR B N 1
ATOM 2960 C CA . THR B 1 15 ? 1.116 -29.516 -21.5 1 22.69 15 THR B CA 1
ATOM 2961 C C . THR B 1 15 ? 0.699 -28.953 -20.156 1 22.69 15 THR B C 1
ATOM 2963 O O . THR B 1 15 ? 0.235 -27.812 -20.062 1 22.69 15 THR B O 1
ATOM 2966 N N . ALA B 1 16 ? 0.755 -29.891 -19.25 1 23.88 16 ALA B N 1
ATOM 2967 C CA . ALA B 1 16 ? 0.667 -30 -17.797 1 23.88 16 ALA B CA 1
ATOM 2968 C C . ALA B 1 16 ? 1.521 -28.938 -17.109 1 23.88 16 ALA B C 1
ATOM 2970 O O . ALA B 1 16 ? 2.578 -28.562 -17.625 1 23.88 16 ALA B O 1
ATOM 2971 N N . ARG B 1 17 ? 1.03 -28.359 -16.234 1 29.17 17 ARG B N 1
ATOM 2972 C CA . ARG B 1 17 ? 1.676 -27.609 -15.156 1 29.17 17 ARG B CA 1
ATOM 2973 C C . ARG B 1 17 ? 2.93 -28.312 -14.664 1 29.17 17 ARG B C 1
ATOM 2975 O O . ARG B 1 17 ? 4.004 -27.719 -14.602 1 29.17 17 ARG B O 1
ATOM 2982 N N . HIS B 1 18 ? 2.805 -29.203 -13.555 1 26.25 18 HIS B N 1
ATOM 2983 C CA . HIS B 1 18 ? 3.898 -29.844 -12.836 1 26.25 18 HIS B CA 1
ATOM 2984 C C . HIS B 1 18 ? 4.547 -30.938 -13.68 1 26.25 18 HIS B C 1
ATOM 2986 O O . HIS B 1 18 ? 3.951 -32 -13.898 1 26.25 18 HIS B O 1
ATOM 2992 N N . ILE B 1 19 ? 5.117 -30.875 -14.641 1 26.91 19 ILE B N 1
ATOM 2993 C CA . ILE B 1 19 ? 5.836 -32.062 -15.109 1 26.91 19 ILE B CA 1
ATOM 2994 C C . ILE B 1 19 ? 6.844 -32.5 -14.047 1 26.91 19 ILE B C 1
ATOM 2996 O O . ILE B 1 19 ? 7.785 -31.766 -13.734 1 26.91 19 ILE B O 1
ATOM 3000 N N . SER B 1 20 ? 6.363 -33.25 -12.953 1 27.73 20 SER B N 1
ATOM 3001 C CA . SER B 1 20 ? 7.359 -34.125 -12.344 1 27.73 20 SER B CA 1
ATOM 3002 C C . SER B 1 20 ? 8.195 -34.844 -13.398 1 27.73 20 SER B C 1
ATOM 3004 O O . SER B 1 20 ? 7.672 -35.625 -14.18 1 27.73 20 SER B O 1
ATOM 3006 N N . ALA B 1 21 ? 9.18 -34.156 -13.812 1 28.98 21 ALA B N 1
ATOM 3007 C CA . ALA B 1 21 ? 10.148 -34.875 -14.625 1 28.98 21 ALA B CA 1
ATOM 3008 C C . ALA B 1 21 ? 10.586 -36.156 -13.93 1 28.98 21 ALA B C 1
ATOM 3010 O O . ALA B 1 21 ? 11.508 -36.156 -13.102 1 28.98 21 ALA B O 1
ATOM 3011 N N . ASP B 1 22 ? 9.758 -36.969 -13.312 1 28.69 22 ASP B N 1
ATOM 3012 C CA . ASP B 1 22 ? 10.344 -38.281 -13.109 1 28.69 22 ASP B CA 1
ATOM 3013 C C . ASP B 1 22 ? 10.758 -38.906 -14.438 1 28.69 22 ASP B C 1
ATOM 3015 O O . ASP B 1 22 ? 10.211 -39.938 -14.844 1 28.69 22 ASP B O 1
ATOM 3019 N N . ILE B 1 23 ? 10.953 -38.188 -15.508 1 31 23 ILE B N 1
ATOM 3020 C CA . ILE B 1 23 ? 11.516 -39.125 -16.5 1 31 23 ILE B CA 1
ATOM 3021 C C . ILE B 1 23 ? 12.812 -39.719 -15.961 1 31 23 ILE B C 1
ATOM 3023 O O . ILE B 1 23 ? 13.766 -38.969 -15.664 1 31 23 ILE B O 1
ATOM 3027 N N . SER B 1 24 ? 12.711 -40.844 -15.336 1 28.44 24 SER B N 1
ATOM 3028 C CA . SER B 1 24 ? 13.859 -41.75 -15.242 1 28.44 24 SER B CA 1
ATOM 3029 C C . SER B 1 24 ? 14.719 -41.688 -16.5 1 28.44 24 SER B C 1
ATOM 3031 O O . SER B 1 24 ? 14.422 -42.312 -17.516 1 28.44 24 SER B O 1
ATOM 3033 N N . LEU B 1 25 ? 15.109 -40.5 -16.969 1 31.56 25 LEU B N 1
ATOM 3034 C CA . LEU B 1 25 ? 16.047 -40.719 -18.062 1 31.56 25 LEU B CA 1
ATOM 3035 C C . LEU B 1 25 ? 17.156 -41.688 -17.641 1 31.56 25 LEU B C 1
ATOM 3037 O O . LEU B 1 25 ? 17.578 -41.656 -16.469 1 31.56 25 LEU B O 1
ATOM 3041 N N . PRO B 1 26 ? 17.469 -42.656 -18.453 1 29.2 26 PRO B N 1
ATOM 3042 C CA . PRO B 1 26 ? 18.531 -43.625 -18.203 1 29.2 26 PRO B CA 1
ATOM 3043 C C . PRO B 1 26 ? 19.812 -42.969 -17.703 1 29.2 26 PRO B C 1
ATOM 3045 O O . PRO B 1 26 ? 20.016 -41.781 -17.906 1 29.2 26 PRO B O 1
ATOM 3048 N N . GLU B 1 27 ? 20.812 -43.625 -16.859 1 32.22 27 GLU B N 1
ATOM 3049 C CA . GLU B 1 27 ? 22.125 -43.469 -16.219 1 32.22 27 GLU B CA 1
ATOM 3050 C C . GLU B 1 27 ? 23.078 -42.688 -17.125 1 32.22 27 GLU B C 1
ATOM 3052 O O . GLU B 1 27 ? 24.156 -42.281 -16.688 1 32.22 27 GLU B O 1
ATOM 3057 N N . THR B 1 28 ? 23.172 -42.938 -18.422 1 30.66 28 THR B N 1
ATOM 3058 C CA . THR B 1 28 ? 24.406 -42.656 -19.141 1 30.66 28 THR B CA 1
ATOM 3059 C C . THR B 1 28 ? 24.75 -41.188 -19.109 1 30.66 28 THR B C 1
ATOM 3061 O O . THR B 1 28 ? 25.891 -40.812 -18.844 1 30.66 28 THR B O 1
ATOM 3064 N N . ASN B 1 29 ? 24.469 -40.312 -20.266 1 31.42 29 ASN B N 1
ATOM 3065 C CA . ASN B 1 29 ? 25.203 -39.062 -20.531 1 31.42 29 ASN B CA 1
ATOM 3066 C C . ASN B 1 29 ? 24.828 -37.969 -19.562 1 31.42 29 ASN B C 1
ATOM 3068 O O . ASN B 1 29 ? 23.734 -37.406 -19.641 1 31.42 29 ASN B O 1
ATOM 3072 N N . ASN B 1 30 ? 25.328 -37.844 -18.344 1 33.44 30 ASN B N 1
ATOM 3073 C CA . ASN B 1 30 ? 25.359 -37.125 -17.078 1 33.44 30 ASN B CA 1
ATOM 3074 C C . ASN B 1 30 ? 25.312 -35.625 -17.297 1 33.44 30 ASN B C 1
ATOM 3076 O O . ASN B 1 30 ? 24.75 -34.875 -16.484 1 33.44 30 ASN B O 1
ATOM 3080 N N . GLU B 1 31 ? 26.281 -35.062 -18.031 1 37.09 31 GLU B N 1
ATOM 3081 C CA . GLU B 1 31 ? 26.531 -33.656 -18.328 1 37.09 31 GLU B CA 1
ATOM 3082 C C . GLU B 1 31 ? 25.328 -33.031 -19.031 1 37.09 31 GLU B C 1
ATOM 3084 O O . GLU B 1 31 ? 25.016 -31.859 -18.797 1 37.09 31 GLU B O 1
ATOM 3089 N N . ILE B 1 32 ? 24.859 -33.594 -20.141 1 36.78 32 ILE B N 1
ATOM 3090 C CA . ILE B 1 32 ? 23.75 -33.125 -20.953 1 36.78 32 ILE B CA 1
ATOM 3091 C C . ILE B 1 32 ? 22.484 -33 -20.094 1 36.78 32 ILE B C 1
ATOM 3093 O O . ILE B 1 32 ? 21.672 -32.094 -20.297 1 36.78 32 ILE B O 1
ATOM 3097 N N . ASN B 1 33 ? 22.281 -33.938 -19.141 1 36.06 33 ASN B N 1
ATOM 3098 C CA . ASN B 1 33 ? 21.125 -34.031 -18.25 1 36.06 33 ASN B CA 1
ATOM 3099 C C . ASN B 1 33 ? 21.094 -32.906 -17.234 1 36.06 33 ASN B C 1
ATOM 3101 O O . ASN B 1 33 ? 20.031 -32.469 -16.797 1 36.06 33 ASN B O 1
ATOM 3105 N N . SER B 1 34 ? 22.281 -32.656 -16.734 1 39.06 34 SER B N 1
ATOM 3106 C CA . SER B 1 34 ? 22.344 -31.547 -15.812 1 39.06 34 SER B CA 1
ATOM 3107 C C . SER B 1 34 ? 21.906 -30.25 -16.484 1 39.06 34 SER B C 1
ATOM 3109 O O . SER B 1 34 ? 21.344 -29.375 -15.828 1 39.06 34 SER B O 1
ATOM 3111 N N . THR B 1 35 ? 22.453 -30 -17.656 1 41.78 35 THR B N 1
ATOM 3112 C CA . THR B 1 35 ? 22.047 -28.828 -18.422 1 41.78 35 THR B CA 1
ATOM 3113 C C . THR B 1 35 ? 20.562 -28.859 -18.734 1 41.78 35 THR B C 1
ATOM 3115 O O . THR B 1 35 ? 19.891 -27.828 -18.75 1 41.78 35 THR B O 1
ATOM 3118 N N . LEU B 1 36 ? 20.078 -29.984 -19.203 1 42.84 36 LEU B N 1
ATOM 3119 C CA . LEU B 1 36 ? 18.672 -30.141 -19.516 1 42.84 36 LEU B CA 1
ATOM 3120 C C . LEU B 1 36 ? 17.812 -30 -18.25 1 42.84 36 LEU B C 1
ATOM 3122 O O . LEU B 1 36 ? 16.703 -29.453 -18.312 1 42.84 36 LEU B O 1
ATOM 3126 N N . LEU B 1 37 ? 18.297 -30.641 -17.234 1 43.53 37 LEU B N 1
ATOM 3127 C CA . LEU B 1 37 ? 17.594 -30.547 -15.961 1 43.53 37 LEU B CA 1
ATOM 3128 C C . LEU B 1 37 ? 17.562 -29.109 -15.445 1 43.53 37 LEU B C 1
ATOM 3130 O O . LEU B 1 37 ? 16.562 -28.688 -14.867 1 43.53 37 LEU B O 1
ATOM 3134 N N . CYS B 1 38 ? 18.75 -28.547 -15.508 1 50.28 38 CYS B N 1
ATOM 3135 C CA . CYS B 1 38 ? 18.797 -27.141 -15.125 1 50.28 38 CYS B CA 1
ATOM 3136 C C . CYS B 1 38 ? 17.812 -26.312 -15.945 1 50.28 38 CYS B C 1
ATOM 31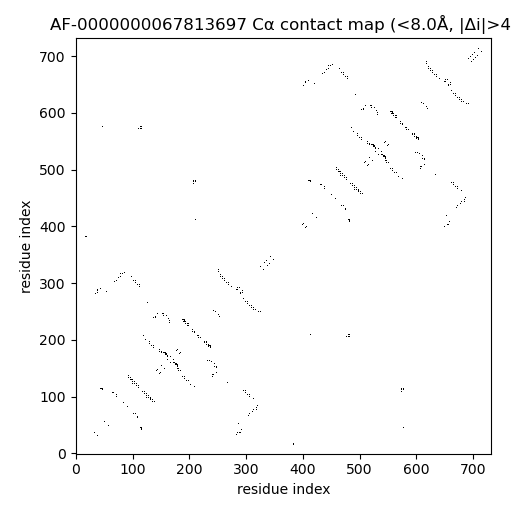38 O O . CYS B 1 38 ? 17.188 -25.391 -15.43 1 50.28 38 CYS B O 1
ATOM 3140 N N . HIS B 1 39 ? 18 -26.578 -17.281 1 46.62 39 HIS B N 1
ATOM 3141 C CA . HIS B 1 39 ? 17.125 -25.797 -18.156 1 46.62 39 HIS B CA 1
ATOM 3142 C C . HIS B 1 39 ? 15.664 -26.203 -17.969 1 46.62 39 HIS B C 1
ATOM 3144 O O . HIS B 1 39 ? 14.758 -25.453 -18.359 1 46.62 39 HIS B O 1
ATOM 3150 N N . SER B 1 40 ? 15.617 -27.484 -17.812 1 43.09 40 SER B N 1
ATOM 3151 C CA . SER B 1 40 ? 14.219 -27.875 -17.641 1 43.09 40 SER B CA 1
ATOM 3152 C C . SER B 1 40 ? 13.625 -27.281 -16.375 1 43.09 40 SER B C 1
ATOM 3154 O O . SER B 1 40 ? 12.422 -27.391 -16.125 1 43.09 40 SER B O 1
ATOM 3156 N N . TYR B 1 41 ? 14.625 -27.125 -15.328 1 48.44 41 TYR B N 1
ATOM 3157 C CA . TYR B 1 41 ? 14.016 -26.578 -14.117 1 48.44 41 TYR B CA 1
ATOM 3158 C C . TYR B 1 41 ? 13.484 -25.172 -14.359 1 48.44 41 TYR B C 1
ATOM 3160 O O . TYR B 1 41 ? 14.117 -24.375 -15.055 1 48.44 41 TYR B O 1
ATOM 3168 N N . ASP B 1 42 ? 12.211 -25.062 -13.867 1 60.69 42 ASP B N 1
ATOM 3169 C CA . ASP B 1 42 ? 11.125 -24.109 -14 1 60.69 42 ASP B CA 1
ATOM 3170 C C . ASP B 1 42 ? 11.555 -22.719 -13.547 1 60.69 42 ASP B C 1
ATOM 3172 O O . ASP B 1 42 ? 12.383 -22.578 -12.641 1 60.69 42 ASP B O 1
ATOM 3176 N N . GLN B 1 43 ? 11.812 -21.828 -14.492 1 65.25 43 GLN B N 1
ATOM 3177 C CA . GLN B 1 43 ? 11.945 -20.406 -14.234 1 65.25 43 GLN B CA 1
ATOM 3178 C C . GLN B 1 43 ? 11.234 -20.016 -12.945 1 65.25 43 GLN B C 1
ATOM 3180 O O . GLN B 1 43 ? 11.508 -18.953 -12.383 1 65.25 43 GLN B O 1
ATOM 3185 N N . ASP B 1 44 ? 10.594 -21.047 -12.398 1 72.25 44 ASP B N 1
ATOM 3186 C CA . ASP B 1 44 ? 9.836 -20.781 -11.172 1 72.25 44 ASP B CA 1
ATOM 3187 C C . ASP B 1 44 ? 9.789 -22.031 -10.289 1 72.25 44 ASP B C 1
ATOM 3189 O O . ASP B 1 44 ? 8.727 -22.641 -10.117 1 72.25 44 ASP B O 1
ATOM 3193 N N . PRO B 1 45 ? 11 -22.281 -9.672 1 78.31 45 PRO B N 1
ATOM 3194 C CA . PRO B 1 45 ? 11.047 -23.5 -8.867 1 78.31 45 PRO B CA 1
ATOM 3195 C C . PRO B 1 45 ? 10.281 -23.391 -7.555 1 78.31 45 PRO B C 1
ATOM 3197 O O . PRO B 1 45 ? 10.148 -22.297 -7.008 1 78.31 45 PRO B O 1
ATOM 3200 N N . ASP B 1 46 ? 9.797 -24.562 -7.098 1 81.88 46 ASP B N 1
ATOM 3201 C CA . ASP B 1 46 ? 9.172 -24.609 -5.777 1 81.88 46 ASP B CA 1
ATOM 3202 C C . ASP B 1 46 ? 10.219 -24.594 -4.672 1 81.88 46 ASP B C 1
ATOM 3204 O O . ASP B 1 46 ? 11.406 -24.828 -4.93 1 81.88 46 ASP B O 1
ATOM 3208 N N . PHE B 1 47 ? 9.797 -24.391 -3.48 1 85.38 47 PHE B N 1
ATOM 3209 C CA . PHE B 1 47 ? 10.695 -24.219 -2.342 1 85.38 47 PHE B CA 1
ATOM 3210 C C . PHE B 1 47 ? 11.492 -25.484 -2.082 1 85.38 47 PHE B C 1
ATOM 3212 O O . PHE B 1 47 ? 12.688 -25.422 -1.813 1 85.38 47 PHE B O 1
ATOM 3219 N N . GLU B 1 48 ? 10.875 -26.609 -2.178 1 81.25 48 GLU B N 1
ATOM 3220 C CA . GLU B 1 48 ? 11.539 -27.875 -1.86 1 81.25 48 GLU B CA 1
ATOM 3221 C C . GLU B 1 48 ? 12.648 -28.172 -2.859 1 81.25 48 GLU B C 1
ATOM 3223 O O . GLU B 1 48 ? 13.758 -28.547 -2.467 1 81.25 48 GLU B O 1
ATOM 3228 N N . THR B 1 49 ? 12.273 -28 -4.109 1 80.75 49 THR B N 1
ATOM 3229 C CA . THR B 1 49 ? 13.273 -28.25 -5.148 1 80.75 49 THR B CA 1
ATOM 3230 C C . THR B 1 49 ? 14.406 -27.25 -5.059 1 80.75 49 THR B C 1
ATOM 3232 O O . THR B 1 49 ? 15.578 -27.594 -5.246 1 80.75 49 THR B O 1
ATOM 3235 N N . TYR B 1 50 ? 14.039 -26.047 -4.789 1 85.88 50 TYR B N 1
ATOM 3236 C CA . TYR B 1 50 ? 15.008 -24.969 -4.633 1 85.88 50 TYR B CA 1
ATOM 3237 C C . TYR B 1 50 ? 15.922 -25.219 -3.445 1 85.88 50 TYR B C 1
ATOM 3239 O O . TYR B 1 50 ? 17.141 -25.078 -3.551 1 85.88 50 TYR B O 1
ATOM 3247 N N . PHE B 1 51 ? 15.352 -25.656 -2.336 1 85.81 51 PHE B N 1
ATOM 3248 C CA . PHE B 1 51 ? 16.109 -25.938 -1.125 1 85.81 51 PHE B CA 1
ATOM 3249 C C . PHE B 1 51 ? 17.047 -27.125 -1.338 1 85.81 51 PHE B C 1
ATOM 3251 O O . PHE B 1 51 ? 18.188 -27.109 -0.872 1 85.81 51 PHE B O 1
ATOM 3258 N N . ALA B 1 52 ? 16.531 -28.078 -2.062 1 82 52 ALA B N 1
ATOM 3259 C CA . ALA B 1 52 ? 17.344 -29.25 -2.354 1 82 52 ALA B CA 1
ATOM 3260 C C . ALA B 1 52 ? 18.5 -28.906 -3.277 1 82 52 ALA B C 1
ATOM 3262 O O . ALA B 1 52 ? 19.594 -29.5 -3.176 1 82 52 ALA B O 1
ATOM 3263 N N . ALA B 1 53 ? 18.234 -28 -4.148 1 81.31 53 ALA B N 1
ATOM 3264 C CA . ALA B 1 53 ? 19.281 -27.594 -5.086 1 81.31 53 ALA B CA 1
ATOM 3265 C C . ALA B 1 53 ? 20.375 -26.828 -4.371 1 81.31 53 ALA B C 1
ATOM 3267 O O . ALA B 1 53 ? 21.562 -26.938 -4.723 1 81.31 53 ALA B O 1
ATOM 3268 N N . LEU B 1 54 ? 20.047 -26.047 -3.402 1 85.81 54 LEU B N 1
ATOM 3269 C CA . LEU B 1 54 ? 21 -25.234 -2.684 1 85.81 54 LEU B CA 1
ATOM 3270 C C . LEU B 1 54 ? 21.703 -26.031 -1.59 1 85.81 54 LEU B C 1
ATOM 3272 O O . LEU B 1 54 ? 22.812 -25.688 -1.177 1 85.81 54 LEU B O 1
ATOM 3276 N N . GLN B 1 55 ? 21.047 -27.062 -1.13 1 83.06 55 GLN B N 1
ATOM 3277 C CA . GLN B 1 55 ? 21.578 -27.953 -0.1 1 83.06 55 GLN B CA 1
ATOM 3278 C C . GLN B 1 55 ? 22.016 -27.172 1.133 1 83.06 55 GLN B C 1
ATOM 3280 O O . GLN B 1 55 ? 21.219 -26.422 1.715 1 83.06 55 GLN B O 1
ATOM 3285 N N . THR B 1 56 ? 23.312 -27.391 1.534 1 79.69 56 THR B N 1
ATOM 3286 C CA . THR B 1 56 ? 23.812 -26.781 2.766 1 79.69 56 THR B CA 1
ATOM 3287 C C . THR B 1 56 ? 23.953 -25.266 2.604 1 79.69 56 THR B C 1
ATOM 3289 O O . THR B 1 56 ? 23.844 -24.516 3.58 1 79.69 56 THR B O 1
ATOM 3292 N N . TYR B 1 57 ? 24.062 -24.812 1.434 1 86.19 57 TYR B N 1
ATOM 3293 C CA . TYR B 1 57 ? 24.266 -23.391 1.2 1 86.19 57 TYR B CA 1
ATOM 3294 C C . TYR B 1 57 ? 22.969 -22.609 1.477 1 86.19 57 TYR B C 1
ATOM 3296 O O . TYR B 1 57 ? 23.016 -21.406 1.737 1 86.19 57 TYR B O 1
ATOM 3304 N N . ALA B 1 58 ? 21.875 -23.312 1.455 1 88.69 58 ALA B N 1
ATOM 3305 C CA . ALA B 1 58 ? 20.594 -22.672 1.679 1 88.69 58 ALA B CA 1
ATOM 3306 C C . ALA B 1 58 ? 20.5 -22.094 3.09 1 88.69 58 ALA B C 1
ATOM 3308 O O . ALA B 1 58 ? 20.172 -20.922 3.27 1 88.69 58 ALA B O 1
ATOM 3309 N N . TRP B 1 59 ? 20.906 -22.844 4.066 1 90.69 59 TRP B N 1
ATOM 3310 C CA . TRP B 1 59 ? 20.797 -22.422 5.457 1 90.69 59 TRP B CA 1
ATOM 3311 C C . TRP B 1 59 ? 21.75 -21.25 5.738 1 90.69 59 TRP B C 1
ATOM 3313 O O . TRP B 1 59 ? 21.406 -20.344 6.488 1 90.69 59 TRP B O 1
ATOM 3323 N N . VAL B 1 60 ? 22.859 -21.281 5.176 1 91.69 60 VAL B N 1
ATOM 3324 C CA . VAL B 1 60 ? 23.828 -20.219 5.379 1 91.69 60 VAL B CA 1
ATOM 3325 C C . VAL B 1 60 ? 23.328 -18.922 4.754 1 91.69 60 VAL B C 1
ATOM 3327 O O . VAL B 1 60 ? 23.359 -17.859 5.387 1 91.69 60 VAL B O 1
ATOM 3330 N N . ILE B 1 61 ? 22.812 -19.031 3.572 1 93.19 61 ILE B N 1
ATOM 3331 C CA . ILE B 1 61 ? 22.328 -17.859 2.854 1 93.19 61 ILE B CA 1
ATOM 3332 C C . ILE B 1 61 ? 21.125 -17.266 3.578 1 93.19 61 ILE B C 1
ATOM 3334 O O . ILE B 1 61 ? 21.031 -16.062 3.764 1 93.19 61 ILE B O 1
ATOM 3338 N N . PHE B 1 62 ? 20.203 -18.172 4.035 1 95 62 PHE B N 1
ATOM 3339 C CA . PHE B 1 62 ? 19 -17.734 4.727 1 95 62 PHE B CA 1
ATOM 3340 C C . PHE B 1 62 ? 19.344 -17.094 6.066 1 95 62 PHE B C 1
ATOM 3342 O O . PHE B 1 62 ? 18.812 -16.031 6.418 1 95 62 PHE B O 1
ATOM 3349 N N . ALA B 1 63 ? 20.266 -17.672 6.766 1 94.56 63 ALA B N 1
ATOM 3350 C CA . ALA B 1 63 ? 20.672 -17.156 8.07 1 94.56 63 ALA B CA 1
ATOM 3351 C C . ALA B 1 63 ? 21.391 -15.82 7.934 1 94.56 63 ALA B C 1
ATOM 3353 O O . ALA B 1 63 ? 21.109 -14.875 8.68 1 94.56 63 ALA B O 1
ATOM 3354 N N . CYS B 1 64 ? 22.281 -15.766 7.039 1 94.75 64 CYS B N 1
ATOM 3355 C CA . CYS B 1 64 ? 22.984 -14.516 6.789 1 94.75 64 CYS B CA 1
ATOM 3356 C C . CYS B 1 64 ? 22.016 -13.414 6.383 1 94.75 64 CYS B C 1
ATOM 3358 O O . CYS B 1 64 ? 22.125 -12.273 6.832 1 94.75 64 CYS B O 1
ATOM 3360 N N . GLY B 1 65 ? 21.109 -13.773 5.488 1 96.69 65 GLY B N 1
ATOM 3361 C CA . GLY B 1 65 ? 20.094 -12.812 5.09 1 96.69 65 GLY B CA 1
ATOM 3362 C C . GLY B 1 65 ? 19.25 -12.312 6.254 1 96.69 65 GLY B C 1
ATOM 3363 O O . GLY B 1 65 ? 18.969 -11.117 6.348 1 96.69 65 GLY B O 1
ATOM 3364 N N . LEU B 1 66 ? 18.922 -13.219 7.09 1 97.06 66 LEU B N 1
ATOM 3365 C CA . LEU B 1 66 ? 18.125 -12.859 8.25 1 97.06 66 LEU B CA 1
ATOM 3366 C C . LEU B 1 66 ? 18.906 -11.945 9.188 1 97.06 66 LEU B C 1
ATOM 3368 O O . LEU B 1 66 ? 18.359 -10.984 9.727 1 97.06 66 LEU B O 1
ATOM 3372 N N . VAL B 1 67 ? 20.109 -12.242 9.406 1 97.12 67 VAL B N 1
ATOM 3373 C CA . VAL B 1 67 ? 20.969 -11.43 10.273 1 97.12 67 VAL B CA 1
ATOM 3374 C C . VAL B 1 67 ? 21.078 -10.016 9.695 1 97.12 67 VAL B C 1
ATOM 3376 O O . VAL B 1 67 ? 20.953 -9.031 10.43 1 97.12 67 VAL B O 1
ATOM 3379 N N . VAL B 1 68 ? 21.297 -9.945 8.398 1 97.5 68 VAL B N 1
ATOM 3380 C CA . VAL B 1 68 ? 21.422 -8.648 7.746 1 97.5 68 VAL B CA 1
ATOM 3381 C C . VAL B 1 68 ? 20.125 -7.867 7.91 1 97.5 68 VAL B C 1
ATOM 3383 O O . VAL B 1 68 ? 20.141 -6.672 8.211 1 97.5 68 VAL B O 1
ATOM 3386 N N . LEU B 1 69 ? 19 -8.531 7.719 1 97.88 69 LEU B N 1
ATOM 3387 C CA . LEU B 1 69 ? 17.703 -7.883 7.887 1 97.88 69 LEU B CA 1
ATOM 3388 C C . LEU B 1 69 ? 17.531 -7.379 9.312 1 97.88 69 LEU B C 1
ATOM 3390 O O . LEU B 1 69 ? 17.062 -6.258 9.531 1 97.88 69 LEU B O 1
ATOM 3394 N N . LEU B 1 70 ? 17.906 -8.164 10.273 1 97.88 70 LEU B N 1
ATOM 3395 C CA . LEU B 1 70 ? 17.781 -7.77 11.672 1 97.88 70 LEU B CA 1
ATOM 3396 C C . LEU B 1 70 ? 18.656 -6.559 11.977 1 97.88 70 LEU B C 1
ATOM 3398 O O . LEU B 1 70 ? 18.266 -5.672 12.734 1 97.88 70 LEU B O 1
ATOM 3402 N N . ILE B 1 71 ? 19.812 -6.531 11.422 1 97.75 71 ILE B N 1
ATOM 3403 C CA . ILE B 1 71 ? 20.703 -5.387 11.602 1 97.75 71 ILE B CA 1
ATOM 3404 C C . ILE B 1 71 ? 20.062 -4.137 11 1 97.75 71 ILE B C 1
ATOM 3406 O O . ILE B 1 71 ? 20.094 -3.064 11.609 1 97.75 71 ILE B O 1
ATOM 3410 N N . ILE B 1 72 ? 19.469 -4.266 9.844 1 98.12 72 ILE B N 1
ATOM 3411 C CA . ILE B 1 72 ? 18.828 -3.135 9.18 1 98.12 72 ILE B CA 1
ATOM 3412 C C . ILE B 1 72 ? 17.641 -2.656 10.008 1 98.12 72 ILE B C 1
ATOM 3414 O O . ILE B 1 72 ? 17.406 -1.451 10.141 1 98.12 72 ILE B O 1
ATOM 3418 N N . CYS B 1 73 ? 16.891 -3.609 10.539 1 97.31 73 CYS B N 1
ATOM 3419 C CA . CYS B 1 73 ? 15.766 -3.246 11.406 1 97.31 73 CYS B CA 1
ATOM 3420 C C . CYS B 1 73 ? 16.266 -2.516 12.648 1 97.31 73 CYS B C 1
ATOM 3422 O O . CYS B 1 73 ? 15.664 -1.528 13.07 1 97.31 73 CYS B O 1
ATOM 3424 N N . ALA B 1 74 ? 17.328 -2.973 13.219 1 96.94 74 ALA B N 1
ATOM 3425 C CA . ALA B 1 74 ? 17.922 -2.301 14.375 1 96.94 74 ALA B CA 1
ATOM 3426 C C . ALA B 1 74 ? 18.391 -0.895 14.016 1 96.94 74 ALA B C 1
ATOM 3428 O O . ALA B 1 74 ? 18.172 0.054 14.766 1 96.94 74 ALA B O 1
ATOM 3429 N N . LEU B 1 75 ? 19.016 -0.785 12.93 1 96.94 75 LEU B N 1
ATOM 3430 C CA . LEU B 1 75 ? 19.484 0.523 12.477 1 96.94 75 LEU B CA 1
ATOM 3431 C C . LEU B 1 75 ? 18.297 1.462 12.242 1 96.94 75 LEU B C 1
ATOM 3433 O O . LEU B 1 75 ? 18.406 2.666 12.492 1 96.94 75 LEU B O 1
ATOM 3437 N N . TYR B 1 76 ? 17.203 0.948 11.734 1 96.81 76 TYR B N 1
ATOM 3438 C CA . TYR B 1 76 ? 15.992 1.736 11.539 1 96.81 76 TYR B CA 1
ATOM 3439 C C . TYR B 1 76 ? 15.516 2.34 12.852 1 96.81 76 TYR B C 1
ATOM 3441 O O . TYR B 1 76 ? 15.234 3.539 12.93 1 96.81 76 TYR B O 1
ATOM 3449 N N . ILE B 1 77 ? 15.5 1.499 13.852 1 95.06 77 ILE B N 1
ATOM 3450 C CA . ILE B 1 77 ? 15.039 1.95 15.156 1 95.06 77 ILE B CA 1
ATOM 3451 C C . ILE B 1 77 ? 16 2.996 15.719 1 95.06 77 ILE B C 1
ATOM 3453 O O . ILE B 1 77 ? 15.57 4.027 16.234 1 95.06 77 ILE B O 1
ATOM 3457 N N . ILE B 1 78 ? 17.281 2.816 15.602 1 94.62 78 ILE B N 1
ATOM 3458 C CA . ILE B 1 78 ? 18.297 3.734 16.109 1 94.62 78 ILE B CA 1
ATOM 3459 C C . ILE B 1 78 ? 18.234 5.055 15.352 1 94.62 78 ILE B C 1
ATOM 3461 O O . ILE B 1 78 ? 18.312 6.129 15.953 1 94.62 78 ILE B O 1
ATOM 3465 N N . THR B 1 79 ? 18.062 4.961 14.086 1 94.62 79 THR B N 1
ATOM 3466 C CA . THR B 1 79 ? 18 6.168 13.266 1 94.62 79 THR B CA 1
ATOM 3467 C C . THR B 1 79 ? 16.719 6.953 13.586 1 94.62 79 THR B C 1
ATOM 3469 O O . THR B 1 79 ? 16.75 8.188 13.633 1 94.62 79 THR B O 1
ATOM 3472 N N . LEU B 1 80 ? 15.648 6.246 13.797 1 93.31 80 LEU B N 1
ATOM 3473 C CA . LEU B 1 80 ? 14.391 6.906 14.141 1 93.31 80 LEU B CA 1
ATOM 3474 C C . LEU B 1 80 ? 14.508 7.629 15.477 1 93.31 80 LEU B C 1
ATOM 3476 O O . LEU B 1 80 ? 14.008 8.742 15.633 1 93.31 80 LEU B O 1
ATOM 3480 N N . ARG B 1 81 ? 15.148 7.055 16.391 1 91.31 81 ARG B N 1
ATOM 3481 C CA . ARG B 1 81 ? 15.352 7.68 17.703 1 91.31 81 ARG B CA 1
ATOM 3482 C C . ARG B 1 81 ? 16.188 8.953 17.562 1 91.31 81 ARG B C 1
ATOM 3484 O O . ARG B 1 81 ? 15.906 9.953 18.234 1 91.31 81 ARG B O 1
ATOM 3491 N N . SER B 1 82 ? 17.078 8.883 16.766 1 89.94 82 SER B N 1
ATOM 3492 C CA . SER B 1 82 ? 17.922 10.055 16.547 1 89.94 82 SER B CA 1
ATOM 3493 C C . SER B 1 82 ? 17.156 11.141 15.781 1 89.94 82 SER B C 1
ATOM 3495 O O . SER B 1 82 ? 17.328 12.328 16.062 1 89.94 82 SER B O 1
ATOM 3497 N N . ALA B 1 83 ? 16.344 10.75 14.859 1 90.25 83 ALA B N 1
ATOM 3498 C CA . ALA B 1 83 ? 15.609 11.703 14.023 1 90.25 83 ALA B CA 1
ATOM 3499 C C . ALA B 1 83 ? 14.523 12.406 14.828 1 90.25 83 ALA B C 1
ATOM 3501 O O . ALA B 1 83 ? 14.148 13.539 14.516 1 90.25 83 ALA B O 1
ATOM 3502 N N . VAL B 1 84 ? 14 11.719 15.812 1 86.75 84 VAL B N 1
ATOM 3503 C CA . VAL B 1 84 ? 12.938 12.297 16.625 1 86.75 84 VAL B CA 1
ATOM 3504 C C . VAL B 1 84 ? 13.453 13.555 17.328 1 86.75 84 VAL B C 1
ATOM 3506 O O . VAL B 1 84 ? 12.695 14.492 17.578 1 86.75 84 VAL B O 1
ATOM 3509 N N . LYS B 1 85 ? 14.68 13.68 17.594 1 83.94 85 LYS B N 1
ATOM 3510 C CA . LYS B 1 85 ? 15.281 14.82 18.281 1 83.94 85 LYS B CA 1
ATOM 3511 C C . LYS B 1 85 ? 15.266 16.062 17.406 1 83.94 85 LYS B C 1
ATOM 3513 O O . LYS B 1 85 ? 15.078 17.172 17.891 1 83.94 85 LYS B O 1
ATOM 3518 N N . HIS B 1 86 ? 15.375 15.82 16.141 1 80.75 86 HIS B N 1
ATOM 3519 C CA . HIS B 1 86 ? 15.562 16.969 15.25 1 80.75 86 HIS B CA 1
ATOM 3520 C C . HIS B 1 86 ? 14.328 17.203 14.391 1 80.75 86 HIS B C 1
ATOM 3522 O O . HIS B 1 86 ? 14.109 18.312 13.906 1 80.75 86 HIS B O 1
ATOM 3528 N N . TRP B 1 87 ? 13.508 16.188 14.18 1 80.69 87 TRP B N 1
ATOM 3529 C CA . TRP B 1 87 ? 12.391 16.281 13.25 1 80.69 87 TRP B CA 1
ATOM 3530 C C . TRP B 1 87 ? 11.086 15.898 13.938 1 80.69 87 TRP B C 1
ATOM 3532 O O . TRP B 1 87 ? 10.258 15.18 13.367 1 80.69 87 TRP B O 1
ATOM 3542 N N . ARG B 1 88 ? 10.789 16.375 14.984 1 76.56 88 ARG B N 1
ATOM 3543 C CA . ARG B 1 88 ? 9.656 15.977 15.82 1 76.56 88 ARG B CA 1
ATOM 3544 C C . ARG B 1 88 ? 8.336 16.25 15.109 1 76.56 88 ARG B C 1
ATOM 3546 O O . ARG B 1 88 ? 7.418 15.43 15.141 1 76.56 88 ARG B O 1
ATOM 3553 N N . ASP B 1 89 ? 8.219 17.375 14.414 1 73.44 89 ASP B N 1
ATOM 3554 C CA . ASP B 1 89 ? 6.949 17.781 13.812 1 73.44 89 ASP B CA 1
ATOM 3555 C C . ASP B 1 89 ? 6.637 16.969 12.57 1 73.44 89 ASP B C 1
ATOM 3557 O O . ASP B 1 89 ? 5.48 16.844 12.164 1 73.44 89 ASP B O 1
ATOM 3561 N N . GLN B 1 90 ? 7.688 16.375 11.992 1 80.06 90 GLN B N 1
ATOM 3562 C CA . GLN B 1 90 ? 7.496 15.625 10.758 1 80.06 90 GLN B CA 1
ATOM 3563 C C . GLN B 1 90 ? 7.973 14.18 10.906 1 80.06 90 GLN B C 1
ATOM 3565 O O . GLN B 1 90 ? 8.375 13.555 9.922 1 80.06 90 GLN B O 1
ATOM 3570 N N . ILE B 1 91 ? 7.887 13.648 12.039 1 83.5 91 ILE B N 1
ATOM 3571 C CA . ILE B 1 91 ? 8.477 12.344 12.336 1 83.5 91 ILE B CA 1
ATOM 3572 C C . ILE B 1 91 ? 7.727 11.258 11.57 1 83.5 91 ILE B C 1
ATOM 3574 O O . ILE B 1 91 ? 8.32 10.25 11.172 1 83.5 91 ILE B O 1
ATOM 3578 N N . HIS B 1 92 ? 6.438 11.438 11.305 1 80.75 92 HIS B N 1
ATOM 3579 C CA . HIS B 1 92 ? 5.66 10.4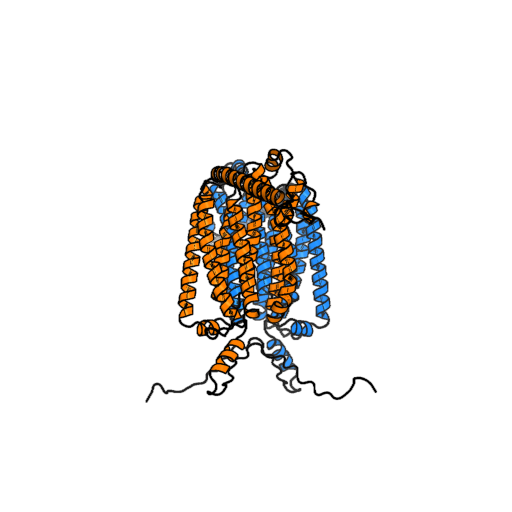3 10.594 1 80.75 92 HIS B CA 1
ATOM 3580 C C . HIS B 1 92 ? 6.141 10.273 9.156 1 80.75 92 HIS B C 1
ATOM 3582 O O . HIS B 1 92 ? 6.207 9.156 8.633 1 80.75 92 HIS B O 1
ATOM 3588 N N . HIS B 1 93 ? 6.465 11.344 8.547 1 87.94 93 HIS B N 1
ATOM 3589 C CA . HIS B 1 93 ? 6.973 11.289 7.184 1 87.94 93 HIS B CA 1
ATOM 3590 C C . HIS B 1 93 ? 8.375 10.688 7.141 1 87.94 93 HIS B C 1
ATOM 3592 O O . HIS B 1 93 ? 8.688 9.883 6.262 1 87.94 93 HIS B O 1
ATOM 3598 N N . VAL B 1 94 ? 9.164 11.062 8.133 1 91.25 94 VAL B N 1
ATOM 3599 C CA . VAL B 1 94 ? 10.531 10.57 8.188 1 91.25 94 VAL B CA 1
ATOM 3600 C C . VAL B 1 94 ? 10.531 9.07 8.469 1 91.25 94 VAL B C 1
ATOM 3602 O O . VAL B 1 94 ? 11.312 8.312 7.891 1 91.25 94 VAL B O 1
ATOM 3605 N N . ALA B 1 95 ? 9.617 8.68 9.289 1 92.12 95 ALA B N 1
ATOM 3606 C CA . ALA B 1 95 ? 9.516 7.258 9.625 1 92.12 95 ALA B CA 1
ATOM 3607 C C . ALA B 1 95 ? 9.18 6.426 8.391 1 92.12 95 ALA B C 1
ATOM 3609 O O . ALA B 1 95 ? 9.734 5.34 8.203 1 92.12 95 ALA B O 1
ATOM 3610 N N . VAL B 1 96 ? 8.32 6.898 7.57 1 92.12 96 VAL B N 1
ATOM 3611 C CA . VAL B 1 96 ? 7.93 6.18 6.359 1 92.12 96 VAL B CA 1
ATOM 3612 C C . VAL B 1 96 ? 9.102 6.145 5.383 1 92.12 96 VAL B C 1
ATOM 3614 O O . VAL B 1 96 ? 9.375 5.109 4.766 1 92.12 96 VAL B O 1
ATOM 3617 N N . VAL B 1 97 ? 9.812 7.203 5.305 1 95 97 VAL B N 1
ATOM 3618 C CA . VAL B 1 97 ? 10.945 7.285 4.383 1 95 97 VAL B CA 1
ATOM 3619 C C . VAL B 1 97 ? 12.039 6.312 4.82 1 95 97 VAL B C 1
ATOM 3621 O O . VAL B 1 97 ? 12.594 5.586 3.996 1 95 97 VAL B O 1
ATOM 3624 N N . LEU B 1 98 ? 12.266 6.262 6.078 1 95.88 98 LEU B N 1
ATOM 3625 C CA . LEU B 1 98 ? 13.328 5.406 6.594 1 95.88 98 LEU B CA 1
ATOM 3626 C C . LEU B 1 98 ? 12.906 3.939 6.562 1 95.88 98 LEU B C 1
ATOM 3628 O O . LEU B 1 98 ? 13.758 3.047 6.621 1 95.88 98 LEU B O 1
ATOM 3632 N N . SER B 1 99 ? 11.641 3.672 6.453 1 95.75 99 SER B N 1
ATOM 3633 C CA . SER B 1 99 ? 11.148 2.295 6.469 1 95.75 99 SER B CA 1
ATOM 3634 C C . SER B 1 99 ? 11.438 1.594 5.145 1 95.75 99 SER B C 1
ATOM 3636 O O . SER B 1 99 ? 11.273 0.377 5.031 1 95.75 99 SER B O 1
ATOM 3638 N N . ILE B 1 100 ? 11.898 2.312 4.145 1 96.38 100 ILE B N 1
ATOM 3639 C CA . ILE B 1 100 ? 12.18 1.724 2.838 1 96.38 100 ILE B CA 1
ATOM 3640 C C . ILE B 1 100 ? 13.289 0.683 2.965 1 96.38 100 ILE B C 1
ATOM 3642 O O . ILE B 1 100 ? 13.242 -0.362 2.311 1 96.38 100 ILE B O 1
ATOM 3646 N N . TYR B 1 101 ? 14.219 0.915 3.844 1 96.94 101 TYR B N 1
ATOM 3647 C CA . TYR B 1 101 ? 15.398 0.057 3.934 1 96.94 101 TYR B CA 1
ATOM 3648 C C . TYR B 1 101 ? 15.031 -1.321 4.469 1 96.94 101 TYR B C 1
ATOM 3650 O O . TYR B 1 101 ? 15.289 -2.338 3.822 1 96.94 101 TYR B O 1
ATOM 3658 N N . PRO B 1 102 ? 14.336 -1.36 5.559 1 96.94 102 PRO B N 1
ATOM 3659 C CA . PRO B 1 102 ? 13.945 -2.693 6.02 1 96.94 102 PRO B CA 1
ATOM 3660 C C . PRO B 1 102 ? 12.906 -3.352 5.109 1 96.94 102 PRO B C 1
ATOM 3662 O O . PRO B 1 102 ? 12.898 -4.574 4.961 1 96.94 102 PRO B O 1
ATOM 3665 N N . ILE B 1 103 ? 12.023 -2.637 4.516 1 96.94 103 ILE B N 1
ATOM 3666 C CA . ILE B 1 103 ? 11 -3.211 3.658 1 96.94 103 ILE B CA 1
ATOM 3667 C C . ILE B 1 103 ? 11.641 -3.809 2.41 1 96.94 103 ILE B C 1
ATOM 3669 O O . ILE B 1 103 ? 11.328 -4.941 2.025 1 96.94 103 ILE B O 1
ATOM 3673 N N . VAL B 1 104 ? 12.516 -3.061 1.789 1 97 104 VAL B N 1
ATOM 3674 C CA . VAL B 1 104 ? 13.188 -3.549 0.591 1 97 104 VAL B CA 1
ATOM 3675 C C . VAL B 1 104 ? 14.062 -4.75 0.941 1 97 104 VAL B C 1
ATOM 3677 O O . VAL B 1 104 ? 14.102 -5.734 0.201 1 97 104 VAL B O 1
ATOM 3680 N N . ALA B 1 105 ? 14.711 -4.684 2.041 1 97.62 105 ALA B N 1
ATOM 3681 C CA . ALA B 1 105 ? 15.547 -5.801 2.475 1 97.62 105 ALA B CA 1
ATOM 3682 C C . ALA B 1 105 ? 14.695 -7.035 2.777 1 97.62 105 ALA B C 1
ATOM 3684 O O . ALA B 1 105 ? 15.07 -8.156 2.418 1 97.62 105 ALA B O 1
ATOM 3685 N N . ALA B 1 106 ? 13.625 -6.816 3.426 1 97 106 ALA B N 1
ATOM 3686 C CA . ALA B 1 106 ? 12.734 -7.934 3.723 1 97 106 ALA B CA 1
ATOM 3687 C C . ALA B 1 106 ? 12.188 -8.555 2.439 1 97 106 ALA B C 1
ATOM 3689 O O . ALA B 1 106 ? 12.094 -9.781 2.328 1 97 106 ALA B O 1
ATOM 3690 N N . SER B 1 107 ? 11.781 -7.734 1.518 1 96.75 107 SER B N 1
ATOM 3691 C CA . SER B 1 107 ? 11.305 -8.227 0.231 1 96.75 107 SER B CA 1
ATOM 3692 C C . SER B 1 107 ? 12.383 -9.023 -0.494 1 96.75 107 SER B C 1
ATOM 3694 O O . SER B 1 107 ? 12.102 -10.07 -1.082 1 96.75 107 SER B O 1
ATOM 3696 N N . ALA B 1 108 ? 13.594 -8.516 -0.42 1 96.25 108 ALA B N 1
ATOM 3697 C CA . ALA B 1 108 ? 14.703 -9.227 -1.047 1 96.25 108 ALA B CA 1
ATOM 3698 C C . ALA B 1 108 ? 14.938 -10.578 -0.379 1 96.25 108 ALA B C 1
ATOM 3700 O O . ALA B 1 108 ? 15.195 -11.578 -1.057 1 96.25 108 ALA B O 1
ATOM 3701 N N . LEU B 1 109 ? 14.828 -10.594 0.86 1 96.75 109 LEU B N 1
ATOM 3702 C CA . LEU B 1 109 ? 15 -11.852 1.579 1 96.75 109 LEU B CA 1
ATOM 3703 C C . LEU B 1 109 ? 13.922 -12.852 1.193 1 96.75 109 LEU B C 1
ATOM 3705 O O . LEU B 1 109 ? 14.211 -14.039 1.005 1 96.75 109 LEU B O 1
ATOM 3709 N N . VAL B 1 110 ? 12.727 -12.391 1.075 1 95.44 110 VAL B N 1
ATOM 3710 C CA . VAL B 1 110 ? 11.633 -13.266 0.681 1 95.44 110 VAL B CA 1
ATOM 3711 C C . VAL B 1 110 ? 11.891 -13.82 -0.717 1 95.44 110 VAL B C 1
ATOM 3713 O O . VAL B 1 110 ? 11.625 -15 -0.983 1 95.44 110 VAL B O 1
ATOM 3716 N N . MET B 1 111 ? 12.43 -12.992 -1.571 1 93.56 111 MET B N 1
ATOM 3717 C CA . MET B 1 111 ? 12.734 -13.438 -2.926 1 93.56 111 MET B CA 1
ATOM 3718 C C . MET B 1 111 ? 13.859 -14.469 -2.918 1 93.56 111 MET B C 1
ATOM 3720 O O . MET B 1 111 ? 13.914 -15.344 -3.779 1 93.56 111 MET B O 1
ATOM 3724 N N . ILE B 1 112 ? 14.742 -14.344 -1.968 1 93.38 112 ILE B N 1
ATOM 3725 C CA . ILE B 1 112 ? 15.844 -15.289 -1.833 1 93.38 112 ILE B CA 1
ATOM 3726 C C . ILE B 1 112 ? 15.312 -16.625 -1.33 1 93.38 112 ILE B C 1
ATOM 3728 O O . ILE B 1 112 ? 15.719 -17.688 -1.812 1 93.38 112 ILE B O 1
ATOM 3732 N N . VAL B 1 113 ? 14.383 -16.578 -0.408 1 93.06 113 VAL B N 1
ATOM 3733 C CA . VAL B 1 113 ? 13.906 -17.797 0.247 1 93.06 113 VAL B CA 1
ATOM 3734 C C . VAL B 1 113 ? 12.852 -18.469 -0.626 1 93.06 113 VAL B C 1
ATOM 3736 O O . VAL B 1 113 ? 12.844 -19.703 -0.77 1 93.06 113 VAL B O 1
ATOM 3739 N N . VAL B 1 114 ? 11.953 -17.688 -1.179 1 92.44 114 VAL B N 1
ATOM 3740 C CA . VAL B 1 114 ? 10.867 -18.203 -2.002 1 92.44 114 VAL B CA 1
ATOM 3741 C C . VAL B 1 114 ? 10.914 -17.562 -3.385 1 92.44 114 VAL B C 1
ATOM 3743 O O . VAL B 1 114 ? 10.25 -16.547 -3.623 1 92.44 114 VAL B O 1
ATOM 3746 N N . PRO B 1 115 ? 11.57 -18.203 -4.273 1 88.75 115 PRO B N 1
ATOM 3747 C CA . PRO B 1 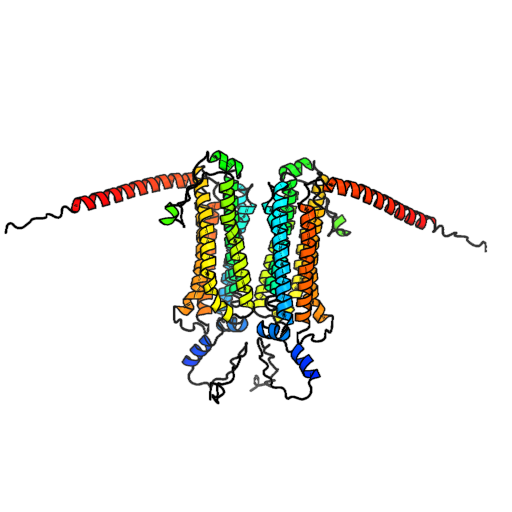115 ? 11.719 -17.609 -5.605 1 88.75 115 PRO B CA 1
ATOM 3748 C C . PRO B 1 115 ? 10.383 -17.422 -6.32 1 88.75 115 PRO B C 1
ATOM 3750 O O . PRO B 1 115 ? 10.242 -16.516 -7.145 1 88.75 115 PRO B O 1
ATOM 3753 N N . ARG B 1 116 ? 9.375 -18.141 -6.016 1 88.75 116 ARG B N 1
ATOM 3754 C CA . ARG B 1 116 ? 8.07 -18.047 -6.672 1 88.75 116 ARG B CA 1
ATOM 3755 C C . ARG B 1 116 ? 7.355 -16.766 -6.273 1 88.75 116 ARG B C 1
ATOM 3757 O O . ARG B 1 116 ? 6.402 -16.344 -6.934 1 88.75 116 ARG B O 1
ATOM 3764 N N . SER B 1 117 ? 7.82 -16.188 -5.242 1 90.5 117 SER B N 1
ATOM 3765 C CA . SER B 1 117 ? 7.199 -14.945 -4.77 1 90.5 117 SER B CA 1
ATOM 3766 C C . SER B 1 117 ? 7.961 -13.719 -5.262 1 90.5 117 SER B C 1
ATOM 3768 O O . SER B 1 117 ? 7.812 -12.625 -4.707 1 90.5 117 SER B O 1
ATOM 3770 N N . ARG B 1 118 ? 8.641 -13.82 -6.273 1 89.88 118 ARG B N 1
ATOM 3771 C CA . ARG B 1 118 ? 9.5 -12.742 -6.762 1 89.88 118 ARG B CA 1
ATOM 3772 C C . ARG B 1 118 ? 8.68 -11.523 -7.156 1 89.88 118 ARG B C 1
ATOM 3774 O O . ARG B 1 118 ? 8.984 -10.406 -6.746 1 89.88 118 ARG B O 1
ATOM 3781 N N . LEU B 1 119 ? 7.605 -11.727 -7.91 1 90.69 119 LEU B N 1
ATOM 3782 C CA . LEU B 1 119 ? 6.844 -10.594 -8.43 1 90.69 119 LEU B CA 1
ATOM 3783 C C . LEU B 1 119 ? 6.121 -9.867 -7.309 1 90.69 119 LEU B C 1
ATOM 3785 O O . LEU B 1 119 ? 6.219 -8.641 -7.191 1 90.69 119 LEU B O 1
ATOM 3789 N N . PRO B 1 120 ? 5.43 -10.562 -6.438 1 92.56 120 PRO B N 1
ATOM 3790 C CA . PRO B 1 120 ? 4.785 -9.836 -5.344 1 92.56 120 PRO B CA 1
ATOM 3791 C C . PRO B 1 120 ? 5.785 -9.133 -4.43 1 92.56 120 PRO B C 1
ATOM 3793 O O . PRO B 1 120 ? 5.52 -8.023 -3.957 1 92.56 120 PRO B O 1
ATOM 3796 N N . ALA B 1 121 ? 6.859 -9.758 -4.164 1 94.38 121 ALA B N 1
ATOM 3797 C CA . ALA B 1 121 ? 7.875 -9.133 -3.316 1 94.38 121 ALA B CA 1
ATOM 3798 C C . ALA B 1 121 ? 8.492 -7.918 -4 1 94.38 121 ALA B C 1
ATOM 3800 O O . ALA B 1 121 ? 8.75 -6.898 -3.355 1 94.38 121 ALA B O 1
ATOM 3801 N N . GLU B 1 122 ? 8.727 -8.031 -5.23 1 93.19 122 GLU B N 1
ATOM 3802 C CA . GLU B 1 122 ? 9.211 -6.891 -6.004 1 93.19 122 GLU B CA 1
ATOM 3803 C C . GLU B 1 122 ? 8.203 -5.742 -5.98 1 93.19 122 GLU B C 1
ATOM 3805 O O . GLU B 1 122 ? 8.586 -4.578 -5.852 1 93.19 122 GLU B O 1
ATOM 3810 N N . ALA B 1 123 ? 6.953 -6.109 -6.168 1 94.31 123 ALA B N 1
ATOM 3811 C CA . ALA B 1 123 ? 5.895 -5.102 -6.148 1 94.31 123 ALA B CA 1
ATOM 3812 C C . ALA B 1 123 ? 5.883 -4.344 -4.828 1 94.31 123 ALA B C 1
ATOM 3814 O O . ALA B 1 123 ? 5.734 -3.119 -4.809 1 94.31 123 ALA B O 1
ATOM 3815 N N . VAL B 1 124 ? 6.062 -5.059 -3.748 1 94.88 124 VAL B N 1
ATOM 3816 C CA . VAL B 1 124 ? 6.055 -4.434 -2.428 1 94.88 124 VAL B CA 1
ATOM 3817 C C . VAL B 1 124 ? 7.262 -3.512 -2.281 1 94.88 124 VAL B C 1
ATOM 3819 O O . VAL B 1 124 ? 7.137 -2.389 -1.788 1 94.88 124 VAL B O 1
ATOM 3822 N N . ALA B 1 125 ? 8.406 -3.955 -2.697 1 95.5 125 ALA B N 1
ATOM 3823 C CA . ALA B 1 125 ? 9.617 -3.15 -2.609 1 95.5 125 ALA B CA 1
ATOM 3824 C C . ALA B 1 125 ? 9.492 -1.876 -3.438 1 95.5 125 ALA B C 1
ATOM 3826 O O . ALA B 1 125 ? 9.797 -0.782 -2.957 1 95.5 125 ALA B O 1
ATOM 3827 N N . GLN B 1 126 ? 9.016 -2.02 -4.625 1 93.88 126 GLN B N 1
ATOM 3828 C CA . GLN B 1 126 ? 8.891 -0.874 -5.52 1 93.88 126 GLN B CA 1
ATOM 3829 C C . GLN B 1 126 ? 7.852 0.119 -4.996 1 93.88 126 GLN B C 1
ATOM 3831 O O . GLN B 1 126 ? 8.07 1.331 -5.035 1 93.88 126 GLN B O 1
ATOM 3836 N N . GLU B 1 127 ? 6.785 -0.405 -4.551 1 94.56 127 GLU B N 1
ATOM 3837 C CA . GLU B 1 127 ? 5.734 0.471 -4.039 1 94.56 127 GLU B CA 1
ATOM 3838 C C . GLU B 1 127 ? 6.195 1.21 -2.785 1 94.56 127 GLU B C 1
ATOM 3840 O O . GLU B 1 127 ? 5.832 2.369 -2.574 1 94.56 127 GLU B O 1
ATOM 3845 N N . ALA B 1 128 ? 6.934 0.512 -1.959 1 95.31 128 ALA B N 1
ATOM 3846 C CA . ALA B 1 128 ? 7.445 1.155 -0.752 1 95.31 128 ALA B CA 1
ATOM 3847 C C . ALA B 1 128 ? 8.32 2.355 -1.1 1 95.31 128 ALA B C 1
ATOM 3849 O O . ALA B 1 128 ? 8.234 3.404 -0.455 1 95.31 128 ALA B O 1
ATOM 3850 N N . VAL B 1 129 ? 9.102 2.23 -2.107 1 95.69 129 VAL B N 1
ATOM 3851 C CA . VAL B 1 129 ? 9.992 3.314 -2.51 1 95.69 129 VAL B CA 1
ATOM 3852 C C . VAL B 1 129 ? 9.172 4.469 -3.084 1 95.69 129 VAL B C 1
ATOM 3854 O O . VAL B 1 129 ? 9.461 5.637 -2.809 1 95.69 129 VAL B O 1
ATOM 3857 N N . MET B 1 130 ? 8.156 4.152 -3.844 1 95.69 130 MET B N 1
ATOM 3858 C CA . MET B 1 130 ? 7.316 5.191 -4.438 1 95.69 130 MET B CA 1
ATOM 3859 C C . MET B 1 130 ? 6.555 5.957 -3.361 1 95.69 130 MET B C 1
ATOM 3861 O O . MET B 1 130 ? 6.438 7.184 -3.434 1 95.69 130 MET B O 1
ATOM 3865 N N . VAL B 1 131 ? 6.078 5.223 -2.393 1 93.62 131 VAL B N 1
ATOM 3866 C CA . VAL B 1 131 ? 5.375 5.863 -1.287 1 93.62 131 VAL B CA 1
ATOM 3867 C C . VAL B 1 131 ? 6.348 6.73 -0.489 1 93.62 131 VAL B C 1
ATOM 3869 O O . VAL B 1 131 ? 5.996 7.832 -0.057 1 93.62 131 VAL B O 1
ATOM 3872 N N . ALA B 1 132 ? 7.523 6.258 -0.331 1 95.56 132 ALA B N 1
ATOM 3873 C CA . ALA B 1 132 ? 8.539 7.012 0.404 1 95.56 132 ALA B CA 1
ATOM 3874 C C . ALA B 1 132 ? 8.883 8.312 -0.317 1 95.56 132 ALA B C 1
ATOM 3876 O O . ALA B 1 132 ? 9.125 9.336 0.322 1 95.56 132 ALA B O 1
ATOM 3877 N N . LEU B 1 133 ? 8.93 8.273 -1.608 1 94.56 133 LEU B N 1
ATOM 3878 C CA . LEU B 1 133 ? 9.219 9.477 -2.379 1 94.56 133 LEU B CA 1
ATOM 3879 C C . LEU B 1 133 ? 8.156 10.539 -2.143 1 94.56 133 LEU B C 1
ATOM 3881 O O . LEU B 1 133 ? 8.477 11.727 -2.027 1 94.56 133 LEU B O 1
ATOM 3885 N N . TYR B 1 134 ? 6.969 10.148 -2.016 1 93.06 134 TYR B N 1
ATOM 3886 C CA . TYR B 1 134 ? 5.895 11.094 -1.737 1 93.06 134 TYR B CA 1
ATOM 3887 C C . TYR B 1 134 ? 6.023 11.672 -0.332 1 93.06 134 TYR B C 1
ATOM 3889 O O . TYR B 1 134 ? 5.836 12.875 -0.126 1 93.06 134 TYR B O 1
ATOM 3897 N N . HIS B 1 135 ? 6.312 10.797 0.596 1 92.69 135 HIS B N 1
ATOM 3898 C CA . HIS B 1 135 ? 6.461 11.273 1.966 1 92.69 135 HIS B CA 1
ATOM 3899 C C . HIS B 1 135 ? 7.695 12.164 2.109 1 92.69 135 HIS B C 1
ATOM 3901 O O . HIS B 1 135 ? 7.715 13.07 2.939 1 92.69 135 HIS B O 1
ATOM 3907 N N . PHE B 1 136 ? 8.711 11.93 1.326 1 94.31 136 PHE B N 1
ATOM 3908 C CA . PHE B 1 136 ? 9.859 12.82 1.303 1 94.31 136 PHE B CA 1
ATOM 3909 C C . PHE B 1 136 ? 9.453 14.203 0.806 1 94.31 136 PHE B C 1
ATOM 3911 O O . PHE B 1 136 ? 9.852 15.219 1.388 1 94.31 136 PHE B O 1
ATOM 3918 N N . PHE B 1 137 ? 8.664 14.195 -0.242 1 92.69 137 PHE B N 1
ATOM 3919 C CA . PHE B 1 137 ? 8.133 15.445 -0.761 1 92.69 137 PHE B CA 1
ATOM 3920 C C . PHE B 1 137 ? 7.363 16.203 0.318 1 92.69 137 PHE B C 1
ATOM 3922 O O . PHE B 1 137 ? 7.57 17.391 0.517 1 92.69 137 PHE B O 1
ATOM 3929 N N . CYS B 1 138 ? 6.547 15.492 1.025 1 88.75 138 CYS B N 1
ATOM 3930 C CA . CYS B 1 138 ? 5.758 16.109 2.084 1 88.75 138 CYS B CA 1
ATOM 3931 C C . CYS B 1 138 ? 6.648 16.609 3.215 1 88.75 138 CYS B C 1
ATOM 3933 O O . CYS B 1 138 ? 6.379 17.641 3.816 1 88.75 138 CYS B O 1
ATOM 3935 N N . SER B 1 139 ? 7.684 15.844 3.484 1 90.44 139 SER B N 1
ATOM 3936 C CA . SER B 1 139 ? 8.617 16.234 4.539 1 90.44 139 SER B CA 1
ATOM 3937 C C . SER B 1 139 ? 9.344 17.531 4.172 1 90.44 139 SER B C 1
ATOM 3939 O O . SER B 1 139 ? 9.57 18.391 5.031 1 90.44 139 SER B O 1
ATOM 3941 N N . VAL B 1 140 ? 9.688 17.672 2.943 1 90.44 140 VAL B N 1
ATOM 3942 C CA . VAL B 1 140 ? 10.391 18.875 2.488 1 90.44 140 VAL B CA 1
ATOM 3943 C C . VAL B 1 140 ? 9.461 20.078 2.586 1 90.44 140 VAL B C 1
ATOM 3945 O O . VAL B 1 140 ? 9.883 21.156 3.029 1 90.44 140 VAL B O 1
ATOM 3948 N N . ILE B 1 141 ? 8.234 19.875 2.234 1 88.06 141 ILE B N 1
ATOM 3949 C CA . ILE B 1 141 ? 7.266 20.969 2.32 1 88.06 141 ILE B CA 1
ATOM 3950 C C . ILE B 1 141 ? 7.039 21.344 3.781 1 88.06 141 ILE B C 1
ATOM 3952 O O . ILE B 1 141 ? 6.949 22.531 4.117 1 88.06 141 ILE B O 1
ATOM 3956 N N . ALA B 1 142 ? 6.996 20.344 4.594 1 84.94 142 ALA B N 1
ATOM 3957 C CA . ALA B 1 142 ? 6.793 20.594 6.02 1 84.94 142 ALA B CA 1
ATOM 3958 C C . ALA B 1 142 ? 7.996 21.312 6.629 1 84.94 142 ALA B C 1
ATOM 3960 O O . ALA B 1 142 ? 7.84 22.156 7.516 1 84.94 142 ALA B O 1
ATOM 3961 N N . GLU B 1 143 ? 9.141 21.016 6.215 1 85 143 GLU B N 1
ATOM 3962 C CA . GLU B 1 143 ? 10.359 21.656 6.691 1 85 143 GLU B CA 1
ATOM 3963 C C . GLU B 1 143 ? 10.383 23.141 6.32 1 85 143 GLU B C 1
ATOM 3965 O O . GLU B 1 143 ? 10.992 23.953 7.02 1 85 143 GLU B O 1
ATOM 3970 N N . CYS B 1 144 ? 9.75 23.438 5.242 1 86.25 144 CYS B N 1
ATOM 3971 C CA . CYS B 1 144 ? 9.68 24.828 4.797 1 86.25 144 CYS B CA 1
ATOM 3972 C C . CYS B 1 144 ? 8.523 25.562 5.473 1 86.25 144 CYS B C 1
ATOM 3974 O O . CYS B 1 144 ? 8.219 26.703 5.129 1 86.25 144 CYS B O 1
ATOM 3976 N N . GLY B 1 145 ? 7.863 25 6.477 1 79.94 145 GLY B N 1
ATOM 3977 C CA . GLY B 1 145 ? 6.812 25.656 7.242 1 79.94 145 GLY B CA 1
ATOM 3978 C C . GLY B 1 145 ? 5.426 25.422 6.668 1 79.94 145 GLY B C 1
ATOM 3979 O O . GLY B 1 145 ? 4.469 26.094 7.07 1 79.94 145 GLY B O 1
ATOM 3980 N N . GLY B 1 146 ? 5.312 24.531 5.742 1 80.19 146 GLY B N 1
ATOM 3981 C CA . GLY B 1 146 ? 4.027 24.312 5.098 1 80.19 146 GLY B CA 1
ATOM 3982 C C . GLY B 1 146 ? 3.912 25.016 3.752 1 80.19 146 GLY B C 1
ATOM 3983 O O . GLY B 1 146 ? 4.832 25.719 3.332 1 80.19 146 GLY B O 1
ATOM 3984 N N . THR B 1 147 ? 2.852 24.859 3.092 1 82.19 147 THR B N 1
ATOM 3985 C CA . THR B 1 147 ? 2.654 25.375 1.742 1 82.19 147 THR B CA 1
ATOM 3986 C C . THR B 1 147 ? 2.584 26.891 1.751 1 82.19 147 THR B C 1
ATOM 3988 O O . THR B 1 147 ? 3.186 27.562 0.9 1 82.19 147 THR B O 1
ATOM 3991 N N . GLU B 1 148 ? 1.953 27.406 2.727 1 82.25 148 GLU B N 1
ATOM 3992 C CA . GLU B 1 148 ? 1.762 28.859 2.773 1 82.25 148 GLU B CA 1
ATOM 3993 C C . GLU B 1 148 ? 3.072 29.578 3.08 1 82.25 148 GLU B C 1
ATOM 3995 O O . GLU B 1 148 ? 3.43 30.547 2.4 1 82.25 148 GLU B O 1
ATOM 4000 N N . GLN B 1 149 ? 3.748 29.094 4.031 1 84.81 149 GLN B N 1
ATOM 4001 C CA . GLN B 1 149 ? 5.012 29.719 4.402 1 84.81 149 GLN B CA 1
ATOM 4002 C C . GLN B 1 149 ? 6.062 29.531 3.314 1 84.81 149 GLN B C 1
ATOM 4004 O O . GLN B 1 149 ? 6.895 30.406 3.082 1 84.81 149 GLN B O 1
ATOM 4009 N N . PHE B 1 150 ? 5.996 28.438 2.717 1 87.75 150 PHE B N 1
ATOM 4010 C CA . PHE B 1 150 ? 6.922 28.141 1.632 1 87.75 150 PHE B CA 1
ATOM 4011 C C . PHE B 1 150 ? 6.758 29.141 0.489 1 87.75 150 PHE B C 1
ATOM 4013 O O . PHE B 1 150 ? 7.746 29.672 -0.023 1 87.75 150 PHE B O 1
ATOM 4020 N N . VAL B 1 151 ? 5.566 29.469 0.153 1 86.19 151 VAL B N 1
ATOM 4021 C CA . VAL B 1 151 ? 5.27 30.391 -0.932 1 86.19 151 VAL B CA 1
ATOM 4022 C C . VAL B 1 151 ? 5.672 31.812 -0.525 1 86.19 151 VAL B C 1
ATOM 4024 O O . VAL B 1 151 ? 6.219 32.562 -1.336 1 86.19 151 VAL B O 1
ATOM 4027 N N . ARG B 1 152 ? 5.453 32.094 0.697 1 86.06 152 ARG B N 1
ATOM 4028 C CA . ARG B 1 152 ? 5.805 33.406 1.195 1 86.06 152 ARG B CA 1
ATOM 4029 C C . ARG B 1 152 ? 7.316 33.594 1.236 1 86.06 152 ARG B C 1
ATOM 4031 O O . ARG B 1 152 ? 7.828 34.656 0.86 1 86.06 152 ARG B O 1
ATOM 4038 N N . SER B 1 153 ? 7.875 32.594 1.65 1 84.31 153 SER B N 1
ATOM 4039 C CA . SER B 1 153 ? 9.328 32.656 1.785 1 84.31 153 SER B CA 1
ATOM 4040 C C . SER B 1 153 ? 10.008 32.688 0.422 1 84.31 153 SER B C 1
ATOM 4042 O O . SER B 1 153 ? 11.102 33.25 0.281 1 84.31 153 SER B O 1
ATOM 4044 N N . ALA B 1 154 ? 9.414 32.094 -0.49 1 81.94 154 ALA B N 1
ATOM 4045 C CA . ALA B 1 154 ? 10 32.031 -1.825 1 81.94 154 ALA B CA 1
ATOM 4046 C C . ALA B 1 154 ? 9.844 33.375 -2.551 1 81.94 154 ALA B C 1
ATOM 4048 O O . ALA B 1 154 ? 10.586 33.656 -3.498 1 81.94 154 ALA B O 1
ATOM 4049 N N . GLY B 1 155 ? 9.156 34.25 -2.021 1 72.5 155 GLY B N 1
ATOM 4050 C CA . GLY B 1 155 ? 9.062 35.625 -2.482 1 72.5 155 GLY B CA 1
ATOM 4051 C C . GLY B 1 155 ? 8.781 35.75 -3.971 1 72.5 155 GLY B C 1
ATOM 4052 O O . GLY B 1 155 ? 9.367 36.594 -4.652 1 72.5 155 GLY B O 1
ATOM 4053 N N . GLY B 1 156 ? 8.109 34.781 -4.48 1 69.31 156 GLY B N 1
ATOM 4054 C CA . GLY B 1 156 ? 7.809 34.875 -5.898 1 69.31 156 GLY B CA 1
ATOM 4055 C C . GLY B 1 156 ? 8.875 34.281 -6.785 1 69.31 156 GLY B C 1
ATOM 4056 O O . GLY B 1 156 ? 8.984 34.625 -7.961 1 69.31 156 GLY B O 1
ATOM 4057 N N . ALA B 1 157 ? 9.727 33.562 -6.23 1 74.06 157 ALA B N 1
ATOM 4058 C CA . ALA B 1 157 ? 10.773 32.906 -7.008 1 74.06 157 ALA B CA 1
ATOM 4059 C C . ALA B 1 157 ? 10.18 31.906 -7.996 1 74.06 157 ALA B C 1
ATOM 4061 O O . ALA B 1 157 ? 9.047 31.438 -7.812 1 74.06 157 ALA B O 1
ATOM 4062 N N . ASP B 1 158 ? 10.938 31.797 -9.102 1 76.75 158 ASP B N 1
ATOM 4063 C CA . ASP B 1 158 ? 10.492 30.875 -10.141 1 76.75 158 ASP B CA 1
ATOM 4064 C C . ASP B 1 158 ? 10.891 29.438 -9.805 1 76.75 158 ASP B C 1
ATOM 4066 O O . ASP B 1 158 ? 11.93 29.203 -9.188 1 76.75 158 ASP B O 1
ATOM 4070 N N . LEU B 1 159 ? 9.945 28.594 -10.109 1 79.44 159 LEU B N 1
ATOM 4071 C CA . LEU B 1 159 ? 10.266 27.172 -10 1 79.44 159 LEU B CA 1
ATOM 4072 C C . LEU B 1 159 ? 11.227 26.75 -11.109 1 79.44 159 LEU B C 1
ATOM 4074 O O . LEU B 1 159 ? 11 27.062 -12.281 1 79.44 159 LEU B O 1
ATOM 4078 N N . GLU B 1 160 ? 12.352 26.188 -10.781 1 73 160 GLU B N 1
ATOM 4079 C CA . GLU B 1 160 ? 13.312 25.703 -11.773 1 73 160 GLU B CA 1
ATOM 4080 C C . GLU B 1 160 ? 12.844 24.391 -12.398 1 73 160 GLU B C 1
ATOM 4082 O O . GLU B 1 160 ? 12.898 23.344 -11.758 1 73 160 GLU B O 1
ATOM 4087 N N . THR B 1 161 ? 12.227 24.5 -13.516 1 74.38 161 THR B N 1
ATOM 4088 C CA . THR B 1 161 ? 11.719 23.312 -14.195 1 74.38 161 THR B CA 1
ATOM 4089 C C . THR B 1 161 ? 12.82 22.625 -15 1 74.38 161 THR B C 1
ATOM 4091 O O . THR B 1 161 ? 12.672 21.484 -15.414 1 74.38 161 THR B O 1
ATOM 4094 N N . ARG B 1 162 ? 13.922 23.359 -15.188 1 68.69 162 ARG B N 1
ATOM 4095 C CA . ARG B 1 162 ? 15.023 22.812 -15.977 1 68.69 162 ARG B CA 1
ATOM 4096 C C . ARG B 1 162 ? 15.969 22 -15.094 1 68.69 162 ARG B C 1
ATOM 4098 O O . ARG B 1 162 ? 17.141 22.344 -14.961 1 68.69 162 ARG B O 1
ATOM 4105 N N . VAL B 1 163 ? 15.344 21.062 -14.5 1 66.19 163 VAL B N 1
ATOM 4106 C CA . VAL B 1 163 ? 16.125 20.203 -13.617 1 66.19 163 VAL B CA 1
ATOM 4107 C C . VAL B 1 163 ? 16.047 18.75 -14.094 1 66.19 163 VAL B C 1
ATOM 4109 O O . VAL B 1 163 ? 15.242 18.422 -14.969 1 66.19 163 VAL B O 1
ATOM 4112 N N . MET B 1 164 ? 17.031 17.969 -13.727 1 65.56 164 MET B N 1
ATOM 4113 C CA . MET B 1 164 ? 16.969 16.547 -14.039 1 65.56 164 MET B CA 1
ATOM 4114 C C . MET B 1 164 ? 15.648 15.945 -13.555 1 65.56 164 MET B C 1
ATOM 4116 O O . MET B 1 164 ? 15.125 16.328 -12.516 1 65.56 164 MET B O 1
ATOM 4120 N N . PRO B 1 165 ? 15.047 15.094 -14.32 1 59 165 PRO B N 1
ATOM 4121 C CA . PRO B 1 165 ? 15.484 14.352 -15.508 1 59 165 PRO B CA 1
ATOM 4122 C C . PRO B 1 165 ? 15.219 15.109 -16.812 1 59 165 PRO B C 1
ATOM 4124 O O . PRO B 1 165 ? 15.625 14.664 -17.875 1 59 165 PRO B O 1
ATOM 4127 N N . CYS B 1 166 ? 14.414 16.172 -16.734 1 57.09 166 CYS B N 1
ATOM 4128 C CA . CYS B 1 166 ? 14.109 16.891 -17.969 1 57.09 166 CYS B CA 1
ATOM 4129 C C . CYS B 1 166 ? 15.281 17.797 -18.375 1 57.09 166 CYS B C 1
ATOM 4131 O O . CYS B 1 166 ? 15.336 18.953 -17.984 1 57.09 166 CYS B O 1
ATOM 4133 N N . CYS B 1 167 ? 16.438 17.391 -18.25 1 50.62 167 CYS B N 1
ATOM 4134 C CA . CYS B 1 167 ? 17.484 18.359 -18.562 1 50.62 167 CYS B CA 1
ATOM 4135 C C . CYS B 1 167 ? 17.516 18.656 -20.062 1 50.62 167 CYS B C 1
ATOM 4137 O O . CYS B 1 167 ? 18.406 19.375 -20.531 1 50.62 167 CYS B O 1
ATOM 4139 N N . CYS B 1 168 ? 16.719 17.969 -20.812 1 47.62 168 CYS B N 1
ATOM 4140 C CA . CYS B 1 168 ? 16.984 18.047 -22.234 1 47.62 168 CYS B CA 1
ATOM 4141 C C . CYS B 1 168 ? 16.391 19.328 -22.828 1 47.62 168 CYS B C 1
ATOM 4143 O O . CYS B 1 168 ? 15.602 20 -22.188 1 47.62 168 CYS B O 1
ATOM 4145 N N . TRP B 1 169 ? 16.766 19.5 -24.062 1 47.69 169 TRP B N 1
ATOM 4146 C CA . TRP B 1 169 ? 16.438 20.594 -24.969 1 47.69 169 TRP B CA 1
ATOM 4147 C C . TRP B 1 169 ? 14.953 20.906 -24.938 1 47.69 169 TRP B C 1
ATOM 4149 O O . TRP B 1 169 ? 14.562 22.078 -24.828 1 47.69 169 TRP B O 1
ATOM 4159 N N . PRO B 1 170 ? 14.172 19.922 -25.031 1 48.5 170 PRO B N 1
ATOM 4160 C CA . PRO B 1 170 ? 12.758 20.297 -25.094 1 48.5 170 PRO B CA 1
ATOM 4161 C C . PRO B 1 170 ? 12.234 20.828 -23.75 1 48.5 170 PRO B C 1
ATOM 4163 O O . PRO B 1 170 ? 11.141 21.406 -23.688 1 48.5 170 PRO B O 1
ATOM 4166 N N . CYS B 1 171 ? 12.82 20.484 -22.703 1 54.75 171 CYS B N 1
ATOM 4167 C CA . CYS B 1 171 ? 12.422 20.969 -21.391 1 54.75 171 CYS B CA 1
ATOM 4168 C C . CYS B 1 171 ? 12.703 22.453 -21.25 1 54.75 171 CYS B C 1
ATOM 4170 O O . CYS B 1 171 ? 12.266 23.078 -20.281 1 54.75 171 CYS B O 1
ATOM 4172 N N . CYS B 1 172 ? 13.672 22.844 -22.141 1 53.03 172 CYS B N 1
ATOM 4173 C CA . CYS B 1 172 ? 13.992 24.266 -22.141 1 53.03 172 CYS B CA 1
ATOM 4174 C C . CYS B 1 172 ? 12.758 25.109 -22.469 1 53.03 172 CYS B C 1
ATOM 4176 O O . CYS B 1 172 ? 12.727 26.312 -22.188 1 53.03 172 CYS B O 1
ATOM 4178 N N . VAL B 1 173 ? 11.852 24.406 -23.172 1 55.66 173 VAL B N 1
ATOM 4179 C CA . VAL B 1 173 ? 10.703 25.203 -23.609 1 55.66 173 VAL B CA 1
ATOM 4180 C C . VAL B 1 173 ? 9.648 25.234 -22.5 1 55.66 173 VAL B C 1
ATOM 4182 O O . VAL B 1 173 ? 8.695 26.016 -22.578 1 55.66 173 VAL B O 1
ATOM 4185 N N . ILE B 1 174 ? 9.953 24.578 -21.453 1 60.81 174 ILE B N 1
ATOM 4186 C CA . ILE B 1 174 ? 8.906 24.531 -20.438 1 60.81 174 ILE B CA 1
ATOM 4187 C C . ILE B 1 174 ? 8.977 25.797 -19.578 1 60.81 174 ILE B C 1
ATOM 4189 O O . ILE B 1 174 ? 10.039 26.141 -19.047 1 60.81 174 ILE B O 1
ATOM 4193 N N . PRO B 1 175 ? 7.902 26.594 -19.641 1 65.44 175 PRO B N 1
ATOM 4194 C CA . PRO B 1 175 ? 7.875 27.828 -18.859 1 65.44 175 PRO B CA 1
ATOM 4195 C C . PRO B 1 175 ? 8.172 27.578 -17.375 1 65.44 175 PRO B C 1
ATOM 4197 O O . PRO B 1 175 ? 7.988 26.469 -16.875 1 65.44 175 PRO B O 1
ATOM 4200 N N . ARG B 1 176 ? 8.938 28.469 -16.781 1 71.94 176 ARG B N 1
ATOM 4201 C CA . ARG B 1 176 ? 9.211 28.453 -15.344 1 71.94 176 ARG B CA 1
ATOM 4202 C C . ARG B 1 176 ? 8.078 29.109 -14.57 1 71.94 176 ARG B C 1
ATOM 4204 O O . ARG B 1 176 ? 8.016 30.344 -14.477 1 71.94 176 ARG B O 1
ATOM 4211 N N . PRO B 1 177 ? 7.246 28.281 -14.062 1 75 177 PRO B N 1
ATOM 4212 C CA . PRO B 1 177 ? 6.141 28.891 -13.312 1 75 177 PRO B CA 1
ATOM 4213 C C . PRO B 1 177 ? 6.59 29.469 -11.969 1 75 177 PRO B C 1
ATOM 4215 O O . PRO B 1 177 ? 7.641 29.094 -11.453 1 75 177 PRO B O 1
ATOM 4218 N N . LYS B 1 178 ? 5.879 30.484 -11.539 1 79.81 178 LYS B N 1
ATOM 4219 C CA . LYS B 1 178 ? 6.121 31.062 -10.219 1 79.81 178 LYS B CA 1
ATOM 4220 C C . LYS B 1 178 ? 5.727 30.094 -9.109 1 79.81 178 LYS B C 1
ATOM 4222 O O . LYS B 1 178 ? 4.855 29.25 -9.297 1 79.81 178 LYS B O 1
ATOM 4227 N N . LEU B 1 179 ? 6.445 30.172 -8.172 1 83.12 179 LEU B N 1
ATOM 4228 C CA . LEU B 1 179 ? 6.137 29.344 -7.004 1 83.12 179 LEU B CA 1
ATOM 4229 C C . LEU B 1 179 ? 4.914 29.891 -6.27 1 83.12 179 LEU B C 1
ATOM 4231 O O . LEU B 1 179 ? 5.023 30.828 -5.488 1 83.12 179 LEU B O 1
ATOM 4235 N N . HIS B 1 180 ? 3.805 29.453 -6.594 1 84.69 180 HIS B N 1
ATOM 4236 C CA . HIS B 1 180 ? 2.557 29.797 -5.926 1 84.69 180 HIS B CA 1
ATOM 4237 C C . HIS B 1 180 ? 1.83 28.547 -5.43 1 84.69 180 HIS B C 1
ATOM 4239 O O . HIS B 1 180 ? 2.307 27.438 -5.621 1 84.69 180 HIS B O 1
ATOM 4245 N N . LYS B 1 181 ? 0.806 28.781 -4.77 1 81.38 181 LYS B N 1
ATOM 4246 C CA . LYS B 1 181 ? 0.035 27.688 -4.188 1 81.38 181 LYS B CA 1
ATOM 4247 C C . LYS B 1 181 ? -0.423 26.703 -5.258 1 81.38 181 LYS B C 1
ATOM 4249 O O . LYS B 1 181 ? -0.384 25.484 -5.055 1 81.38 181 LYS B O 1
ATOM 4254 N N . GLY B 1 182 ? -0.753 27.203 -6.383 1 82.12 182 GLY B N 1
ATOM 4255 C CA . GLY B 1 182 ? -1.186 26.359 -7.492 1 82.12 182 GLY B CA 1
ATOM 4256 C C . GLY B 1 182 ? -0.074 25.5 -8.055 1 82.12 182 GLY B C 1
ATOM 4257 O O . GLY B 1 182 ? -0.29 24.328 -8.367 1 82.12 182 GLY B O 1
ATOM 4258 N N . SER B 1 183 ? 1.03 26.094 -8.203 1 85.06 183 SER B N 1
ATOM 4259 C CA . SER B 1 183 ? 2.17 25.344 -8.727 1 85.06 183 SER B CA 1
ATOM 4260 C C . SER B 1 183 ? 2.602 24.25 -7.754 1 85.06 183 SER B C 1
ATOM 4262 O O . SER B 1 183 ? 3.002 23.156 -8.18 1 85.06 183 SER B O 1
ATOM 4264 N N . LEU B 1 184 ? 2.514 24.547 -6.547 1 85.81 184 LEU B N 1
ATOM 4265 C CA . LEU B 1 184 ? 2.873 23.531 -5.551 1 85.81 184 LEU B CA 1
ATOM 4266 C C . LEU B 1 184 ? 1.869 22.391 -5.551 1 85.81 184 LEU B C 1
ATOM 4268 O O . LEU B 1 184 ? 2.24 21.234 -5.328 1 85.81 184 LEU B O 1
ATOM 4272 N N . MET B 1 185 ? 0.686 22.75 -5.805 1 84.75 185 MET B N 1
ATOM 4273 C CA . MET B 1 185 ? -0.339 21.703 -5.91 1 84.75 185 MET B CA 1
ATOM 4274 C C . MET B 1 185 ? -0.079 20.797 -7.109 1 84.75 185 MET B C 1
ATOM 4276 O O . MET B 1 185 ? -0.216 19.578 -7.016 1 84.75 185 MET B O 1
ATOM 4280 N N . TRP B 1 186 ? 0.283 21.375 -8.164 1 84.19 186 TRP B N 1
ATOM 4281 C CA . TRP B 1 186 ? 0.612 20.594 -9.352 1 84.19 186 TRP B CA 1
ATOM 4282 C C . TRP B 1 186 ? 1.834 19.719 -9.109 1 84.19 186 TRP B C 1
ATOM 4284 O O . TRP B 1 186 ? 1.901 18.594 -9.594 1 84.19 186 TRP B O 1
ATOM 4294 N N . LEU B 1 187 ? 2.75 20.266 -8.398 1 87.38 187 LEU B N 1
ATOM 4295 C CA . LEU B 1 187 ? 3.922 19.469 -8.039 1 87.38 187 LEU B CA 1
ATOM 4296 C C . LEU B 1 187 ? 3.531 18.281 -7.16 1 87.38 187 LEU B C 1
ATOM 4298 O O . LEU B 1 187 ? 4.047 17.188 -7.34 1 87.38 187 LEU B O 1
ATOM 4302 N N . ARG B 1 188 ? 2.664 18.531 -6.32 1 89.25 188 ARG B N 1
ATOM 4303 C CA . ARG B 1 188 ? 2.195 17.469 -5.449 1 89.25 188 ARG B CA 1
ATOM 4304 C C . ARG B 1 188 ? 1.536 16.359 -6.258 1 89.25 188 ARG B C 1
ATOM 4306 O O . ARG B 1 188 ? 1.768 15.172 -6 1 89.25 188 ARG B O 1
ATOM 4313 N N . TYR B 1 189 ? 0.768 16.734 -7.219 1 88.06 189 TYR B N 1
ATOM 4314 C CA . TYR B 1 189 ? 0.099 15.75 -8.062 1 88.06 189 TYR B CA 1
ATOM 4315 C C . TYR B 1 189 ? 1.107 14.969 -8.898 1 88.06 189 TYR B C 1
ATOM 4317 O O . TYR B 1 189 ? 0.945 13.773 -9.117 1 88.06 189 TYR B O 1
ATOM 4325 N N . LEU B 1 190 ? 2.072 15.641 -9.305 1 89.25 190 LEU B N 1
ATOM 4326 C CA . LEU B 1 190 ? 3.117 15.008 -10.102 1 89.25 190 LEU B CA 1
ATOM 4327 C C . LEU B 1 190 ? 3.846 13.938 -9.289 1 89.25 190 LEU B C 1
ATOM 4329 O O . LEU B 1 190 ? 4.188 12.875 -9.812 1 89.25 190 LEU B O 1
ATOM 4333 N N . VAL B 1 191 ? 4.031 14.234 -8.055 1 92.31 191 VAL B N 1
ATOM 4334 C CA . VAL B 1 191 ? 4.75 13.289 -7.207 1 92.31 191 VAL B CA 1
ATOM 4335 C C . VAL B 1 191 ? 3.793 12.203 -6.719 1 92.31 191 VAL B C 1
ATOM 4337 O O . VAL B 1 191 ? 4.152 11.023 -6.668 1 92.31 191 VAL B O 1
ATOM 4340 N N . LEU B 1 192 ? 2.596 12.523 -6.406 1 91.88 192 LEU B N 1
ATOM 4341 C CA . LEU B 1 192 ? 1.599 11.602 -5.875 1 91.88 192 LEU B CA 1
ATOM 4342 C C . LEU B 1 192 ? 1.211 10.555 -6.922 1 91.88 192 LEU B C 1
ATOM 4344 O O . LEU B 1 192 ? 0.866 9.422 -6.578 1 91.88 192 LEU B O 1
ATOM 4348 N N . GLN B 1 193 ? 1.269 10.875 -8.164 1 93.19 193 GLN B N 1
ATOM 4349 C CA . GLN B 1 193 ? 0.863 9.938 -9.211 1 93.19 193 GLN B CA 1
ATOM 4350 C C . GLN B 1 193 ? 1.801 8.734 -9.266 1 93.19 193 GLN B C 1
ATOM 4352 O O . GLN B 1 193 ? 1.421 7.668 -9.75 1 93.19 193 GLN B O 1
ATOM 4357 N N . ILE B 1 194 ? 3.01 8.812 -8.742 1 94.19 194 ILE B N 1
ATOM 4358 C CA . ILE B 1 194 ? 3.988 7.738 -8.852 1 94.19 194 ILE B CA 1
ATOM 4359 C C . ILE B 1 194 ? 3.49 6.512 -8.086 1 94.19 194 ILE B C 1
ATOM 4361 O O . ILE B 1 194 ? 3.338 5.434 -8.664 1 94.19 194 ILE B O 1
ATOM 4365 N N . PRO B 1 195 ? 3.172 6.684 -6.777 1 93 195 PRO B N 1
ATOM 4366 C CA . PRO B 1 195 ? 2.699 5.5 -6.055 1 93 195 PRO B CA 1
ATOM 4367 C C . PRO B 1 195 ? 1.356 4.992 -6.574 1 93 195 PRO B C 1
ATOM 4369 O O . PRO B 1 195 ? 1.096 3.785 -6.539 1 93 195 PRO B O 1
ATOM 4372 N N . ILE B 1 196 ? 0.544 5.809 -7.145 1 92.19 196 ILE B N 1
ATOM 4373 C CA . ILE B 1 196 ? -0.775 5.402 -7.621 1 92.19 196 ILE B CA 1
ATOM 4374 C C . ILE B 1 196 ? -0.64 4.633 -8.93 1 92.19 196 ILE B C 1
ATOM 4376 O O . ILE B 1 196 ? -1.151 3.516 -9.055 1 92.19 196 ILE B O 1
ATOM 4380 N N . ILE B 1 197 ? 0.054 5.242 -9.844 1 94.31 197 ILE B N 1
ATOM 4381 C CA . ILE B 1 197 ? 0.202 4.621 -11.156 1 94.31 197 ILE B CA 1
ATOM 4382 C C . ILE B 1 197 ? 1.017 3.336 -11.031 1 94.31 197 ILE B C 1
ATOM 4384 O O . ILE B 1 197 ? 0.667 2.311 -11.617 1 94.31 197 ILE B O 1
ATOM 4388 N N . GLN B 1 198 ? 2.057 3.373 -10.336 1 95 198 GLN B N 1
ATOM 4389 C CA . GLN B 1 198 ? 2.852 2.166 -10.141 1 95 198 GLN B CA 1
ATOM 4390 C C . GLN B 1 198 ? 2.047 1.089 -9.414 1 95 198 GLN B C 1
ATOM 4392 O O . GLN B 1 198 ? 2.166 -0.098 -9.727 1 95 198 GLN B O 1
ATOM 4397 N N . GLY B 1 199 ? 1.273 1.508 -8.414 1 93.25 199 GLY B N 1
ATOM 4398 C CA . GLY B 1 199 ? 0.405 0.561 -7.734 1 93.25 199 GLY B CA 1
ATOM 4399 C C . GLY B 1 199 ? -0.579 -0.123 -8.664 1 93.25 199 GLY B C 1
ATOM 4400 O O . GLY B 1 199 ? -0.773 -1.338 -8.586 1 93.25 199 GLY B O 1
ATOM 4401 N N . ILE B 1 200 ? -1.119 0.582 -9.562 1 93.75 200 ILE B N 1
ATOM 4402 C CA . ILE B 1 200 ? -2.084 0.046 -10.516 1 93.75 200 ILE B CA 1
ATOM 4403 C C . ILE B 1 200 ? -1.378 -0.9 -11.484 1 93.75 200 ILE B C 1
ATOM 4405 O O . ILE B 1 200 ? -1.879 -1.989 -11.773 1 93.75 200 ILE B O 1
ATOM 4409 N N . ILE B 1 201 ? -0.243 -0.496 -11.93 1 94.62 201 ILE B N 1
ATOM 4410 C CA . ILE B 1 201 ? 0.504 -1.305 -12.883 1 94.62 201 ILE B CA 1
ATOM 4411 C C . ILE B 1 201 ? 0.89 -2.637 -12.25 1 94.62 201 ILE B C 1
ATOM 4413 O O . ILE B 1 201 ? 0.692 -3.699 -12.844 1 94.62 201 ILE B O 1
ATOM 4417 N N . TYR B 1 202 ? 1.393 -2.592 -11.078 1 94.12 202 TYR B N 1
ATOM 4418 C CA . TYR B 1 202 ? 1.818 -3.828 -10.43 1 94.12 202 TYR B CA 1
ATOM 4419 C C . TYR B 1 202 ? 0.617 -4.688 -10.055 1 94.12 202 TYR B C 1
ATOM 4421 O O . TYR B 1 202 ? 0.707 -5.918 -10.039 1 94.12 202 TYR B O 1
ATOM 4429 N N . PHE B 1 203 ? -0.468 -4.047 -9.773 1 93.69 203 PHE B N 1
ATOM 4430 C CA . PHE B 1 203 ? -1.681 -4.816 -9.523 1 93.69 203 PHE B CA 1
ATOM 4431 C C . PHE B 1 203 ? -2.09 -5.594 -10.773 1 93.69 203 PHE B C 1
ATOM 4433 O O . PHE B 1 203 ? -2.453 -6.77 -10.688 1 93.69 203 PHE B O 1
ATOM 4440 N N . ILE B 1 204 ? -2.008 -4.949 -11.891 1 93.62 204 ILE B N 1
ATOM 4441 C CA . ILE B 1 204 ? -2.324 -5.598 -13.156 1 93.62 204 ILE B CA 1
ATOM 4442 C C . ILE B 1 204 ? -1.322 -6.719 -13.43 1 93.62 204 ILE B C 1
ATOM 4444 O O . ILE B 1 204 ? -1.708 -7.824 -13.812 1 93.62 204 ILE B O 1
ATOM 4448 N N . LEU B 1 205 ? -0.089 -6.465 -13.164 1 93.56 205 LEU B N 1
ATOM 4449 C CA . LEU B 1 205 ? 0.958 -7.449 -13.414 1 93.56 205 LEU B CA 1
ATOM 4450 C C . LEU B 1 205 ? 0.786 -8.672 -12.516 1 93.56 205 LEU B C 1
ATOM 4452 O O . LEU B 1 205 ? 0.981 -9.805 -12.953 1 93.56 205 LEU B O 1
ATOM 4456 N N . ILE B 1 206 ? 0.427 -8.43 -11.258 1 94.12 206 ILE B N 1
ATOM 4457 C CA . ILE B 1 206 ? 0.221 -9.531 -10.328 1 94.12 206 ILE B CA 1
ATOM 4458 C C . ILE B 1 206 ? -0.988 -10.352 -10.766 1 94.12 206 ILE B C 1
ATOM 4460 O O . ILE B 1 206 ? -0.989 -11.578 -10.641 1 94.12 206 ILE B O 1
ATOM 4464 N N . THR B 1 207 ? -1.953 -9.711 -11.336 1 92.06 207 THR B N 1
ATOM 4465 C CA . THR B 1 207 ? -3.133 -10.414 -11.836 1 92.06 207 THR B CA 1
ATOM 4466 C C . THR B 1 207 ? -2.773 -11.297 -13.031 1 92.06 207 THR B C 1
ATOM 4468 O O . THR B 1 207 ? -3.191 -12.453 -13.102 1 92.06 207 THR B O 1
ATOM 4471 N N . ILE B 1 208 ? -1.971 -10.727 -13.891 1 91.06 208 ILE B N 1
ATOM 4472 C CA . ILE B 1 208 ? -1.543 -11.484 -15.062 1 91.06 208 ILE B CA 1
ATOM 4473 C C . ILE B 1 208 ? -0.635 -12.633 -14.625 1 91.06 208 ILE B C 1
ATOM 4475 O O . ILE B 1 208 ? -0.748 -13.75 -15.133 1 91.06 208 ILE B O 1
ATOM 4479 N N . TRP B 1 209 ? 0.214 -12.305 -13.664 1 89.12 209 TRP B N 1
ATOM 4480 C CA . TRP B 1 209 ? 1.132 -13.305 -13.125 1 89.12 209 TRP B CA 1
ATOM 4481 C C . TRP B 1 209 ? 0.368 -14.43 -12.43 1 89.12 209 TRP B C 1
ATOM 4483 O O . TRP B 1 209 ? 0.764 -15.594 -12.508 1 89.12 209 TRP B O 1
ATOM 4493 N N . SER B 1 210 ? -0.683 -14.133 -11.758 1 86.5 210 SER B N 1
ATOM 4494 C CA . SER B 1 210 ? -1.482 -15.141 -11.078 1 86.5 210 SER B CA 1
ATOM 4495 C C . SER B 1 210 ? -2.15 -16.078 -12.07 1 86.5 210 SER B C 1
ATOM 4497 O O . SER B 1 210 ? -2.412 -17.25 -11.75 1 86.5 210 SER B O 1
ATOM 4499 N N . GLU B 1 211 ? -2.41 -15.594 -13.242 1 86.31 211 GLU B N 1
ATOM 4500 C CA . GLU B 1 211 ? -3.012 -16.422 -14.273 1 86.31 211 GLU B CA 1
ATOM 4501 C C . GLU B 1 211 ? -1.972 -17.328 -14.922 1 86.31 211 GLU B C 1
ATOM 4503 O O . GLU B 1 211 ? -2.182 -18.547 -15.039 1 86.31 211 GLU B O 1
ATOM 4508 N N . ASP B 1 212 ? -0.94 -16.688 -15.391 1 81.94 212 ASP B N 1
ATOM 4509 C CA . ASP B 1 212 ? 0.104 -17.453 -16.078 1 81.94 212 ASP B CA 1
ATOM 4510 C C . ASP B 1 212 ? 1.44 -16.719 -16.016 1 81.94 212 ASP B C 1
ATOM 4512 O O . ASP B 1 212 ? 1.538 -15.562 -16.453 1 81.94 212 ASP B O 1
ATOM 4516 N N . PHE B 1 213 ? 2.418 -17.438 -15.539 1 79.81 213 PHE B N 1
ATOM 4517 C CA . PHE B 1 213 ? 3.75 -16.859 -15.422 1 79.81 213 PHE B CA 1
ATOM 4518 C C . PHE B 1 213 ? 4.289 -16.469 -16.797 1 79.81 213 PHE B C 1
ATOM 4520 O O . PHE B 1 213 ? 4.934 -15.438 -16.938 1 79.81 213 PHE B O 1
ATOM 4527 N N . MET B 1 214 ? 4.02 -17.312 -17.812 1 78.44 214 MET B N 1
ATOM 4528 C CA . MET B 1 214 ? 4.539 -17.047 -19.141 1 78.44 214 MET B CA 1
ATOM 4529 C C . MET B 1 214 ? 3.85 -15.828 -19.75 1 78.44 214 MET B C 1
ATOM 4531 O O . MET B 1 214 ? 4.477 -15.055 -20.484 1 78.44 214 MET B O 1
ATOM 4535 N N . LEU B 1 215 ? 2.527 -15.703 -19.438 1 82.69 215 LEU B N 1
ATOM 4536 C CA . LEU B 1 215 ? 1.805 -14.516 -19.891 1 82.69 215 LEU B CA 1
ATOM 4537 C C . LEU B 1 215 ? 2.4 -13.258 -19.266 1 82.69 215 LEU B C 1
ATOM 4539 O O . LEU B 1 215 ? 2.523 -12.227 -19.938 1 82.69 215 LEU B O 1
ATOM 4543 N N . TYR B 1 216 ? 2.826 -13.406 -18.047 1 85.5 216 TYR B N 1
ATOM 4544 C CA . TYR B 1 216 ? 3.465 -12.289 -17.359 1 85.5 216 TYR B CA 1
ATOM 4545 C C . TYR B 1 216 ? 4.801 -11.938 -18 1 85.5 216 TYR B C 1
ATOM 4547 O O . TYR B 1 216 ? 5.074 -10.773 -18.281 1 85.5 216 TYR B O 1
ATOM 4555 N N . GLN B 1 217 ? 5.621 -12.891 -18.266 1 79.88 217 GLN B N 1
ATOM 4556 C CA . GLN B 1 217 ? 6.941 -12.656 -18.844 1 79.88 217 GLN B CA 1
ATOM 4557 C C . GLN B 1 217 ? 6.828 -12.016 -20.219 1 79.88 217 GLN B C 1
ATOM 4559 O O . GLN B 1 217 ? 7.648 -11.164 -20.578 1 79.88 217 GLN B O 1
ATOM 4564 N N . GLY B 1 218 ? 5.762 -12.352 -20.953 1 81.25 218 GLY B N 1
ATOM 4565 C CA . GLY B 1 218 ? 5.57 -11.812 -22.297 1 81.25 218 GLY B CA 1
ATOM 4566 C C . GLY B 1 218 ? 5.008 -10.406 -22.297 1 81.25 218 GLY B C 1
ATOM 4567 O O . GLY B 1 218 ? 5.246 -9.641 -23.234 1 81.25 218 GLY B O 1
ATOM 4568 N N . ASN B 1 219 ? 4.297 -10.031 -21.312 1 87.38 219 ASN B N 1
ATOM 4569 C CA . ASN B 1 219 ? 3.604 -8.75 -21.312 1 87.38 219 ASN B CA 1
ATOM 4570 C C . ASN B 1 219 ? 4.312 -7.727 -20.422 1 87.38 219 ASN B C 1
ATOM 4572 O O . ASN B 1 219 ? 4.012 -6.535 -20.469 1 87.38 219 ASN B O 1
ATOM 4576 N N . PHE B 1 220 ? 5.246 -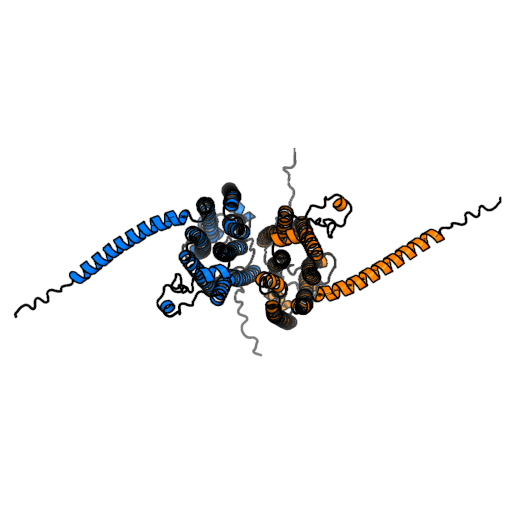8.172 -19.641 1 86.62 220 PHE B N 1
ATOM 4577 C CA . PHE B 1 220 ? 5.941 -7.301 -18.703 1 86.62 220 PHE B CA 1
ATOM 4578 C C . PHE B 1 220 ? 6.641 -6.164 -19.438 1 86.62 220 PHE B C 1
ATOM 4580 O O . PHE B 1 220 ? 6.637 -5.02 -18.969 1 86.62 220 PHE B O 1
ATOM 4587 N N . VAL B 1 221 ? 7.148 -6.387 -20.609 1 85.25 221 VAL B N 1
ATOM 4588 C CA . VAL B 1 221 ? 7.945 -5.414 -21.359 1 85.25 221 VAL B CA 1
ATOM 4589 C C . VAL B 1 221 ? 7.059 -4.262 -21.828 1 85.25 221 VAL B C 1
ATOM 4591 O O . VAL B 1 221 ? 7.512 -3.119 -21.906 1 85.25 221 VAL B O 1
ATOM 4594 N N . TYR B 1 222 ? 5.805 -4.488 -22.016 1 89.69 222 TYR B N 1
ATOM 4595 C CA . TYR B 1 222 ? 4.895 -3.467 -22.516 1 89.69 222 TYR B CA 1
ATOM 4596 C C . TYR B 1 222 ? 4.543 -2.463 -21.422 1 89.69 222 TYR B C 1
ATOM 4598 O O . TYR B 1 222 ? 4.066 -1.363 -21.719 1 89.69 222 TYR B O 1
ATOM 4606 N N . PHE B 1 223 ? 4.809 -2.812 -20.219 1 92.44 223 PHE B N 1
ATOM 4607 C CA . PHE B 1 223 ? 4.469 -1.927 -19.109 1 92.44 223 PHE B CA 1
ATOM 4608 C C . PHE B 1 223 ? 5.672 -1.077 -18.703 1 92.44 223 PHE B C 1
ATOM 4610 O O . PHE B 1 223 ? 5.527 -0.105 -17.969 1 92.44 223 PHE B O 1
ATOM 4617 N N . GLN B 1 224 ? 6.84 -1.311 -19.203 1 89.44 224 GLN B N 1
ATOM 4618 C CA . GLN B 1 224 ? 8.07 -0.655 -18.781 1 89.44 224 GLN B CA 1
ATOM 4619 C C . GLN B 1 224 ? 8.07 0.822 -19.172 1 89.44 224 GLN B C 1
ATOM 4621 O O . GLN B 1 224 ? 8.477 1.676 -18.375 1 89.44 224 GLN B O 1
ATOM 4626 N N . PRO B 1 225 ? 7.566 1.128 -20.344 1 90.69 225 PRO B N 1
ATOM 4627 C CA . PRO B 1 225 ? 7.531 2.553 -20.688 1 90.69 225 PRO B CA 1
ATOM 4628 C C . PRO B 1 225 ? 6.605 3.354 -19.766 1 90.69 225 PRO B C 1
ATOM 4630 O O . PRO B 1 225 ? 6.891 4.516 -19.453 1 90.69 225 PRO B O 1
ATOM 4633 N N . PHE B 1 226 ? 5.566 2.764 -19.375 1 92.69 226 PHE B N 1
ATOM 4634 C CA . PHE B 1 226 ? 4.648 3.455 -18.484 1 92.69 226 PHE B CA 1
ATOM 4635 C C . PHE B 1 226 ? 5.27 3.629 -17.094 1 92.69 226 PHE B C 1
ATOM 4637 O O . PHE B 1 226 ? 5.098 4.668 -16.469 1 92.69 226 PHE B O 1
ATOM 4644 N N . ILE B 1 227 ? 5.984 2.633 -16.656 1 92.5 227 ILE B N 1
ATOM 4645 C CA . ILE B 1 227 ? 6.668 2.697 -15.367 1 92.5 227 ILE B CA 1
ATOM 4646 C C . ILE B 1 227 ? 7.742 3.781 -15.406 1 92.5 227 ILE B C 1
ATOM 4648 O O . ILE B 1 227 ? 7.82 4.617 -14.508 1 92.5 227 ILE B O 1
ATOM 4652 N N . ALA B 1 228 ? 8.453 3.805 -16.5 1 89.25 228 ALA B N 1
ATOM 4653 C CA . ALA B 1 228 ? 9.531 4.781 -16.641 1 89.25 228 ALA B CA 1
ATOM 4654 C C . ALA B 1 228 ? 8.984 6.199 -16.734 1 89.25 228 ALA B C 1
ATOM 4656 O O . ALA B 1 228 ? 9.516 7.117 -16.094 1 89.25 228 ALA B O 1
ATOM 4657 N N . ALA B 1 229 ? 7.941 6.332 -17.5 1 91.25 229 ALA B N 1
ATOM 4658 C CA . ALA B 1 229 ? 7.336 7.656 -17.641 1 91.25 229 ALA B CA 1
ATOM 4659 C C . ALA B 1 229 ? 6.816 8.172 -16.312 1 91.25 229 ALA B C 1
ATOM 4661 O O . ALA B 1 229 ? 6.977 9.352 -15.984 1 91.25 229 ALA B O 1
ATOM 4662 N N . SER B 1 230 ? 6.262 7.309 -15.57 1 93 230 SER B N 1
ATOM 4663 C CA . SER B 1 230 ? 5.727 7.691 -14.273 1 93 230 SER B CA 1
ATOM 4664 C C . SER B 1 230 ? 6.844 8.078 -13.305 1 93 230 SER B C 1
ATOM 4666 O O . SER B 1 230 ? 6.754 9.102 -12.617 1 93 230 SER B O 1
ATOM 4668 N N . ILE B 1 231 ? 7.871 7.34 -13.242 1 90.75 231 ILE B N 1
ATOM 4669 C CA . ILE B 1 231 ? 8.977 7.594 -12.328 1 90.75 231 ILE B CA 1
ATOM 4670 C C . ILE B 1 231 ? 9.688 8.891 -12.719 1 90.75 231 ILE B C 1
ATOM 4672 O O . ILE B 1 231 ? 9.992 9.719 -11.859 1 90.75 231 ILE B O 1
ATOM 4676 N N . LEU B 1 232 ? 9.875 9.062 -14.016 1 88.25 232 LEU B N 1
ATOM 4677 C CA . LEU B 1 232 ? 10.594 10.242 -14.477 1 88.25 232 LEU B CA 1
ATOM 4678 C C . LEU B 1 232 ? 9.789 11.508 -14.195 1 88.25 232 LEU B C 1
ATOM 4680 O O . LEU B 1 232 ? 10.344 12.523 -13.781 1 88.25 232 LEU B O 1
ATOM 4684 N N . SER B 1 233 ? 8.531 11.422 -14.445 1 88.69 233 SER B N 1
ATOM 4685 C CA . SER B 1 233 ? 7.684 12.578 -14.164 1 88.69 233 SER B CA 1
ATOM 4686 C C . SER B 1 233 ? 7.641 12.891 -12.672 1 88.69 233 SER B C 1
ATOM 4688 O O . SER B 1 233 ? 7.66 14.055 -12.281 1 88.69 233 SER B O 1
ATOM 4690 N N . GLY B 1 234 ? 7.539 11.875 -11.883 1 89.94 234 GLY B N 1
ATOM 4691 C CA . GLY B 1 234 ? 7.543 12.078 -10.445 1 89.94 234 GLY B CA 1
ATOM 4692 C C . GLY B 1 234 ? 8.859 12.609 -9.922 1 89.94 234 GLY B C 1
ATOM 4693 O O . GLY B 1 234 ? 8.883 13.5 -9.07 1 89.94 234 GLY B O 1
ATOM 4694 N N . MET B 1 235 ? 9.906 12.109 -10.422 1 88.56 235 MET B N 1
ATOM 4695 C CA . MET B 1 235 ? 11.227 12.57 -10.016 1 88.56 235 MET B CA 1
ATOM 4696 C C . MET B 1 235 ? 11.445 14.023 -10.422 1 88.56 235 MET B C 1
ATOM 4698 O O . MET B 1 235 ? 12.094 14.781 -9.703 1 88.56 235 MET B O 1
ATOM 4702 N N . TRP B 1 236 ? 10.922 14.32 -11.516 1 87.62 236 TRP B N 1
ATOM 4703 C CA . TRP B 1 236 ? 10.977 15.719 -11.953 1 87.62 236 TRP B CA 1
ATOM 4704 C C . TRP B 1 236 ? 10.336 16.641 -10.914 1 87.62 236 TRP B C 1
ATOM 4706 O O . TRP B 1 236 ? 10.898 17.672 -10.57 1 87.62 236 TRP B O 1
ATOM 4716 N N . GLY B 1 237 ? 9.281 16.234 -10.414 1 87.62 237 GLY B N 1
ATOM 4717 C CA . GLY B 1 237 ? 8.594 17.016 -9.391 1 87.62 237 GLY B CA 1
ATOM 4718 C C . GLY B 1 237 ? 9.383 17.109 -8.102 1 87.62 237 GLY B C 1
ATOM 4719 O O . GLY B 1 237 ? 9.461 18.188 -7.496 1 87.62 237 GLY B O 1
ATOM 4720 N N . VAL B 1 238 ? 9.945 16.094 -7.688 1 89.69 238 VAL B N 1
ATOM 4721 C CA . VAL B 1 238 ? 10.695 16.078 -6.434 1 89.69 238 VAL B CA 1
ATOM 4722 C C . VAL B 1 238 ? 11.945 16.953 -6.57 1 89.69 238 VAL B C 1
ATOM 4724 O O . VAL B 1 238 ? 12.273 17.719 -5.664 1 89.69 238 VAL B O 1
ATOM 4727 N N . VAL B 1 239 ? 12.586 16.844 -7.695 1 87.62 239 VAL B N 1
ATOM 4728 C CA . VAL B 1 239 ? 13.812 17.609 -7.91 1 87.62 239 VAL B CA 1
ATOM 4729 C C . VAL B 1 239 ? 13.484 19.094 -7.934 1 87.62 239 VAL B C 1
ATOM 4731 O O . VAL B 1 239 ? 14.219 19.906 -7.359 1 87.62 239 VAL B O 1
ATOM 4734 N N . MET B 1 240 ? 12.43 19.453 -8.508 1 87.12 240 MET B N 1
ATOM 4735 C CA . MET B 1 240 ? 12.016 20.859 -8.523 1 87.12 240 MET B CA 1
ATOM 4736 C C . MET B 1 240 ? 11.742 21.359 -7.109 1 87.12 240 MET B C 1
ATOM 4738 O O . MET B 1 240 ? 12.094 22.484 -6.762 1 87.12 240 MET B O 1
ATOM 4742 N N . CYS B 1 241 ? 11.133 20.547 -6.379 1 87.56 241 CYS B N 1
ATOM 4743 C CA . CYS B 1 241 ? 10.82 20.906 -5 1 87.56 241 CYS B CA 1
ATOM 4744 C C . CYS B 1 241 ? 12.086 21.047 -4.172 1 87.56 241 CYS B C 1
ATOM 4746 O O . CYS B 1 241 ? 12.211 21.984 -3.379 1 87.56 241 CYS B O 1
ATOM 4748 N N . VAL B 1 242 ? 13 20.172 -4.363 1 87.81 242 VAL B N 1
ATOM 4749 C CA . VAL B 1 242 ? 14.258 20.219 -3.627 1 87.81 242 VAL B CA 1
ATOM 4750 C C . VAL B 1 242 ? 15.031 21.469 -3.996 1 87.81 242 VAL B C 1
ATOM 4752 O O . VAL B 1 242 ? 15.578 22.156 -3.123 1 87.81 242 VAL B O 1
ATOM 4755 N N . ARG B 1 243 ? 14.969 21.781 -5.211 1 86.31 243 ARG B N 1
ATOM 4756 C CA . ARG B 1 243 ? 15.656 22.984 -5.652 1 86.31 243 ARG B CA 1
ATOM 4757 C C . ARG B 1 243 ? 14.992 24.234 -5.086 1 86.31 243 ARG B C 1
ATOM 4759 O O . ARG B 1 243 ? 15.68 25.188 -4.699 1 86.31 243 ARG B O 1
ATOM 4766 N N . ALA B 1 244 ? 13.789 24.203 -5.09 1 86.56 244 ALA B N 1
ATOM 4767 C CA . ALA B 1 244 ? 13.055 25.328 -4.512 1 86.56 244 ALA B CA 1
ATOM 4768 C C . ALA B 1 244 ? 13.336 25.453 -3.016 1 86.56 244 ALA B C 1
ATOM 4770 O O . ALA B 1 244 ? 13.461 26.562 -2.492 1 86.56 244 ALA B O 1
ATOM 4771 N N . ALA B 1 245 ? 13.414 24.375 -2.332 1 88.5 245 ALA B N 1
ATOM 4772 C CA . ALA B 1 245 ? 13.688 24.391 -0.898 1 88.5 245 ALA B CA 1
ATOM 4773 C C . ALA B 1 245 ? 15.102 24.906 -0.616 1 88.5 245 ALA B C 1
ATOM 4775 O O . ALA B 1 245 ? 15.328 25.594 0.375 1 88.5 245 ALA B O 1
ATOM 4776 N N . ILE B 1 246 ? 16 24.562 -1.493 1 84.81 246 ILE B N 1
ATOM 4777 C CA . ILE B 1 246 ? 17.375 25.031 -1.353 1 84.81 246 ILE B CA 1
ATOM 4778 C C . ILE B 1 246 ? 17.422 26.547 -1.514 1 84.81 246 ILE B C 1
ATOM 4780 O O . ILE B 1 246 ? 18.172 27.234 -0.808 1 84.81 246 ILE B O 1
ATOM 4784 N N . SER B 1 247 ? 16.594 27.016 -2.322 1 83.12 247 SER B N 1
ATOM 4785 C CA . SER B 1 247 ? 16.562 28.453 -2.557 1 83.12 247 SER B CA 1
ATOM 4786 C C . SER B 1 247 ? 16.031 29.203 -1.336 1 83.12 247 SER B C 1
ATOM 4788 O O . SER B 1 247 ? 16.344 30.375 -1.132 1 83.12 247 SER B O 1
ATOM 4790 N N . VAL B 1 248 ? 15.297 28.562 -0.514 1 83.31 248 VAL B N 1
ATOM 4791 C CA . VAL B 1 248 ? 14.734 29.203 0.671 1 83.31 248 VAL B CA 1
ATOM 4792 C C . VAL B 1 248 ? 15.625 28.922 1.881 1 83.31 248 VAL B C 1
ATOM 4794 O O . VAL B 1 248 ? 15.273 29.281 3.01 1 83.31 248 VAL B O 1
ATOM 4797 N N . GLY B 1 249 ? 16.75 28.234 1.726 1 79.5 249 GLY B N 1
ATOM 4798 C CA . GLY B 1 249 ? 17.734 28.094 2.781 1 79.5 249 GLY B CA 1
ATOM 4799 C C . GLY B 1 249 ? 17.703 26.734 3.461 1 79.5 249 GLY B C 1
ATOM 4800 O O . GLY B 1 249 ? 18.188 26.594 4.582 1 79.5 249 GLY B O 1
ATOM 4801 N N . ARG B 1 250 ? 17.016 25.828 2.906 1 83.44 250 ARG B N 1
ATOM 4802 C CA . ARG B 1 250 ? 17 24.484 3.479 1 83.44 250 ARG B CA 1
ATOM 4803 C C . ARG B 1 250 ? 17.938 23.547 2.727 1 83.44 250 ARG B C 1
ATOM 4805 O O . ARG B 1 250 ? 18.375 23.859 1.612 1 83.44 250 ARG B O 1
ATOM 4812 N N . ALA B 1 251 ? 18.406 22.484 3.389 1 81.69 251 ALA B N 1
ATOM 4813 C CA . ALA B 1 251 ? 19.359 21.594 2.762 1 81.69 251 ALA B CA 1
ATOM 4814 C C . ALA B 1 251 ? 18.844 20.156 2.727 1 81.69 251 ALA B C 1
ATOM 4816 O O . ALA B 1 251 ? 19.391 19.266 3.383 1 81.69 251 ALA B O 1
ATOM 4817 N N . PRO B 1 252 ? 17.906 19.891 1.868 1 88 252 PRO B N 1
ATOM 4818 C CA . PRO B 1 252 ? 17.375 18.531 1.778 1 88 252 PRO B CA 1
ATOM 4819 C C . PRO B 1 252 ? 18.203 17.641 0.839 1 88 252 PRO B C 1
ATOM 4821 O O . PRO B 1 252 ? 17.859 16.469 0.641 1 88 252 PRO B O 1
ATOM 4824 N N . ARG B 1 253 ? 19.328 17.984 0.303 1 84.94 253 ARG B N 1
ATOM 4825 C CA . ARG B 1 253 ? 20.062 17.328 -0.775 1 84.94 253 ARG B CA 1
ATOM 4826 C C . ARG B 1 253 ? 20.609 15.977 -0.323 1 84.94 253 ARG B C 1
ATOM 4828 O O . ARG B 1 253 ? 20.422 14.969 -1.007 1 84.94 253 ARG B O 1
ATOM 4835 N N . PRO B 1 254 ? 21.219 15.969 0.811 1 87.31 254 PRO B N 1
ATOM 4836 C CA . PRO B 1 254 ? 21.75 14.656 1.196 1 87.31 254 PRO B CA 1
ATOM 4837 C C . PRO B 1 254 ? 20.656 13.609 1.409 1 87.31 254 PRO B C 1
ATOM 4839 O O . PRO B 1 254 ? 20.844 12.445 1.069 1 87.31 254 PRO B O 1
ATOM 4842 N N . ARG B 1 255 ? 19.609 14 1.968 1 91.38 255 ARG B N 1
ATOM 4843 C CA . ARG B 1 255 ? 18.5 13.07 2.178 1 91.38 255 ARG B CA 1
ATOM 4844 C C . ARG B 1 255 ? 17.875 12.641 0.851 1 91.38 255 ARG B C 1
ATOM 4846 O O . ARG B 1 255 ? 17.469 11.492 0.693 1 91.38 255 ARG B O 1
ATOM 4853 N N . PHE B 1 256 ? 17.859 13.578 -0.032 1 90.5 256 PHE B N 1
ATOM 4854 C CA . PHE B 1 256 ? 17.328 13.281 -1.359 1 90.5 256 PHE B CA 1
ATOM 4855 C C . PHE B 1 256 ? 18.234 12.281 -2.082 1 90.5 256 PHE B C 1
ATOM 4857 O O . PHE B 1 256 ? 17.75 11.367 -2.752 1 90.5 256 PHE B O 1
ATOM 4864 N N . LEU B 1 257 ? 19.469 12.391 -1.992 1 90.56 257 LEU B N 1
ATOM 4865 C CA . LEU B 1 257 ? 20.422 11.5 -2.646 1 90.56 257 LEU B CA 1
ATOM 4866 C C . LEU B 1 257 ? 20.266 10.07 -2.135 1 90.56 257 LEU B C 1
ATOM 4868 O O . LEU B 1 257 ? 20.328 9.117 -2.912 1 90.56 257 LEU B O 1
ATOM 4872 N N . VAL B 1 258 ? 20.016 9.961 -0.895 1 92.75 258 VAL B N 1
ATOM 4873 C CA . VAL B 1 258 ? 19.891 8.641 -0.3 1 92.75 258 VAL B CA 1
ATOM 4874 C C . VAL B 1 258 ? 18.656 7.938 -0.861 1 92.75 258 VAL B C 1
ATOM 4876 O O . VAL B 1 258 ? 18.719 6.773 -1.255 1 92.75 258 VAL B O 1
ATOM 4879 N N . ILE B 1 259 ? 17.578 8.625 -0.958 1 92.44 259 ILE B N 1
ATOM 4880 C CA . ILE B 1 259 ? 16.344 8.031 -1.449 1 92.44 259 ILE B CA 1
ATOM 4881 C C . ILE B 1 259 ? 16.469 7.742 -2.943 1 92.44 259 ILE B C 1
ATOM 4883 O O . ILE B 1 259 ? 15.953 6.727 -3.428 1 92.44 259 ILE B O 1
ATOM 4887 N N . GLN B 1 260 ? 17.125 8.578 -3.645 1 90.69 260 GLN B N 1
ATOM 4888 C CA . GLN B 1 260 ? 17.328 8.367 -5.074 1 90.69 260 GLN B CA 1
ATOM 4889 C C . GLN B 1 260 ? 18.172 7.125 -5.328 1 90.69 260 GLN B C 1
ATOM 4891 O O . GLN B 1 260 ? 17.922 6.371 -6.27 1 90.69 260 GLN B O 1
ATOM 4896 N N . LEU B 1 261 ? 19.125 7.012 -4.551 1 92.75 261 LEU B N 1
ATOM 4897 C CA . LEU B 1 261 ? 19.984 5.84 -4.691 1 92.75 261 LEU B CA 1
ATOM 4898 C C . LEU B 1 261 ? 19.188 4.555 -4.461 1 92.75 261 LEU B C 1
ATOM 4900 O O . LEU B 1 261 ? 19.375 3.566 -5.172 1 92.75 261 LEU B O 1
ATOM 4904 N N . VAL B 1 262 ? 18.344 4.539 -3.467 1 94.44 262 VAL B N 1
ATOM 4905 C CA . VAL B 1 262 ? 17.516 3.365 -3.205 1 94.44 262 VAL B CA 1
ATOM 4906 C C . VAL B 1 262 ? 16.641 3.076 -4.414 1 94.44 262 VAL B C 1
ATOM 4908 O O . VAL B 1 262 ? 16.5 1.923 -4.828 1 94.44 262 VAL B O 1
ATOM 4911 N N . LEU B 1 263 ? 16.047 4.121 -4.98 1 92.81 263 LEU B N 1
ATOM 4912 C CA . LEU B 1 263 ? 15.203 3.965 -6.156 1 92.81 263 LEU B CA 1
ATOM 4913 C C . LEU B 1 263 ? 15.984 3.348 -7.312 1 92.81 263 LEU B C 1
ATOM 4915 O O . LEU B 1 263 ? 15.516 2.4 -7.949 1 92.81 263 LEU B O 1
ATOM 4919 N N . ILE B 1 264 ? 17.141 3.807 -7.496 1 90.69 264 ILE B N 1
ATOM 4920 C CA . ILE B 1 264 ? 17.984 3.33 -8.586 1 90.69 264 ILE B CA 1
ATOM 4921 C C . ILE B 1 264 ? 18.375 1.877 -8.336 1 90.69 264 ILE B C 1
ATOM 4923 O O . ILE B 1 264 ? 18.328 1.046 -9.25 1 90.69 264 ILE B O 1
ATOM 4927 N N . ILE B 1 265 ? 18.734 1.615 -7.191 1 92.19 265 ILE B N 1
ATOM 4928 C CA . ILE B 1 265 ? 19.172 0.268 -6.852 1 92.19 265 ILE B CA 1
ATOM 4929 C C . ILE B 1 265 ? 18.031 -0.719 -7.035 1 92.19 265 ILE B C 1
ATOM 4931 O O . ILE B 1 265 ? 18.188 -1.768 -7.664 1 92.19 265 ILE B O 1
ATOM 4935 N N . VAL B 1 266 ? 16.859 -0.409 -6.551 1 92.56 266 VAL B N 1
ATOM 4936 C CA . VAL B 1 266 ? 15.734 -1.323 -6.609 1 92.56 266 VAL B CA 1
ATOM 4937 C C . VAL B 1 266 ? 15.312 -1.533 -8.062 1 92.56 266 VAL B C 1
ATOM 4939 O O . VAL B 1 266 ? 15.047 -2.664 -8.484 1 92.56 266 VAL B O 1
ATOM 4942 N N . LYS B 1 267 ? 15.312 -0.514 -8.844 1 89.38 267 LYS B N 1
ATOM 4943 C CA . LYS B 1 267 ? 14.914 -0.634 -10.25 1 89.38 267 LYS B CA 1
ATOM 4944 C C . LYS B 1 267 ? 15.992 -1.339 -11.062 1 89.38 267 LYS B C 1
ATOM 4946 O O . LYS B 1 267 ? 15.688 -2.17 -11.922 1 89.38 267 LYS B O 1
ATOM 4951 N N . LEU B 1 268 ? 17.203 -0.992 -10.781 1 86.56 268 LEU B N 1
ATOM 4952 C CA . LEU B 1 268 ? 18.312 -1.595 -11.5 1 86.56 268 LEU B CA 1
ATOM 4953 C C . LEU B 1 268 ? 18.422 -3.084 -11.188 1 86.56 268 LEU B C 1
ATOM 4955 O O . LEU B 1 268 ? 18.547 -3.904 -12.102 1 86.56 268 LEU B O 1
ATOM 4959 N N . GLN B 1 269 ? 18.359 -3.398 -9.984 1 88.25 269 GLN B N 1
ATOM 4960 C CA . GLN B 1 269 ? 18.516 -4.797 -9.602 1 88.25 269 GLN B CA 1
ATOM 4961 C C . GLN B 1 269 ? 17.359 -5.641 -10.141 1 88.25 269 GLN B C 1
ATOM 4963 O O . GLN B 1 269 ? 17.562 -6.773 -10.57 1 88.25 269 GLN B O 1
ATOM 4968 N N . CYS B 1 270 ? 16.188 -5.129 -10.094 1 82.62 270 CYS B N 1
ATOM 4969 C CA . CYS B 1 270 ? 15.047 -5.844 -10.656 1 82.62 270 CYS B CA 1
ATOM 4970 C C . CYS B 1 270 ? 15.18 -5.988 -12.164 1 82.62 270 CYS B C 1
ATOM 4972 O O . CYS B 1 270 ? 14.844 -7.031 -12.727 1 82.62 270 CYS B O 1
ATOM 4974 N N . GLY B 1 271 ? 15.727 -4.973 -12.82 1 81.44 271 GLY B N 1
ATOM 4975 C CA . GLY B 1 271 ? 15.969 -5.039 -14.25 1 81.44 271 GLY B CA 1
ATOM 4976 C C . GLY B 1 271 ? 17.047 -6.039 -14.633 1 81.44 271 GLY B C 1
ATOM 4977 O O . GLY B 1 271 ? 16.891 -6.789 -15.594 1 81.44 271 GLY B O 1
ATOM 4978 N N . LEU B 1 272 ? 18.047 -6.086 -13.852 1 80.81 272 LEU B N 1
ATOM 4979 C CA . LEU B 1 272 ? 19.141 -7.008 -14.102 1 80.81 272 LEU B CA 1
ATOM 4980 C C . LEU B 1 272 ? 18.703 -8.453 -13.891 1 80.81 272 LEU B C 1
ATOM 4982 O O . LEU B 1 272 ? 19.078 -9.336 -14.664 1 80.81 272 LEU B O 1
ATOM 4986 N N . ALA B 1 273 ? 17.953 -8.68 -12.891 1 78.75 273 ALA B N 1
ATOM 4987 C CA . ALA B 1 273 ? 17.469 -10.031 -12.602 1 78.75 273 ALA B CA 1
ATOM 4988 C C . ALA B 1 273 ? 16.609 -10.57 -13.742 1 78.75 273 ALA B C 1
ATOM 4990 O O . ALA B 1 273 ? 16.641 -11.766 -14.031 1 78.75 273 ALA B O 1
ATOM 4991 N N . LYS B 1 274 ? 15.977 -9.734 -14.398 1 78.5 274 LYS B N 1
ATOM 4992 C CA . LYS B 1 274 ? 15.078 -10.164 -15.469 1 78.5 274 LYS B CA 1
ATOM 4993 C C . LYS B 1 274 ? 15.797 -10.219 -16.812 1 78.5 274 LYS B C 1
ATOM 4995 O O . LYS B 1 274 ? 15.422 -11 -17.688 1 78.5 274 LYS B O 1
ATOM 5000 N N . SER B 1 275 ? 16.875 -9.469 -16.938 1 76.94 275 SER B N 1
ATOM 5001 C CA . SER B 1 275 ? 17.531 -9.359 -18.234 1 76.94 275 SER B CA 1
ATOM 5002 C C . SER B 1 275 ? 18.766 -10.258 -18.297 1 76.94 275 SER B C 1
ATOM 5004 O O . SER B 1 275 ? 19.125 -10.734 -19.375 1 76.94 275 SER B O 1
ATOM 5006 N N . VAL B 1 276 ? 19.406 -10.531 -17.266 1 74.06 276 VAL B N 1
ATOM 5007 C CA . VAL B 1 276 ? 20.688 -11.227 -17.25 1 74.06 276 VAL B CA 1
ATOM 5008 C C . VAL B 1 276 ? 20.516 -12.641 -17.812 1 74.06 276 VAL B C 1
ATOM 5010 O O . VAL B 1 276 ? 21.328 -13.094 -18.625 1 74.06 276 VAL B O 1
ATOM 5013 N N . PRO B 1 277 ? 19.438 -13.312 -17.406 1 69.69 277 PRO B N 1
ATOM 5014 C CA . PRO B 1 277 ? 19.328 -14.68 -17.922 1 69.69 277 PRO B CA 1
ATOM 5015 C C . PRO B 1 277 ? 19.188 -14.719 -19.453 1 69.69 277 PRO B C 1
ATOM 5017 O O . PRO B 1 277 ? 19.578 -15.695 -20.078 1 69.69 277 PRO B O 1
ATOM 5020 N N . ASN B 1 278 ? 18.656 -13.664 -19.953 1 67.56 278 ASN B N 1
ATOM 5021 C CA . ASN B 1 278 ? 18.5 -13.617 -21.406 1 67.56 278 ASN B CA 1
ATOM 5022 C C . ASN B 1 278 ? 19.766 -13.164 -22.109 1 67.56 278 ASN B C 1
ATOM 5024 O O . ASN B 1 278 ? 20 -13.516 -23.266 1 67.56 278 ASN B O 1
ATOM 5028 N N . MET B 1 279 ? 20.5 -12.469 -21.406 1 64.44 279 MET B N 1
ATOM 5029 C CA . MET B 1 279 ? 21.688 -11.875 -22.016 1 64.44 279 MET B CA 1
ATOM 5030 C C . MET B 1 279 ? 22.891 -12.812 -21.906 1 64.44 279 MET B C 1
ATOM 5032 O O . MET B 1 279 ? 23.75 -12.82 -22.781 1 64.44 279 MET B O 1
ATOM 5036 N N . ALA B 1 280 ? 22.938 -13.477 -20.781 1 59.78 280 ALA B N 1
ATOM 5037 C CA . ALA B 1 280 ? 24.156 -14.258 -20.562 1 59.78 280 ALA B CA 1
ATOM 5038 C C . ALA B 1 280 ? 23.844 -15.758 -20.594 1 59.78 280 ALA B C 1
ATOM 5040 O O . ALA B 1 280 ? 22.828 -16.203 -20.062 1 59.78 280 ALA B O 1
ATOM 5041 N N . ASN B 1 281 ? 24.172 -16.359 -21.672 1 60.72 281 ASN B N 1
ATOM 5042 C CA . ASN B 1 281 ? 24.094 -17.812 -21.688 1 60.72 281 ASN B CA 1
ATOM 5043 C C . ASN B 1 281 ? 24.734 -18.422 -20.438 1 60.72 281 ASN B C 1
ATOM 5045 O O . ASN B 1 281 ? 25.844 -18.938 -20.5 1 60.72 281 ASN B O 1
ATOM 5049 N N . LEU B 1 282 ? 24.047 -18.125 -19.391 1 62.34 282 LEU B N 1
ATOM 5050 C CA . LEU B 1 282 ? 24.625 -18.625 -18.141 1 62.34 282 LEU B CA 1
ATOM 5051 C C . LEU B 1 282 ? 24.391 -20.125 -17.984 1 62.34 282 LEU B C 1
ATOM 5053 O O . LEU B 1 282 ? 23.344 -20.625 -18.359 1 62.34 282 LEU B O 1
ATOM 5057 N N . SER B 1 283 ? 25.5 -20.781 -17.688 1 65 283 SER B N 1
ATOM 5058 C CA . SER B 1 283 ? 25.406 -22.203 -17.422 1 65 283 SER B CA 1
ATOM 5059 C C . SER B 1 283 ? 24.625 -22.5 -16.156 1 65 283 SER B C 1
ATOM 5061 O O . SER B 1 283 ? 24.438 -21.609 -15.312 1 65 283 SER B O 1
ATOM 5063 N N . CYS B 1 284 ? 23.891 -23.547 -16.109 1 67.69 284 CYS B N 1
ATOM 5064 C CA . CYS B 1 284 ? 23.172 -24 -14.922 1 67.69 284 CYS B CA 1
ATOM 5065 C C . CYS B 1 284 ? 24.125 -24.172 -13.734 1 67.69 284 CYS B C 1
ATOM 5067 O O . CYS B 1 284 ? 25.125 -24.875 -13.828 1 67.69 284 CYS B O 1
ATOM 5069 N N . VAL B 1 285 ? 24.109 -23.188 -12.891 1 65.19 285 VAL B N 1
ATOM 5070 C CA . VAL B 1 285 ? 24.922 -23.266 -11.672 1 65.19 285 VAL B CA 1
ATOM 5071 C C . VAL B 1 285 ? 24.094 -23.891 -10.555 1 65.19 285 VAL B C 1
ATOM 5073 O O . VAL B 1 285 ? 22.953 -23.516 -10.328 1 65.19 285 VAL B O 1
ATOM 5076 N N . MET B 1 286 ? 24.688 -24.875 -9.852 1 65.25 286 MET B N 1
ATOM 5077 C CA . MET B 1 286 ? 24.094 -25.531 -8.688 1 65.25 286 MET B CA 1
ATOM 5078 C C . MET B 1 286 ? 22.766 -26.188 -9.055 1 65.25 286 MET B C 1
ATOM 5080 O O . MET B 1 286 ? 21.844 -26.219 -8.242 1 65.25 286 MET B O 1
ATOM 5084 N N . LYS B 1 287 ? 22.609 -26.531 -10.242 1 68.31 287 LYS B N 1
ATOM 5085 C CA . LYS B 1 287 ? 21.406 -27.203 -10.734 1 68.31 287 LYS B CA 1
ATOM 5086 C C . LYS B 1 287 ? 20.219 -26.25 -10.742 1 68.31 287 LYS B C 1
ATOM 5088 O O . LYS B 1 287 ? 19.062 -26.688 -10.656 1 68.31 287 LYS B O 1
ATOM 5093 N N . LEU B 1 288 ? 20.609 -25 -10.633 1 77.38 288 LEU B N 1
ATOM 5094 C CA . LEU B 1 288 ? 19.562 -23.984 -10.695 1 77.38 288 LEU B CA 1
ATOM 5095 C C . LEU B 1 288 ? 19.531 -23.328 -12.07 1 77.38 288 LEU B C 1
ATOM 5097 O O . LEU B 1 288 ? 20.562 -23.156 -12.711 1 77.38 288 LEU B O 1
ATOM 5101 N N . HIS B 1 289 ? 18.266 -23.062 -12.461 1 77.94 289 HIS B N 1
ATOM 5102 C CA . HIS B 1 289 ? 18.125 -22.266 -13.672 1 77.94 289 HIS B CA 1
ATOM 5103 C C . HIS B 1 289 ? 18.859 -20.938 -13.547 1 77.94 289 HIS B C 1
ATOM 5105 O O . HIS B 1 289 ? 18.844 -20.312 -12.484 1 77.94 289 HIS B O 1
ATOM 5111 N N . PRO B 1 290 ? 19.562 -20.578 -14.547 1 79.5 290 PRO B N 1
ATOM 5112 C CA . PRO B 1 290 ? 20.344 -19.344 -14.492 1 79.5 290 PRO B CA 1
ATOM 5113 C C . PRO B 1 290 ? 19.516 -18.141 -14.078 1 79.5 290 PRO B C 1
ATOM 5115 O O . PRO B 1 290 ? 20.016 -17.234 -13.414 1 79.5 290 PRO B O 1
ATOM 5118 N N . GLY B 1 291 ? 18.281 -18.047 -14.43 1 79.62 291 GLY B N 1
ATOM 5119 C CA . GLY B 1 291 ? 17.406 -16.969 -14.008 1 79.62 291 GLY B CA 1
ATOM 5120 C C . GLY B 1 291 ? 17.203 -16.906 -12.508 1 79.62 291 GLY B C 1
ATOM 5121 O O . GLY B 1 291 ? 17.188 -15.828 -11.922 1 79.62 291 GLY B O 1
ATOM 5122 N N . VAL B 1 292 ? 17.078 -18.078 -11.953 1 85.12 292 VAL B N 1
ATOM 5123 C CA . VAL B 1 292 ? 16.859 -18.156 -10.516 1 85.12 292 VAL B CA 1
ATOM 5124 C C . VAL B 1 292 ? 18.156 -17.828 -9.781 1 85.12 292 VAL B C 1
ATOM 5126 O O . VAL B 1 292 ? 18.141 -17.156 -8.75 1 85.12 292 VAL B O 1
ATOM 5129 N N . PHE B 1 293 ? 19.234 -18.266 -10.352 1 84.19 293 PHE B N 1
ATOM 5130 C CA . PHE B 1 293 ? 20.531 -18 -9.742 1 84.19 293 PHE B CA 1
ATOM 5131 C C . PHE B 1 293 ? 20.859 -16.516 -9.805 1 84.19 293 PHE B C 1
ATOM 5133 O O . PHE B 1 293 ? 21.344 -15.93 -8.828 1 84.19 293 PHE B O 1
ATOM 5140 N N . ALA B 1 294 ? 20.656 -15.914 -10.922 1 84.38 294 ALA B N 1
ATOM 5141 C CA . ALA B 1 294 ? 20.875 -14.477 -11.062 1 84.38 294 ALA B CA 1
ATOM 5142 C C . ALA B 1 294 ? 20.016 -13.688 -10.094 1 84.38 294 ALA B C 1
ATOM 5144 O O . ALA B 1 294 ? 20.484 -12.711 -9.492 1 84.38 294 ALA B O 1
ATOM 5145 N N . SER B 1 295 ? 18.781 -14.086 -9.945 1 89.12 295 SER B N 1
ATOM 5146 C CA . SER B 1 295 ? 17.875 -13.414 -9.008 1 89.12 295 SER B CA 1
ATOM 5147 C C . SER B 1 295 ? 18.375 -13.555 -7.574 1 89.12 295 SER B C 1
ATOM 5149 O O . SER B 1 295 ? 18.266 -12.609 -6.785 1 89.12 295 SER B O 1
ATOM 5151 N N . LEU B 1 296 ? 18.906 -14.688 -7.266 1 90.12 296 LEU B N 1
ATOM 5152 C CA . LEU B 1 296 ? 19.453 -14.922 -5.934 1 90.12 296 LEU B CA 1
ATOM 5153 C C . LEU B 1 296 ? 20.609 -13.977 -5.645 1 90.12 296 LEU B C 1
ATOM 5155 O O . LEU B 1 296 ? 20.641 -13.328 -4.598 1 90.12 296 LEU B O 1
ATOM 5159 N N . ILE B 1 297 ? 21.5 -13.844 -6.555 1 88.88 297 ILE B N 1
ATOM 5160 C CA . ILE B 1 297 ? 22.672 -13 -6.383 1 88.88 297 ILE B CA 1
ATOM 5161 C C . ILE B 1 297 ? 22.25 -11.539 -6.32 1 88.88 297 ILE B C 1
ATOM 5163 O O . ILE B 1 297 ? 22.734 -10.781 -5.469 1 88.88 297 ILE B O 1
ATOM 5167 N N . ASN B 1 298 ? 21.391 -11.188 -7.211 1 91.56 298 ASN B N 1
ATOM 5168 C CA . ASN B 1 298 ? 20.922 -9.805 -7.25 1 91.56 298 ASN B CA 1
ATOM 5169 C C . ASN B 1 298 ? 20.234 -9.398 -5.949 1 91.56 298 ASN B C 1
ATOM 5171 O O . ASN B 1 298 ? 20.406 -8.273 -5.473 1 91.56 298 ASN B O 1
ATOM 5175 N N . ASN B 1 299 ? 19.5 -10.273 -5.398 1 94.62 299 ASN B N 1
ATOM 5176 C CA . ASN B 1 299 ? 18.812 -9.953 -4.152 1 94.62 299 ASN B CA 1
ATOM 5177 C C . ASN B 1 299 ? 19.766 -9.93 -2.969 1 94.62 299 ASN B C 1
ATOM 5179 O O . ASN B 1 299 ? 19.578 -9.164 -2.025 1 94.62 299 ASN B O 1
ATOM 5183 N N . CYS B 1 300 ? 20.797 -10.727 -2.998 1 94.38 300 CYS B N 1
ATOM 5184 C CA . CYS B 1 300 ? 21.828 -10.664 -1.966 1 94.38 300 CYS B CA 1
ATOM 5185 C C . CYS B 1 300 ? 22.562 -9.328 -2.008 1 94.38 300 CYS B C 1
ATOM 5187 O O . CYS B 1 300 ? 22.766 -8.695 -0.969 1 94.38 300 CYS B O 1
ATOM 5189 N N . ILE B 1 301 ? 22.797 -8.93 -3.182 1 94.31 301 ILE B N 1
ATOM 5190 C CA . ILE B 1 301 ? 23.484 -7.652 -3.363 1 94.31 301 ILE B CA 1
ATOM 5191 C C . ILE B 1 301 ? 22.578 -6.508 -2.914 1 94.31 301 ILE B C 1
ATOM 5193 O O . ILE B 1 301 ? 23.031 -5.574 -2.248 1 94.31 301 ILE B O 1
ATOM 5197 N N . MET B 1 302 ? 21.359 -6.617 -3.281 1 95.5 302 MET B N 1
ATOM 5198 C CA . MET B 1 302 ? 20.391 -5.582 -2.914 1 95.5 302 MET B CA 1
ATOM 5199 C C . MET B 1 302 ? 20.297 -5.449 -1.399 1 95.5 302 MET B C 1
ATOM 5201 O O . MET B 1 302 ? 20.234 -4.336 -0.873 1 95.5 302 MET B O 1
ATOM 5205 N N . MET B 1 303 ? 20.297 -6.551 -0.725 1 96.88 303 MET B N 1
ATOM 5206 C CA . MET B 1 303 ? 20.234 -6.52 0.733 1 96.88 303 MET B CA 1
ATOM 5207 C C . MET B 1 303 ? 21.469 -5.844 1.316 1 96.88 303 MET B C 1
ATOM 5209 O O . MET B 1 303 ? 21.359 -5.023 2.23 1 96.88 303 MET B O 1
ATOM 5213 N N . LEU B 1 304 ? 22.594 -6.086 0.765 1 96.44 304 LEU B N 1
ATOM 5214 C CA . LEU B 1 304 ? 23.828 -5.484 1.242 1 96.44 304 LEU B CA 1
ATOM 5215 C C . LEU B 1 304 ? 23.859 -3.994 0.93 1 96.44 304 LEU B C 1
ATOM 5217 O O . LEU B 1 304 ? 24.328 -3.195 1.748 1 96.44 304 LEU B O 1
ATOM 5221 N N . GLU B 1 305 ? 23.422 -3.674 -0.192 1 97.12 305 GLU B N 1
ATOM 5222 C CA . GLU B 1 305 ? 23.344 -2.262 -0.559 1 97.12 305 GLU B CA 1
ATOM 5223 C C . GLU B 1 305 ? 22.406 -1.499 0.374 1 97.12 305 GLU B C 1
ATOM 5225 O O . GLU B 1 305 ? 22.719 -0.377 0.784 1 97.12 305 GLU B O 1
ATOM 5230 N N . MET B 1 306 ? 21.266 -2.139 0.695 1 97.12 306 MET B N 1
ATOM 5231 C CA . MET B 1 306 ? 20.344 -1.494 1.622 1 97.12 306 MET B CA 1
ATOM 5232 C C . MET B 1 306 ? 20.984 -1.301 2.99 1 97.12 306 MET B C 1
ATOM 5234 O O . MET B 1 306 ? 20.719 -0.308 3.67 1 97.12 306 MET B O 1
ATOM 5238 N N . LEU B 1 307 ? 21.797 -2.215 3.379 1 97.25 307 LEU B N 1
ATOM 5239 C CA . LEU B 1 307 ? 22.516 -2.082 4.641 1 97.25 307 LEU B CA 1
ATOM 5240 C C . LEU B 1 307 ? 23.469 -0.889 4.602 1 97.25 307 LEU B C 1
ATOM 5242 O O . LEU B 1 307 ? 23.469 -0.069 5.523 1 97.25 307 LEU B O 1
ATOM 5246 N N . LEU B 1 308 ? 24.188 -0.808 3.529 1 96.81 308 LEU B N 1
ATOM 5247 C CA . LEU B 1 308 ? 25.141 0.289 3.385 1 96.81 308 LEU B CA 1
ATOM 5248 C C . LEU B 1 308 ? 24.422 1.632 3.354 1 96.81 308 LEU B C 1
ATOM 5250 O O . LEU B 1 308 ? 24.844 2.588 4.004 1 96.81 308 LEU B O 1
ATOM 5254 N N . ILE B 1 309 ? 23.344 1.669 2.627 1 96.69 309 ILE B N 1
ATOM 5255 C CA . ILE B 1 309 ? 22.609 2.92 2.51 1 96.69 309 ILE B CA 1
ATOM 5256 C C . ILE B 1 309 ? 21.953 3.262 3.848 1 96.69 309 ILE B C 1
ATOM 5258 O O . ILE B 1 309 ? 21.844 4.434 4.219 1 96.69 309 ILE B O 1
ATOM 5262 N N . SER B 1 310 ? 21.531 2.234 4.562 1 96.44 310 SER B N 1
ATOM 5263 C CA . SER B 1 310 ? 20.953 2.473 5.883 1 96.44 310 SER B CA 1
ATOM 5264 C C . SER B 1 310 ? 21.969 3.107 6.824 1 96.44 310 SER B C 1
ATOM 5266 O O . SER B 1 310 ? 21.609 3.965 7.637 1 96.44 310 SER B O 1
ATOM 5268 N N . ILE B 1 311 ? 23.172 2.75 6.723 1 95.56 311 ILE B N 1
ATOM 5269 C CA . ILE B 1 311 ? 24.234 3.35 7.531 1 95.56 311 ILE B CA 1
ATOM 5270 C C . ILE B 1 311 ? 24.422 4.812 7.129 1 95.56 311 ILE B C 1
ATOM 5272 O O . ILE B 1 311 ? 24.562 5.684 7.992 1 95.56 311 ILE B O 1
ATOM 5276 N N . TRP B 1 312 ? 24.375 5.051 5.883 1 94.38 312 TRP B N 1
ATOM 5277 C CA . TRP B 1 312 ? 24.469 6.418 5.387 1 94.38 312 TRP B CA 1
ATOM 5278 C C . TRP B 1 312 ? 23.297 7.258 5.844 1 94.38 312 TRP B C 1
ATOM 5280 O O . TRP B 1 312 ? 23.453 8.422 6.219 1 94.38 312 TRP B O 1
ATOM 5290 N N . ALA B 1 313 ? 22.125 6.703 5.805 1 94.12 313 ALA B N 1
ATOM 5291 C CA . ALA B 1 313 ? 20.938 7.41 6.258 1 94.12 313 ALA B CA 1
ATOM 5292 C C . ALA B 1 313 ? 21.016 7.746 7.742 1 94.12 313 ALA B C 1
ATOM 5294 O O . ALA B 1 313 ? 20.562 8.805 8.172 1 94.12 313 ALA B O 1
ATOM 5295 N N . TRP B 1 314 ? 21.562 6.867 8.477 1 93.56 314 TRP B N 1
ATOM 5296 C CA . TRP B 1 314 ? 21.781 7.125 9.898 1 93.56 314 TRP B CA 1
ATOM 5297 C C . TRP B 1 314 ? 22.641 8.359 10.109 1 93.56 314 TRP B C 1
ATOM 5299 O O . TRP B 1 314 ? 22.344 9.203 10.953 1 93.56 314 TRP B O 1
ATOM 5309 N N . ARG B 1 315 ? 23.672 8.547 9.367 1 91.31 315 ARG B N 1
ATOM 5310 C CA . ARG B 1 315 ? 24.547 9.703 9.484 1 91.31 315 ARG B CA 1
ATOM 5311 C C . ARG B 1 315 ? 23.828 10.984 9.078 1 91.31 315 ARG B C 1
ATOM 5313 O O . ARG B 1 315 ? 24.016 12.031 9.711 1 91.31 315 ARG B O 1
ATOM 5320 N N . VAL B 1 316 ? 23 10.875 8.078 1 90.5 316 VAL B N 1
ATOM 5321 C CA . VAL B 1 316 ? 22.312 12.047 7.531 1 90.5 316 VAL B CA 1
ATOM 5322 C C . VAL B 1 316 ? 21.219 12.5 8.484 1 90.5 316 VAL B C 1
ATOM 5324 O O . VAL B 1 316 ? 21.031 13.703 8.711 1 90.5 316 VAL B O 1
ATOM 5327 N N . TYR B 1 317 ? 20.5 11.57 9.133 1 89.94 317 TYR B N 1
ATOM 5328 C CA . TYR B 1 317 ? 19.359 11.93 9.969 1 89.94 317 TYR B CA 1
ATOM 5329 C C . TYR B 1 317 ? 19.781 12.117 11.422 1 89.94 317 TYR B C 1
ATOM 5331 O O . TYR B 1 317 ? 18.984 12.594 12.242 1 89.94 317 TYR B O 1
ATOM 5339 N N . SER B 1 318 ? 20.953 11.75 11.727 1 87 318 SER B N 1
ATOM 5340 C CA . SER B 1 318 ? 21.453 11.969 13.07 1 87 318 SER B CA 1
ATOM 5341 C C . SER B 1 318 ? 22.031 13.375 13.227 1 87 318 SER B C 1
ATOM 5343 O O . SER B 1 318 ? 22.219 13.852 14.352 1 87 318 SER B O 1
ATOM 5345 N N . SER B 1 319 ? 22.219 14.07 12.203 1 80.44 319 SER B N 1
ATOM 5346 C CA . SER B 1 319 ? 22.719 15.445 12.258 1 80.44 319 SER B CA 1
ATOM 5347 C C . SER B 1 319 ? 21.594 16.453 12.102 1 80.44 319 SER B C 1
ATOM 5349 O O . SER B 1 319 ? 20.594 16.188 11.422 1 80.44 319 SER B O 1
ATOM 5351 N N . PRO B 1 320 ? 21.594 17.562 12.953 1 74.25 320 PRO B N 1
ATOM 5352 C CA . PRO B 1 320 ? 20.547 18.594 12.859 1 74.25 320 PRO B CA 1
ATOM 5353 C C . PRO B 1 320 ? 20.391 19.141 11.445 1 74.25 320 PRO B C 1
ATOM 5355 O O . PRO B 1 320 ? 21.344 19.125 10.664 1 74.25 320 PRO B O 1
ATOM 5358 N N . PRO B 1 321 ? 19.062 19.453 11.281 1 62.66 321 PRO B N 1
ATOM 5359 C CA . PRO B 1 321 ? 18.781 20.047 9.969 1 62.66 321 PRO B CA 1
ATOM 5360 C C . PRO B 1 321 ? 19.547 21.344 9.727 1 62.66 321 PRO B C 1
ATOM 5362 O O . PRO B 1 321 ? 19.672 22.156 10.633 1 62.66 321 PRO B O 1
ATOM 5365 N N . GLY B 1 322 ? 20.438 21.531 8.766 1 58.06 322 GLY B N 1
ATOM 5366 C CA . GLY B 1 322 ? 21.172 22.75 8.492 1 58.06 322 GLY B CA 1
ATOM 5367 C C . GLY B 1 322 ? 22.688 22.578 8.609 1 58.06 322 GLY B C 1
ATOM 5368 O O . GLY B 1 322 ? 23.453 23.406 8.133 1 58.06 322 GLY B O 1
ATOM 5369 N N . LYS B 1 323 ? 22.953 21.781 9.586 1 51.72 323 LYS B N 1
ATOM 5370 C CA . LYS B 1 323 ? 24.406 21.703 9.688 1 51.72 323 LYS B CA 1
ATOM 5371 C C . LYS B 1 323 ? 25.016 21.281 8.359 1 51.72 323 LYS B C 1
ATOM 5373 O O . LYS B 1 323 ? 26.156 21.641 8.047 1 51.72 323 LYS B O 1
ATOM 5378 N N . ASP B 1 324 ? 24.312 20.547 7.711 1 47.5 324 ASP B N 1
ATOM 5379 C CA . ASP B 1 324 ? 24.859 20.172 6.414 1 47.5 324 ASP B CA 1
ATOM 5380 C C . ASP B 1 324 ? 24.922 21.375 5.477 1 47.5 324 ASP B C 1
ATOM 5382 O O . ASP B 1 324 ? 25.734 21.391 4.539 1 47.5 324 ASP B O 1
ATOM 5386 N N . MET B 1 325 ? 23.969 22.281 5.59 1 44.94 325 MET B N 1
ATOM 5387 C CA . MET B 1 325 ? 24.094 23.5 4.816 1 44.94 325 MET B CA 1
ATOM 5388 C C . MET B 1 325 ? 25.453 24.156 5.047 1 44.94 325 MET B C 1
ATOM 5390 O O . MET B 1 325 ? 26.047 24.703 4.121 1 44.94 325 MET B O 1
ATOM 5394 N N . GLU B 1 326 ? 25.781 24.125 6.246 1 45.81 326 GLU B N 1
ATOM 5395 C CA . GLU B 1 326 ? 27.094 24.703 6.48 1 45.81 326 GLU B CA 1
ATOM 5396 C C . GLU B 1 326 ? 28.188 23.906 5.773 1 45.81 326 GLU B C 1
ATOM 5398 O O . GLU B 1 326 ? 29.109 24.484 5.207 1 45.81 326 GLU B O 1
ATOM 5403 N N . ASN B 1 327 ? 27.984 22.672 5.727 1 44.88 327 ASN B N 1
ATOM 5404 C CA . ASN B 1 327 ? 29 21.875 5.039 1 44.88 327 ASN B CA 1
ATOM 5405 C C . ASN B 1 327 ? 28.828 21.953 3.523 1 44.88 327 ASN B C 1
ATOM 5407 O O . ASN B 1 327 ? 29.812 21.984 2.785 1 44.88 327 ASN B O 1
ATOM 5411 N N . VAL B 1 328 ? 27.578 21.891 3.084 1 44.84 328 VAL B N 1
ATOM 5412 C CA . VAL B 1 328 ? 27.312 22.031 1.656 1 44.84 328 VAL B CA 1
ATOM 5413 C C . VAL B 1 328 ? 27.625 23.453 1.208 1 44.84 328 VAL B C 1
ATOM 5415 O O . VAL B 1 328 ? 28.172 23.656 0.121 1 44.84 328 VAL B O 1
ATOM 5418 N N . GLN B 1 329 ? 27.266 24.469 1.892 1 43.69 329 GLN B N 1
ATOM 5419 C CA . GLN B 1 329 ? 27.75 25.812 1.598 1 43.69 329 GLN B CA 1
ATOM 5420 C C . GLN B 1 329 ? 29.281 25.859 1.63 1 43.69 329 GLN B C 1
ATOM 5422 O O . GLN B 1 329 ? 29.891 26.562 0.823 1 43.69 329 GLN B O 1
ATOM 5427 N N . ARG B 1 330 ? 29.797 25.234 2.49 1 45.06 330 ARG B N 1
ATOM 5428 C CA . ARG B 1 330 ? 31.266 25.125 2.467 1 45.06 330 ARG B CA 1
ATOM 5429 C C . ARG B 1 330 ? 31.734 24.328 1.25 1 45.06 330 ARG B C 1
ATOM 5431 O O . ARG B 1 330 ? 32.719 24.703 0.617 1 45.06 330 ARG B O 1
ATOM 5438 N N . ASP B 1 331 ? 30.969 23.312 0.95 1 43.72 331 ASP B N 1
ATOM 5439 C CA . ASP B 1 331 ? 31.359 22.5 -0.199 1 43.72 331 ASP B CA 1
ATOM 5440 C C . ASP B 1 331 ? 30.938 23.156 -1.508 1 43.72 331 ASP B C 1
ATOM 5442 O O . ASP B 1 331 ? 31.625 23.016 -2.527 1 43.72 331 ASP B O 1
ATOM 5446 N N . ARG B 1 332 ? 29.812 23.828 -1.605 1 43.62 332 ARG B N 1
ATOM 5447 C CA . ARG B 1 332 ? 29.5 24.688 -2.744 1 43.62 332 ARG B CA 1
ATOM 5448 C C . ARG B 1 332 ? 30.531 25.797 -2.896 1 43.62 332 ARG B C 1
ATOM 5450 O O . ARG B 1 332 ? 30.906 26.172 -4.016 1 43.62 332 ARG B O 1
ATOM 5457 N N . ILE B 1 333 ? 30.891 26.281 -1.824 1 43.38 333 ILE B N 1
ATOM 5458 C CA . ILE B 1 333 ? 32.031 27.188 -1.902 1 43.38 333 ILE B CA 1
ATOM 5459 C C . ILE B 1 333 ? 33.25 26.453 -2.443 1 43.38 333 ILE B C 1
ATOM 5461 O O . ILE B 1 333 ? 34 26.984 -3.273 1 43.38 333 ILE B O 1
ATOM 5465 N N . VAL B 1 334 ? 33.25 25.219 -2.113 1 41.56 334 VAL B N 1
ATOM 5466 C CA . VAL B 1 334 ? 34.344 24.406 -2.658 1 41.56 334 VAL B CA 1
ATOM 5467 C C . VAL B 1 334 ? 34.031 24 -4.094 1 41.56 334 VAL B C 1
ATOM 5469 O O . VAL B 1 334 ? 34.875 24.062 -4.973 1 41.56 334 VAL B O 1
ATOM 5472 N N . VAL B 1 335 ? 32.812 23.609 -4.34 1 43.16 335 VAL B N 1
ATOM 5473 C CA . VAL B 1 335 ? 32.438 23.234 -5.703 1 43.16 335 VAL B CA 1
ATOM 5474 C C . VAL B 1 335 ? 32.312 24.484 -6.562 1 43.16 335 VAL B C 1
ATOM 5476 O O . VAL B 1 335 ? 32.719 24.5 -7.727 1 43.16 335 VAL B O 1
ATOM 5479 N N . ALA B 1 336 ? 31.672 25.5 -6.102 1 42.88 336 ALA B N 1
ATOM 5480 C CA . ALA B 1 336 ? 31.734 26.781 -6.805 1 42.88 336 ALA B CA 1
ATOM 5481 C C . ALA B 1 336 ? 33.188 27.219 -7.016 1 42.88 336 ALA B C 1
ATOM 5483 O O . ALA B 1 336 ? 33.531 27.734 -8.078 1 42.88 336 ALA B O 1
ATOM 5484 N N . VAL B 1 337 ? 33.938 26.969 -6.059 1 43.06 337 VAL B N 1
ATOM 5485 C CA . VAL B 1 337 ? 35.375 27.188 -6.211 1 43.06 337 VAL B CA 1
ATOM 5486 C C . VAL B 1 337 ? 35.938 26.188 -7.203 1 43.06 337 VAL B C 1
ATOM 5488 O O . VAL B 1 337 ? 36.781 26.547 -8.039 1 43.06 337 VAL B O 1
ATOM 5491 N N . LEU B 1 338 ? 35.375 25.031 -7.152 1 39.78 338 LEU B N 1
ATOM 5492 C CA . LEU B 1 338 ? 35.844 24.016 -8.094 1 39.78 338 LEU B CA 1
ATOM 5493 C C . LEU B 1 338 ? 35.25 24.25 -9.484 1 39.78 338 LEU B C 1
ATOM 5495 O O . LEU B 1 338 ? 35.938 24.125 -10.492 1 39.78 338 LEU B O 1
ATOM 5499 N N . GLU B 1 339 ? 33.969 24.5 -9.578 1 41.34 339 GLU B N 1
ATOM 5500 C CA . GLU B 1 339 ? 33.375 24.875 -10.852 1 41.34 339 GLU B CA 1
ATOM 5501 C C . GLU B 1 339 ? 33.969 26.188 -11.367 1 41.34 339 GLU B C 1
ATOM 5503 O O . GLU B 1 339 ? 34.25 26.328 -12.562 1 41.34 339 GLU B O 1
ATOM 5508 N N . ASP B 1 340 ? 34.125 27.047 -10.539 1 40.59 340 ASP B N 1
ATOM 5509 C CA . ASP B 1 340 ? 34.875 28.25 -10.906 1 40.59 340 ASP B CA 1
ATOM 5510 C C . ASP B 1 340 ? 36.281 27.906 -11.344 1 40.59 340 ASP B C 1
ATOM 5512 O O . ASP B 1 340 ? 36.781 28.453 -12.32 1 40.59 340 ASP B O 1
ATOM 5516 N N . ASN B 1 341 ? 36.812 26.938 -10.648 1 39.09 341 ASN B N 1
ATOM 5517 C CA . ASN B 1 341 ? 38.125 26.469 -11.078 1 39.09 341 ASN B CA 1
ATOM 5518 C C . ASN B 1 341 ? 38.031 25.656 -12.367 1 39.09 341 ASN B C 1
ATOM 5520 O O . ASN B 1 341 ? 38.906 25.75 -13.227 1 39.09 341 ASN B O 1
ATOM 5524 N N . MET B 1 342 ? 36.938 24.891 -12.406 1 38.22 342 MET B N 1
ATOM 5525 C CA . MET B 1 342 ? 36.781 24.109 -13.625 1 38.22 342 MET B CA 1
ATOM 5526 C C . MET B 1 342 ? 36.344 25 -14.789 1 38.22 342 MET B C 1
ATOM 5528 O O . MET B 1 342 ? 36.75 24.766 -15.93 1 38.22 342 MET B O 1
ATOM 5532 N N . ARG B 1 343 ? 35.469 25.875 -14.547 1 42.5 343 ARG B N 1
ATOM 5533 C CA . ARG B 1 343 ? 35.156 26.891 -15.562 1 42.5 343 ARG B CA 1
ATOM 5534 C C . ARG B 1 343 ? 36.406 27.703 -15.898 1 42.5 343 ARG B C 1
ATOM 5536 O O . ARG B 1 343 ? 36.625 28.062 -17.062 1 42.5 343 ARG B O 1
ATOM 5543 N N . SER B 1 344 ? 37.031 27.891 -14.867 1 40.69 344 SER B N 1
ATOM 5544 C CA . SER B 1 344 ? 38.312 28.547 -15.117 1 40.69 344 SER B CA 1
ATOM 5545 C C . SER B 1 344 ? 39.25 27.641 -15.906 1 40.69 344 SER B C 1
ATOM 5547 O O . SER B 1 344 ? 40 28.125 -16.766 1 40.69 344 SER B O 1
ATOM 5549 N N . ILE B 1 345 ? 39.094 26.344 -15.625 1 41.28 345 ILE B N 1
ATOM 5550 C CA . ILE B 1 345 ? 39.875 25.375 -16.375 1 41.28 345 ILE B CA 1
ATOM 5551 C C . ILE B 1 345 ? 39.281 25.203 -17.781 1 41.28 345 ILE B C 1
ATOM 5553 O O . ILE B 1 345 ? 40.031 25.141 -18.766 1 41.28 345 ILE B O 1
ATOM 5557 N N . GLU B 1 346 ? 37.969 25.078 -17.828 1 39.69 346 GLU B N 1
ATOM 5558 C CA . GLU B 1 346 ? 37.312 24.969 -19.141 1 39.69 346 GLU B CA 1
ATOM 5559 C C . GLU B 1 346 ? 37.469 26.25 -19.953 1 39.69 346 GLU B C 1
ATOM 5561 O O . GLU B 1 346 ? 37.719 26.203 -21.156 1 39.69 346 GLU B O 1
ATOM 5566 N N . VAL B 1 347 ? 37.188 27.281 -19.25 1 39.41 347 VAL B N 1
ATOM 5567 C CA . VAL B 1 347 ? 37.406 28.547 -19.922 1 39.41 347 VAL B CA 1
ATOM 5568 C C . VAL B 1 347 ? 38.875 28.656 -20.344 1 39.41 347 VAL B C 1
ATOM 5570 O O . VAL B 1 347 ? 39.188 29.141 -21.438 1 39.41 347 VAL B O 1
ATOM 5573 N N . LYS B 1 348 ? 39.719 28.156 -19.531 1 42.72 348 LYS B N 1
ATOM 5574 C CA . LYS B 1 348 ? 41.156 28.156 -19.906 1 42.72 348 LYS B CA 1
ATOM 5575 C C . LYS B 1 348 ? 41.406 27.172 -21.031 1 42.72 348 LYS B C 1
ATOM 5577 O O . LYS B 1 348 ? 42.188 27.453 -21.938 1 42.72 348 LYS B O 1
ATOM 5582 N N . SER B 1 349 ? 40.75 26.047 -20.875 1 39.03 349 SER B N 1
ATOM 5583 C CA . SER B 1 349 ? 41 25.031 -21.891 1 39.03 349 SER B CA 1
ATOM 5584 C C . SER B 1 349 ? 40.375 25.422 -23.219 1 39.03 349 SER B C 1
ATOM 5586 O O . SER B 1 349 ? 40.938 25.172 -24.281 1 39.03 349 SER B O 1
ATOM 5588 N N . ILE B 1 350 ? 39.188 25.969 -23.172 1 38.75 350 ILE B N 1
ATOM 5589 C CA . ILE B 1 350 ? 38.562 26.438 -24.406 1 38.75 350 ILE B CA 1
ATOM 5590 C C . ILE B 1 350 ? 39.344 27.625 -24.969 1 38.75 350 ILE B C 1
ATOM 5592 O O . ILE B 1 350 ? 39.531 27.719 -26.188 1 38.75 350 ILE B O 1
ATOM 5596 N N . LYS B 1 351 ? 39.75 28.469 -24.125 1 38.62 351 LYS B N 1
ATOM 5597 C CA . LYS B 1 351 ? 40.531 29.594 -24.594 1 38.62 351 LYS B CA 1
ATOM 5598 C C . LYS B 1 351 ? 41.844 29.125 -25.234 1 38.62 351 LYS B C 1
ATOM 5600 O O . LYS B 1 351 ? 42.281 29.672 -26.234 1 38.62 351 LYS B O 1
ATOM 5605 N N . GLU B 1 352 ? 42.375 28.094 -24.578 1 39.19 352 GLU B N 1
ATOM 5606 C CA . GLU B 1 352 ? 43.625 27.594 -25.156 1 39.19 352 GLU B CA 1
ATOM 5607 C C . GLU B 1 352 ? 43.375 26.844 -26.469 1 39.19 352 GLU B C 1
ATOM 5609 O O . GLU B 1 352 ? 44.219 26.828 -27.359 1 39.19 352 GLU B O 1
ATOM 5614 N N . GLY B 1 353 ? 42.188 26.188 -26.516 1 34.94 353 GLY B N 1
ATOM 5615 C CA . GLY B 1 353 ? 41.844 25.5 -27.734 1 34.94 353 GLY B CA 1
ATOM 5616 C C . GLY B 1 353 ? 41.656 26.438 -28.922 1 34.94 353 GLY B C 1
ATOM 5617 O O . GLY B 1 353 ? 41.906 26.062 -30.062 1 34.94 353 GLY B O 1
ATOM 5618 N N . ILE B 1 354 ? 40.969 27.516 -28.688 1 34.25 354 ILE B N 1
ATOM 5619 C CA . ILE B 1 354 ? 40.719 28.453 -29.766 1 34.25 354 ILE B CA 1
ATOM 5620 C C . ILE B 1 354 ? 42.031 29.031 -30.281 1 34.25 354 ILE B C 1
ATOM 5622 O O . ILE B 1 354 ? 42.188 29.266 -31.484 1 34.25 354 ILE B O 1
ATOM 5626 N N . ASP B 1 355 ? 42.906 29.391 -29.344 1 34.97 355 ASP B N 1
ATOM 5627 C CA . ASP B 1 355 ? 44.125 30.047 -29.797 1 34.97 355 ASP B CA 1
ATOM 5628 C C . ASP B 1 355 ? 44.969 29.125 -30.688 1 34.97 355 ASP B C 1
ATOM 5630 O O . ASP B 1 355 ? 45.812 29.578 -31.422 1 34.97 355 ASP B O 1
ATOM 5634 N N . ASN B 1 356 ? 44.875 27.797 -30.375 1 31.22 356 ASN B N 1
ATOM 5635 C CA . ASN B 1 356 ? 45.875 27.031 -31.125 1 31.22 356 ASN B CA 1
ATOM 5636 C C . ASN B 1 356 ? 45.469 26.875 -32.594 1 31.22 356 ASN B C 1
ATOM 5638 O O . ASN B 1 356 ? 46.062 26.094 -33.344 1 31.22 356 ASN B O 1
ATOM 5642 N N . LYS B 1 357 ? 44.219 27.109 -32.906 1 31.97 357 LYS B N 1
ATOM 5643 C CA . LYS B 1 357 ? 43.906 26.828 -34.312 1 31.97 357 LYS B CA 1
ATOM 5644 C C . LYS B 1 357 ? 44.594 27.812 -35.25 1 31.97 357 LYS B C 1
ATOM 5646 O O . LYS B 1 357 ? 44.062 28.141 -36.312 1 31.97 357 LYS B O 1
ATOM 5651 N N . SER B 1 358 ? 45.5 28.547 -34.812 1 29.8 358 SER B N 1
ATOM 5652 C CA . SER B 1 358 ? 46.156 29.312 -35.875 1 29.8 358 SER B CA 1
ATOM 5653 C C . SER B 1 358 ? 46.688 28.391 -36.938 1 29.8 358 SER B C 1
ATOM 5655 O O . SER B 1 358 ? 47.656 27.672 -36.719 1 29.8 358 SER B O 1
ATOM 5657 N N . PHE B 1 359 ? 45.781 27.578 -37.656 1 29.3 359 PHE B N 1
ATOM 5658 C CA . PHE B 1 359 ? 46.188 26.891 -38.875 1 29.3 359 PHE B CA 1
ATOM 5659 C C . PHE B 1 359 ? 47.031 27.797 -39.75 1 29.3 359 PHE B C 1
ATOM 5661 O O . PHE B 1 359 ? 46.562 28.859 -40.188 1 29.3 359 PHE B O 1
ATOM 5668 N N . ASN B 1 360 ? 48.281 27.859 -39.531 1 26.97 360 ASN B N 1
ATOM 5669 C CA . ASN B 1 360 ? 49.312 28.484 -40.375 1 26.97 360 ASN B CA 1
ATOM 5670 C C . ASN B 1 360 ? 49.125 28.125 -41.844 1 26.97 360 ASN B C 1
ATOM 5672 O O . ASN B 1 360 ? 49.25 26.953 -42.219 1 26.97 360 ASN B O 1
ATOM 5676 N N . ASN B 1 361 ? 48.031 28.609 -42.531 1 29.25 361 ASN B N 1
ATOM 5677 C CA . ASN B 1 361 ? 47.844 28.609 -43.969 1 29.25 361 ASN B CA 1
ATOM 5678 C C . ASN B 1 361 ? 49.125 28.984 -44.719 1 29.25 361 ASN B C 1
ATOM 5680 O O . ASN B 1 361 ? 49.375 30.172 -44.938 1 29.25 361 ASN B O 1
ATOM 5684 N N . ASN B 1 362 ? 50.281 28.5 -44.312 1 29.27 362 ASN B N 1
ATOM 5685 C CA . ASN B 1 362 ? 51.438 28.75 -45.156 1 29.27 362 ASN B CA 1
ATOM 5686 C C . ASN B 1 362 ? 51.25 28.188 -46.562 1 29.27 362 ASN B C 1
ATOM 5688 O O . ASN B 1 362 ? 51.188 26.969 -46.75 1 29.27 362 ASN B O 1
ATOM 5692 N N . VAL B 1 363 ? 50.438 28.859 -47.406 1 31.28 363 VAL B N 1
ATOM 5693 C CA . VAL B 1 363 ? 50.375 28.797 -48.875 1 31.28 363 VAL B CA 1
ATOM 5694 C C . VAL B 1 363 ? 51.781 28.781 -49.469 1 31.28 363 VAL B C 1
ATOM 5696 O O . VAL B 1 363 ? 52.594 29.703 -49.219 1 31.28 363 VAL B O 1
ATOM 5699 N N . PRO B 1 364 ? 52.344 27.547 -49.625 1 30.92 364 PRO B N 1
ATOM 5700 C CA . PRO B 1 364 ? 53.625 27.578 -50.375 1 30.92 364 PRO B CA 1
ATOM 5701 C C . PRO B 1 364 ? 53.531 28.359 -51.688 1 30.92 364 PRO B C 1
ATOM 5703 O O . PRO B 1 364 ? 52.469 28.422 -52.281 1 30.92 364 PRO B O 1
ATOM 5706 N N . GLU B 1 365 ? 54.25 29.469 -51.844 1 29.02 365 GLU B N 1
ATOM 5707 C CA . GLU B 1 365 ? 54.562 30.266 -53.031 1 29.02 365 GLU B CA 1
ATOM 5708 C C . GLU B 1 365 ? 54.938 29.359 -54.219 1 29.02 365 GLU B C 1
ATOM 5710 O O . GLU B 1 365 ? 55.969 28.688 -54.156 1 29.02 365 GLU B O 1
ATOM 5715 N N . ILE B 1 366 ? 53.969 28.422 -54.688 1 23.5 366 ILE B N 1
ATOM 5716 C CA . ILE B 1 366 ? 54.219 28.188 -56.094 1 23.5 366 ILE B CA 1
ATOM 5717 C C . ILE B 1 366 ? 53.719 29.375 -56.906 1 23.5 366 ILE B C 1
ATOM 5719 O O . ILE B 1 366 ? 52.594 29.859 -56.656 1 23.5 366 ILE B O 1
#

Solvent-accessible surface area (backbone atoms only — not comparable to full-atom values): 38570 Å² total; per-residue (Å²): 141,65,101,66,68,90,81,78,75,72,82,74,78,68,81,64,68,44,68,66,73,75,66,81,67,80,87,72,77,60,71,64,46,47,52,46,45,4,66,58,38,51,94,58,47,48,55,67,62,47,43,62,45,43,45,76,56,38,59,53,53,52,50,51,47,50,52,53,42,51,52,35,46,50,49,44,53,55,32,49,58,42,26,45,77,67,34,62,94,47,37,71,33,49,49,50,41,56,43,34,41,43,47,38,29,48,26,28,45,45,31,58,67,33,56,46,25,38,64,66,29,48,46,52,32,54,44,42,47,35,47,20,52,37,30,47,51,50,40,55,41,50,73,47,63,28,70,67,44,36,33,58,65,42,68,61,38,64,39,57,60,70,35,59,75,44,63,46,75,75,36,68,70,50,75,58,50,53,43,38,74,65,48,50,50,52,36,48,51,37,28,50,44,28,35,51,51,50,48,52,51,45,49,52,46,51,41,41,36,46,66,31,61,67,60,27,68,71,49,51,70,74,47,46,62,58,51,50,51,38,50,47,49,16,44,32,30,47,45,30,49,49,52,52,38,43,73,65,73,43,62,63,58,69,64,48,50,54,55,49,48,52,51,49,48,56,51,46,41,54,49,45,31,67,42,43,45,76,70,40,88,57,66,50,53,68,62,27,25,35,43,53,47,44,36,40,52,40,28,52,48,48,35,51,49,37,44,55,50,47,55,52,48,35,58,60,44,59,45,57,88,50,59,54,38,55,48,43,53,52,41,41,50,43,42,50,46,41,46,48,46,42,44,46,43,44,48,45,46,48,50,48,52,58,61,59,60,61,70,75,77,70,71,71,87,120,151,73,104,80,78,86,82,80,82,68,80,81,71,70,74,54,61,60,70,75,73,69,66,78,64,80,88,71,77,61,70,65,47,46,48,46,46,4,65,62,37,52,90,57,47,47,56,67,62,48,43,61,45,44,45,77,55,40,58,54,51,53,49,51,47,49,52,52,43,51,51,37,46,50,49,44,53,54,34,49,59,42,26,45,76,65,35,61,92,47,38,71,32,51,52,50,41,56,45,35,43,43,47,37,29,48,24,26,45,46,31,57,68,34,55,46,24,37,65,64,28,48,45,51,31,54,45,42,47,34,47,20,53,37,29,47,49,50,40,54,39,50,72,47,63,29,71,66,43,37,33,59,65,42,69,61,39,62,39,58,59,70,34,60,74,41,61,47,74,75,34,69,70,50,76,57,51,54,44,39,71,66,48,51,49,51,36,48,50,36,27,50,45,28,34,52,54,51,48,50,50,45,49,53,47,50,41,41,35,47,64,31,60,68,59,26,68,69,49,50,68,75,48,47,63,58,52,49,52,38,49,49,50,16,45,32,29,46,44,32,49,51,52,51,41,42,73,65,73,45,64,61,58,69,63,50,51,54,55,49,48,52,51,49,49,57,54,48,42,55,47,44,32,68,44,43,47,76,70,41,89,57,65,51,53,67,65,28,25,36,44,52,50,44,37,40,53,41,29,53,49,49,36,52,49,36,46,53,49,47,55,53,47,34,59,60,44,58,44,58,87,49,58,55,38,55,49,45,53,51,40,42,51,44,41,50,48,41,46,50,46,42,45,48,42,46,51,46,47,50,53,52,54,62,63,63,59,67,70,78,78,73,73,74,88,122

Nearest PDB structures (foldseek):
  5k3h-assembly3_F  TM=2.027E-01  e=1.617E+00  Caenorhabditis elegans
  8a1g-assembly2_B  TM=2.009E-01  e=6.103E+00  Homo sapiens
  5k3h-assembly2_D  TM=1.634E-01  e=3.751E+00  Caenorhabditis elegans
  7vlt-assembly1_A  TM=1.354E-01  e=6.103E+00  Rattus norvegicus
  9iy8-assembly1_R  TM=3.059E-01  e=1.053E+00  Homo sapiens

Radius of gyration: 32.0 Å; Cα contacts (8 Å, |Δi|>4): 777; chains: 2; bounding box: 107×94×114 Å

InterPro domains:
  IPR005178 Organic solute transporter subunit alpha/Transmembrane protein 184 [PF03619] (63-319)
  IPR005178 Organic solute transporter subunit alpha/Transmembrane protein 184 [PTHR23423] (54-321)
  IPR005178 Organic solute transporter subunit alpha/Transmembrane protein 184 [SM01417] (59-322)

Foldseek 3Di:
DPVPDDPPPPPPPPPDDDPPPPPPPDDPPPVVCLQCLQVVQDLFHFLVVVCVLCPPVLVVLLVVLVVLLVLLVVLLVVLLVLLCVFQVVLSVLVSLLSVLLSLLSVLLSCCLNHVNCNLVSLLRSLLSLLVNLLSLLVSLCVVCVHLVSLLVLLVFDWQDLCDPPNVDDVSVPPDTHTSDSVVVVVLSVLSVVLSVVSNVLSVVLVVLCVVPVVSSLVCVVVCVVVNVVSVRSNVSSSRSSQVSSVSSPFHCVLVVVLSVVLNCLSVVLVVCLSCVLVVDVDGSDSSHHPSSVSSNVSSSVNSVVSSVSSVSSSVVSNDHTRPVVVVVVVVCVVVVVVVVVVCVVVVVVVVVVVVPPPVPPPPPPD/DDPPDDDPPDDPCPDDDDPPPPPPPDDPPPVVCLQCLQVVPDLFHFLVVVCVLCPPVLVVLLVVLVVLLVVLVVLLVVLLVLLCVFQVVLSVLVSLLSVLLSLLSVLLSCCLNHVNCNLVSLLRSLLSLLVNLLSLLVSLCVVCVHLVSLLVLLVFPWQPLCDPPNVDDVSVPPDTHTRHSVVLVVLSVLSVVLSVQSNVLSVVLVVLCVVPVVSSLVCVVVCVVVNVVSVRSNVSSSRSSQVSSVSSPFHCVLVVVLSVVLNCLSVVLVVCLSCVLVVDVDGSDSSHHPSSVSSNVSSSVNSVVSSVSSVVSSVVSNDHTRPVVVVVVVVCVVVVVVVVVVCVVVVVVVVVVVVVPPVVPPPPPD

Secondary structure (DSSP, 8-state):
--TT------------SS--------SS-HHHHHHHHHHHS-SS--HHHHHHHHTHHHHHHHHHHHHHHHHHHHHHHHHHHHHHHH-GGGHHHHHHHHTHHHHHHHHHHHHHH-GGGHHHHHHHHHHHHHHHHHHHHHHHHHHTTSHHHHHHHHTTPBP----TT--SGGGGGS---B--HHHHHHHHHHHHHHHHHHHHHHHHHHHHHHH-HHHHHHHHHHHHHHHHHHHHHHHHHHHHHHHHHHHTT---HHHHHHHHHHHHHHHHHHHHHHHHHHHS----BTTB-HHHHHHHHHHHHHHHHHHHHHHHHHHHHHS-TTHHHHHHHHHHHHHHHHHHHHHHHHHHHHHHHHHT----------/--S-------------S---------SS-HHHHHHHHHHHS-SS--HHHHHHHHTHHHHHHHHHHHHHHHHHHHHHHHHHHHHHHH-GGGHHHHHHHHTHHHHHHHHHHHHHH-GGGHHHHHHHHHHHHHHHHHHHHHHHHHHTTSHHHHHHHHTTPBP----TT--SGGGGGS---B--HHHHHHHHHHHHHHHHHHHHHHHHHHHHHHH-HHHHHHHHHHHHHHHHHHHHHHHHHHHHHHHHHHHTT---HHHHHHHHHHHHHHHHHHHHHHHHHHHS----BTTB-HHHHHHHHHHHHHHHHHHHHHHHHHHHHHSPTTHHHHHHHHHHHHHHHHHHHHHHHHHHHHHHHHHTT---------

pLDDT: mean 73.89, std 23.95, range [17.3, 98.12]

Sequence (732 aa):
MNLSGEASSGPRVLTARHISADISLPETNNEINSTLLCHSYDQDPDFETYFAALQTYAWVIFACGLVVLLIICALYIITLRSAVKHWRDQIHHVAVVLSIYPIVAASALVMIVVPRSRLPAEAVAQEAVMVALYHFFCSVIAECGGTEQFVRSAGGADLETRVMPCCCWPCCVIPRPKLHKGSLMWLRYLVLQIPIIQGIIYFILITIWSEDFMLYQGNFVYFQPFIAASILSGMWGVVMCVRAAISVGRAPRPRFLVIQLVLIIVKLQCGLAKSVPNMANLSCVMKLHPGVFASLINNCIMMLEMLLISIWAWRVYSSPPGKDMENVQRDRIVVAVLEDNMRSIEVKSIKEGIDNKSFNNNVPEIMNLSGEASSGPRVLTARHISADISLPETNNEINSTLLCHSYDQDPDFETYFAALQTYAWVIFACGLVVLLIICALYIITLRSAVKHWRDQIHHVAVVLSIYPIVAASALVMIVVPRSRLPAEAVAQEAVMVALYHFFCSVIAECGGTEQFVRSAGGADLETRVMPCCCWPCCVIPRPKLHKGSLMWLRYLVLQIPIIQGIIYFILITIWSEDFMLYQGNFVYFQPFIAASILSGMWGVVMCVRAAISVGRAPRPRFLVIQLVLIIVKLQCGLAKSVPNMANLSCVMKLHPGVFASLINNCIMMLEMLLISIWAWRVYSSPPGKDMENVQRDRIVVAVLEDNMRSIEVKSIKEGIDNKSFNNNVPEI

Organism: Spodoptera frugiperda (NCBI:txid7108)